Protein AF-A0A947KTK7-F1 (afdb_monomer)

pLDDT: mean 80.74, std 23.58, range [23.0, 98.94]

Foldseek 3Di:
DDDDDDDDDDDDDDDDDDDDDDDDDDPPPDDPPPPPPPDDLVVVLPDPVLLVLLVVFFDPFDSVQLSVQLVVVVPDPPLQLQLQLQQQVLLDDDFDDPVNLVVLLPADADPQPPPFPPPQPPKPDDDPDDPDPPDDDDDDDDDDDDDDDDDDDDPPPPPPPPDPDAWDFPPRLLVVSLCSSFQRFFQWKKKFKDFLLHTDTIGTHHALAHVVRPDHGDDQFAWAWAFQLLLVLLLLLLLLLCVVVVHDQQQQLVVQAQPPQAAAPPSRRAGNLCLQQQFRQQDDRRDLQQVVLSVSRNNYGDPDTGPHHRRHLSSQSVSLSSLCRSVSRGPSHSDSPDPSSSSSSSLSSSLRSLVSSSVPQQQVLLVHPPWFLADDSRHGWWAASNGDDTHGPGRPSSSNRRTRTIGGFSSSVSSVSSLQPVCRRHRNVSSVVCVVSNRSFSDWDQASNGIKTKHKRKRWPDNDPDPGITMWIKMWIQGPSRMIMIMIGRYQGHRVSPSSVSSSVVSRRVRTDGDDD

Structure (mmCIF, N/CA/C/O backbone):
data_AF-A0A947KTK7-F1
#
_entry.id   AF-A0A947KTK7-F1
#
loop_
_atom_site.group_PDB
_atom_site.id
_atom_site.type_symbol
_atom_site.label_atom_id
_atom_site.label_alt_id
_atom_site.label_comp_id
_atom_site.label_asym_id
_atom_site.label_entity_id
_atom_site.label_seq_id
_atom_site.pdbx_PDB_ins_code
_atom_site.Cartn_x
_atom_site.Cartn_y
_atom_site.Cartn_z
_atom_site.occupancy
_atom_site.B_iso_or_equiv
_atom_site.auth_seq_id
_atom_site.auth_comp_id
_atom_site.auth_asym_id
_atom_site.auth_atom_id
_atom_site.pdbx_PDB_model_num
ATOM 1 N N . MET A 1 1 ? 7.216 78.553 -0.465 1.00 32.03 1 MET A N 1
ATOM 2 C CA . MET A 1 1 ? 6.205 78.990 -1.451 1.00 32.03 1 MET A CA 1
ATOM 3 C C . MET A 1 1 ? 6.454 78.265 -2.770 1.00 32.03 1 MET A C 1
ATOM 5 O O . MET A 1 1 ? 7.560 78.347 -3.270 1.00 32.03 1 MET A O 1
ATOM 9 N N . ILE A 1 2 ? 5.436 77.544 -3.257 1.00 31.78 2 ILE A N 1
ATOM 10 C CA . ILE A 1 2 ? 5.029 77.364 -4.670 1.00 31.78 2 ILE A CA 1
ATOM 11 C C . ILE A 1 2 ? 6.062 76.830 -5.705 1.00 31.78 2 ILE A C 1
ATOM 13 O O . ILE A 1 2 ? 6.858 77.576 -6.248 1.00 31.78 2 ILE A O 1
ATOM 17 N N . SER A 1 3 ? 5.910 75.536 -6.035 1.00 28.91 3 SER A N 1
ATOM 18 C CA . SER A 1 3 ? 5.580 74.941 -7.360 1.00 28.91 3 SER A CA 1
ATOM 19 C C . SER A 1 3 ? 6.433 75.154 -8.644 1.00 28.91 3 SER A C 1
ATOM 21 O O . SER A 1 3 ? 6.516 76.257 -9.164 1.00 28.91 3 SER A O 1
ATOM 23 N N . ARG A 1 4 ? 6.772 73.994 -9.258 1.00 34.91 4 ARG A N 1
ATOM 24 C CA . ARG A 1 4 ? 6.566 73.550 -10.674 1.00 34.91 4 ARG A CA 1
ATOM 25 C C . ARG A 1 4 ? 7.598 73.797 -11.820 1.00 34.91 4 ARG A C 1
ATOM 27 O O . ARG A 1 4 ? 7.942 74.918 -12.157 1.00 34.91 4 ARG A O 1
ATOM 34 N N . THR A 1 5 ? 7.835 72.674 -12.539 1.00 33.31 5 THR A N 1
ATOM 35 C CA . THR A 1 5 ? 8.018 72.416 -14.008 1.00 33.31 5 THR A CA 1
ATOM 36 C C . THR A 1 5 ? 9.385 72.465 -14.741 1.00 33.31 5 THR A C 1
ATOM 38 O O . THR A 1 5 ? 9.908 73.526 -15.034 1.00 33.31 5 THR A O 1
ATOM 41 N N . ALA A 1 6 ? 9.838 71.257 -15.139 1.00 31.25 6 ALA A N 1
ATOM 42 C CA . ALA A 1 6 ? 10.075 70.697 -16.498 1.00 31.25 6 ALA A CA 1
ATOM 43 C C . ALA A 1 6 ? 11.177 71.180 -17.496 1.00 31.25 6 ALA A C 1
ATOM 45 O O . ALA A 1 6 ? 11.118 72.279 -18.023 1.00 31.25 6 ALA A O 1
ATOM 46 N N . LEU A 1 7 ? 12.006 70.179 -17.881 1.00 28.92 7 LEU A N 1
ATOM 47 C CA . LEU A 1 7 ? 12.499 69.727 -19.215 1.00 28.92 7 LEU A CA 1
ATOM 48 C C . LEU A 1 7 ? 13.443 70.579 -20.106 1.00 28.92 7 LEU A C 1
ATOM 50 O O . LEU A 1 7 ? 13.059 71.632 -20.596 1.00 28.92 7 LEU A O 1
ATOM 54 N N . GLY A 1 8 ? 14.570 69.955 -20.518 1.00 23.62 8 GLY A N 1
ATOM 55 C CA . GLY A 1 8 ? 15.094 70.031 -21.901 1.00 23.62 8 GLY A CA 1
ATOM 56 C C . GLY A 1 8 ? 16.626 70.043 -22.130 1.00 23.62 8 GLY A C 1
ATOM 57 O O . GLY A 1 8 ? 17.253 71.066 -21.902 1.00 23.62 8 GLY A O 1
ATOM 58 N N . GLY A 1 9 ? 17.176 68.966 -22.731 1.00 23.00 9 GLY A N 1
ATOM 59 C CA . GLY A 1 9 ? 18.099 69.041 -23.897 1.00 23.00 9 GLY A CA 1
ATOM 60 C C . GLY A 1 9 ? 19.632 68.855 -23.748 1.00 23.00 9 GLY A C 1
ATOM 61 O O . GLY A 1 9 ? 20.261 69.578 -22.988 1.00 23.00 9 GLY A O 1
ATOM 62 N N . CYS A 1 10 ? 20.202 67.924 -24.554 1.00 24.64 10 CYS A N 1
ATOM 63 C CA . CYS A 1 10 ? 21.505 67.912 -25.302 1.00 24.64 10 CYS A CA 1
ATOM 64 C C . CYS A 1 10 ? 22.038 66.456 -25.444 1.00 24.64 10 CYS A C 1
ATOM 66 O O . CYS A 1 10 ? 22.305 65.828 -24.428 1.00 24.64 10 CYS A O 1
ATOM 68 N N . VAL A 1 11 ? 22.005 65.744 -26.590 1.00 27.22 11 VAL A N 1
ATOM 69 C CA . VAL A 1 11 ? 22.663 65.857 -27.929 1.00 27.22 11 VAL A CA 1
ATOM 70 C C . VAL A 1 11 ? 24.162 65.490 -27.922 1.00 27.22 11 VAL A C 1
ATOM 72 O O . VAL A 1 11 ? 24.941 66.226 -27.334 1.00 27.22 11 VAL A O 1
ATOM 75 N N . LEU A 1 12 ? 24.567 64.419 -28.638 1.00 27.27 12 LEU A N 1
ATOM 76 C CA . LEU A 1 12 ? 25.528 64.491 -29.766 1.00 27.27 12 LEU A CA 1
ATOM 77 C C . LEU A 1 12 ? 25.689 63.157 -30.536 1.00 27.27 12 LEU A C 1
ATOM 79 O O . LEU A 1 12 ? 25.837 62.087 -29.951 1.00 27.27 12 LEU A O 1
ATOM 83 N N . SER A 1 13 ? 25.694 63.277 -31.866 1.00 25.83 13 SER A N 1
ATOM 84 C CA . SER A 1 13 ? 25.920 62.249 -32.892 1.00 25.83 13 SER A CA 1
ATOM 85 C C . SER A 1 13 ? 27.399 62.132 -33.288 1.00 25.83 13 SER A C 1
ATOM 87 O O . SER A 1 13 ? 28.124 63.120 -33.199 1.00 25.83 13 SER A O 1
ATOM 89 N N . ALA A 1 14 ? 27.802 60.996 -33.875 1.00 26.45 14 ALA A N 1
ATOM 90 C CA . ALA A 1 14 ? 28.902 60.938 -34.850 1.00 26.45 14 ALA A CA 1
ATOM 91 C C . ALA A 1 14 ? 28.795 59.706 -35.779 1.00 26.45 14 ALA A C 1
ATOM 93 O O . ALA A 1 14 ? 28.583 58.584 -35.325 1.00 26.45 14 ALA A O 1
ATOM 94 N N . VAL A 1 15 ? 28.978 59.944 -37.080 1.00 24.78 15 VAL A N 1
ATOM 95 C CA . VAL A 1 15 ? 29.219 58.986 -38.182 1.00 24.78 15 VAL A CA 1
ATOM 96 C C . VAL A 1 15 ? 30.440 59.570 -38.929 1.00 24.78 15 VAL A C 1
ATOM 98 O O . VAL A 1 15 ? 30.514 60.792 -39.034 1.00 24.78 15 VAL A O 1
ATOM 101 N N . ILE A 1 16 ? 31.467 58.812 -39.350 1.00 26.61 16 ILE A N 1
ATOM 102 C CA . ILE A 1 16 ? 31.698 58.360 -40.747 1.00 26.61 16 ILE A CA 1
ATOM 103 C C . ILE A 1 16 ? 33.089 57.671 -40.869 1.00 26.61 16 ILE A C 1
ATOM 105 O O . ILE A 1 16 ? 34.073 58.245 -40.420 1.00 26.61 16 ILE A O 1
ATOM 109 N N . MET A 1 17 ? 33.096 56.489 -41.531 1.00 23.91 17 MET A N 1
ATOM 110 C CA . MET A 1 17 ? 34.080 55.815 -42.442 1.00 23.91 17 MET A CA 1
ATOM 111 C C . MET A 1 17 ? 35.579 55.664 -42.073 1.00 23.91 17 MET A C 1
ATOM 113 O O . MET A 1 17 ? 36.140 56.511 -41.405 1.00 23.91 17 MET A O 1
ATOM 117 N N . THR A 1 18 ? 36.403 54.714 -42.550 1.00 29.61 18 THR A N 1
ATOM 118 C CA . THR A 1 18 ? 36.392 53.380 -43.218 1.00 29.61 18 THR A CA 1
ATOM 119 C C . THR A 1 18 ? 37.873 52.958 -43.293 1.00 29.61 18 THR A C 1
ATOM 121 O O . THR A 1 18 ? 38.711 53.814 -43.564 1.00 29.61 18 THR A O 1
ATOM 124 N N . SER A 1 19 ? 38.218 51.672 -43.164 1.00 25.52 19 SER A N 1
ATOM 125 C CA . SER A 1 19 ? 39.240 51.006 -44.008 1.00 25.52 19 SER A CA 1
ATOM 126 C C . SER A 1 19 ? 39.359 49.516 -43.671 1.00 25.52 19 SER A C 1
ATOM 128 O O . SER A 1 19 ? 39.163 49.078 -42.542 1.00 25.52 19 SER A O 1
ATOM 130 N N . SER A 1 20 ? 39.610 48.738 -44.717 1.00 30.23 20 SER A N 1
ATOM 131 C CA . SER A 1 20 ? 39.498 47.287 -44.824 1.00 30.23 20 SER A CA 1
ATOM 132 C C . SER A 1 20 ? 40.865 46.619 -44.944 1.00 30.23 20 SER A C 1
ATOM 134 O O . SER A 1 20 ? 41.613 46.996 -45.839 1.00 30.23 20 SER A O 1
ATOM 136 N N . VAL A 1 21 ? 41.132 45.563 -44.166 1.00 28.55 21 VAL A N 1
ATOM 137 C CA . VAL A 1 21 ? 42.030 44.451 -44.540 1.00 28.55 21 VAL A CA 1
ATOM 138 C C . VAL A 1 21 ? 41.499 43.179 -43.871 1.00 28.55 21 VAL A C 1
ATOM 140 O O . VAL A 1 21 ? 41.287 43.152 -42.661 1.00 28.55 21 VAL A O 1
ATOM 143 N N . GLY A 1 22 ? 41.208 42.152 -44.670 1.00 26.94 22 GLY A N 1
ATOM 144 C CA . GLY A 1 22 ? 40.696 40.867 -44.198 1.00 26.94 22 GLY A CA 1
ATOM 145 C C . GLY A 1 22 ? 41.796 39.898 -43.767 1.00 26.94 22 GLY A C 1
ATOM 146 O O . GLY A 1 22 ? 42.935 40.032 -44.197 1.00 26.94 22 GLY A O 1
ATOM 147 N N . LEU A 1 23 ? 41.409 38.897 -42.968 1.00 25.88 23 LEU A N 1
ATOM 148 C CA . LEU A 1 23 ? 41.922 37.521 -43.003 1.00 25.88 23 LEU A CA 1
ATOM 149 C C . LEU A 1 23 ? 41.012 36.609 -42.150 1.00 25.88 23 LEU A C 1
ATOM 151 O O . LEU A 1 23 ? 40.914 36.745 -40.937 1.00 25.88 23 LEU A O 1
ATOM 155 N N . ALA A 1 24 ? 40.300 35.741 -42.874 1.00 29.58 24 ALA A N 1
ATOM 156 C CA . ALA A 1 24 ? 39.659 34.467 -42.533 1.00 29.58 24 ALA A CA 1
ATOM 157 C C . ALA A 1 24 ? 39.310 34.126 -41.064 1.00 29.58 24 ALA A C 1
ATOM 159 O O . ALA A 1 24 ? 40.176 33.785 -40.263 1.00 29.58 24 ALA A O 1
ATOM 160 N N . SER A 1 25 ? 38.007 33.977 -40.787 1.00 30.25 25 SER A N 1
ATOM 161 C CA . SER A 1 25 ? 37.506 33.031 -39.783 1.00 30.25 25 SER A CA 1
ATOM 162 C C . SER A 1 25 ? 36.565 32.022 -40.449 1.00 30.25 25 SER A C 1
ATOM 164 O O . SER A 1 25 ? 35.661 32.367 -41.211 1.00 30.25 25 SER A O 1
ATOM 166 N N . ALA A 1 26 ? 36.842 30.741 -40.218 1.00 30.61 26 ALA A N 1
ATOM 167 C CA . ALA A 1 26 ? 36.097 29.625 -40.770 1.00 30.61 26 ALA A CA 1
ATOM 168 C C . ALA A 1 26 ? 34.660 29.612 -40.222 1.00 30.61 26 ALA A C 1
ATOM 170 O O . ALA A 1 26 ? 34.430 29.371 -39.039 1.00 30.61 26 ALA A O 1
ATOM 171 N N . GLN A 1 27 ? 33.679 29.830 -41.099 1.00 29.30 27 GLN A N 1
ATOM 172 C CA . GLN A 1 27 ? 32.284 29.497 -40.827 1.00 29.30 27 GLN A CA 1
ATOM 173 C C . GLN A 1 27 ? 32.127 27.972 -40.821 1.00 29.30 27 GLN A C 1
ATOM 175 O O . GLN A 1 27 ? 31.918 27.346 -41.861 1.00 29.30 27 GLN A O 1
ATOM 180 N N . GLN A 1 28 ? 32.166 27.361 -39.638 1.00 31.92 28 GLN A N 1
ATOM 181 C CA . GLN A 1 28 ? 31.481 26.090 -39.429 1.00 31.92 28 GLN A CA 1
ATOM 182 C C . GLN A 1 28 ? 29.975 26.368 -39.496 1.00 31.92 28 GLN A C 1
ATOM 184 O O . GLN A 1 28 ? 29.363 26.852 -38.545 1.00 31.92 28 GLN A O 1
ATOM 189 N N . ARG A 1 29 ? 29.374 26.093 -40.660 1.00 29.28 29 ARG A N 1
ATOM 190 C CA . ARG A 1 29 ? 27.921 25.958 -40.798 1.00 29.28 29 ARG A CA 1
ATOM 191 C C . ARG A 1 29 ? 27.458 24.883 -39.816 1.00 29.28 29 ARG A C 1
ATOM 193 O O . ARG A 1 29 ? 27.687 23.699 -40.049 1.00 29.28 29 ARG A O 1
ATOM 200 N N . ALA A 1 30 ? 26.786 25.292 -38.746 1.00 31.86 30 ALA A N 1
ATOM 201 C CA . ALA A 1 30 ? 25.930 24.394 -37.993 1.00 31.86 30 ALA A CA 1
ATOM 202 C C . ALA A 1 30 ? 24.868 23.857 -38.963 1.00 31.86 30 ALA A C 1
ATOM 204 O O . ALA A 1 30 ? 24.050 24.616 -39.488 1.00 31.86 30 ALA A O 1
ATOM 205 N N . GLN A 1 31 ? 24.926 22.559 -39.262 1.00 29.61 31 GLN A N 1
ATOM 206 C CA . GLN A 1 31 ? 23.820 21.883 -39.925 1.00 29.61 31 GLN A CA 1
ATOM 207 C C . GLN A 1 31 ? 22.591 21.994 -39.011 1.00 29.61 31 GLN A C 1
ATOM 209 O O . GLN A 1 31 ? 22.723 21.765 -37.805 1.00 29.61 31 GLN A O 1
ATOM 214 N N . PRO A 1 32 ? 21.404 22.346 -39.532 1.00 29.84 32 PRO A N 1
ATOM 215 C CA . PRO A 1 32 ? 20.197 22.258 -38.734 1.00 29.84 32 PRO A CA 1
ATOM 216 C C . PRO A 1 32 ? 20.013 20.792 -38.348 1.00 29.84 32 PRO A C 1
ATOM 218 O O . PRO A 1 32 ? 20.004 19.917 -39.214 1.00 29.84 32 PRO A O 1
ATOM 221 N N . ALA A 1 33 ? 19.896 20.528 -37.046 1.00 32.25 33 ALA A N 1
ATOM 222 C CA . ALA A 1 33 ? 19.466 19.235 -36.552 1.00 32.25 33 ALA A CA 1
ATOM 223 C C . ALA A 1 33 ? 18.137 18.909 -37.237 1.00 32.25 33 ALA A C 1
ATOM 225 O O . ALA A 1 33 ? 17.112 19.532 -36.957 1.00 32.25 33 ALA A O 1
ATOM 226 N N . THR A 1 34 ? 18.167 17.971 -38.178 1.00 30.20 34 THR A N 1
ATOM 227 C CA . THR A 1 34 ? 16.976 17.336 -38.725 1.00 30.20 34 THR A CA 1
ATOM 228 C C . THR A 1 34 ? 16.175 16.815 -37.541 1.00 30.20 34 THR A C 1
ATOM 230 O O . THR A 1 34 ? 16.535 15.803 -36.940 1.00 30.20 34 THR A O 1
ATOM 233 N N . GLN A 1 35 ? 15.098 17.517 -37.182 1.00 34.47 35 GLN A N 1
ATOM 234 C CA . GLN A 1 35 ? 13.994 16.906 -36.461 1.00 34.47 35 GLN A CA 1
ATOM 235 C C . GLN A 1 35 ? 13.500 15.773 -37.355 1.00 34.47 35 GLN A C 1
ATOM 237 O O . GLN A 1 35 ? 12.736 15.984 -38.296 1.00 34.47 35 GLN A O 1
ATOM 242 N N . ILE A 1 36 ? 13.989 14.564 -37.093 1.00 34.41 36 ILE A N 1
ATOM 243 C CA . ILE A 1 36 ? 13.349 13.351 -37.568 1.00 34.41 36 ILE A CA 1
ATOM 244 C C . ILE A 1 36 ? 11.954 13.406 -36.952 1.00 34.41 36 ILE A C 1
ATOM 246 O O . ILE A 1 36 ? 11.805 13.264 -35.740 1.00 34.41 36 ILE A O 1
ATOM 250 N N . SER A 1 37 ? 10.950 13.700 -37.778 1.00 37.44 37 SER A N 1
ATOM 251 C CA . SER A 1 37 ? 9.541 13.509 -37.450 1.00 37.44 37 SER A CA 1
ATOM 252 C C . SER A 1 37 ? 9.401 12.089 -36.911 1.00 37.44 37 SER A C 1
ATOM 254 O O . SER A 1 37 ? 9.413 11.130 -37.686 1.00 37.44 37 SER A O 1
ATOM 256 N N . SER A 1 38 ? 9.328 11.929 -35.589 1.00 47.81 38 SER A N 1
ATOM 257 C CA . SER A 1 38 ? 9.073 10.628 -34.996 1.00 47.81 38 SER A CA 1
ATOM 258 C C . SER A 1 38 ? 7.691 10.206 -35.477 1.00 47.81 38 SER A C 1
ATOM 260 O O . SER A 1 38 ? 6.684 10.846 -35.174 1.00 47.81 38 SER A O 1
ATOM 262 N N . ALA A 1 39 ? 7.642 9.157 -36.300 1.00 54.69 39 ALA A N 1
ATOM 263 C CA . ALA A 1 39 ? 6.384 8.543 -36.693 1.00 54.69 39 ALA A CA 1
ATOM 264 C C . ALA A 1 39 ? 5.532 8.321 -35.435 1.00 54.69 39 ALA A C 1
ATOM 266 O O . ALA A 1 39 ? 6.082 7.953 -34.392 1.00 54.69 39 ALA A O 1
ATOM 267 N N . ASN A 1 40 ? 4.221 8.561 -35.528 1.00 65.06 40 ASN A N 1
ATOM 268 C CA . ASN A 1 40 ? 3.275 8.386 -34.425 1.00 65.06 40 ASN A CA 1
ATOM 269 C C . ASN A 1 40 ? 3.600 7.084 -33.653 1.00 65.06 40 ASN A C 1
ATOM 271 O O . ASN A 1 40 ? 3.685 6.038 -34.301 1.00 65.06 40 ASN A O 1
ATOM 275 N N . PRO A 1 41 ? 3.789 7.104 -32.317 1.00 66.88 41 PRO A N 1
ATOM 276 C CA . PRO A 1 41 ? 4.119 5.912 -31.530 1.00 66.88 41 PRO A CA 1
ATOM 277 C C . PRO A 1 41 ? 3.213 4.708 -31.822 1.00 66.88 41 PRO A C 1
ATOM 279 O O . PRO A 1 41 ? 3.681 3.577 -31.828 1.00 66.88 41 PRO A O 1
ATOM 282 N N . GLN A 1 42 ? 1.946 4.953 -32.166 1.00 68.44 42 GLN A N 1
ATOM 283 C CA . GLN A 1 42 ? 0.983 3.925 -32.578 1.00 68.44 42 GLN A CA 1
ATOM 284 C C . GLN A 1 42 ? 1.351 3.229 -33.898 1.00 68.44 42 GLN A C 1
ATOM 286 O O . GLN A 1 42 ? 1.093 2.044 -34.073 1.00 68.44 42 GLN A O 1
ATOM 291 N N . ILE A 1 43 ? 1.962 3.951 -34.839 1.00 68.25 43 ILE A N 1
ATOM 292 C CA . ILE A 1 43 ? 2.48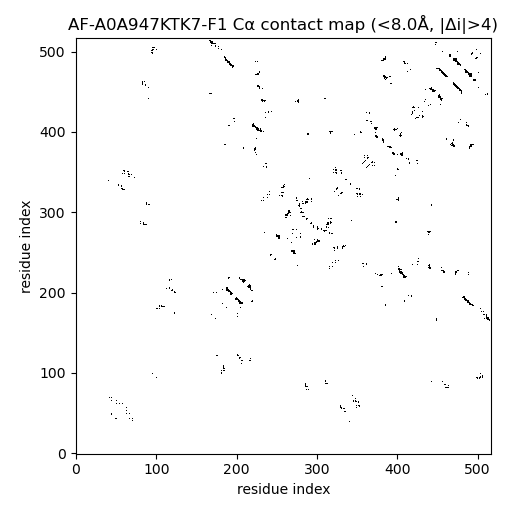7 3.379 -36.086 1.00 68.25 43 ILE A CA 1
ATOM 293 C C . ILE A 1 43 ? 3.736 2.549 -35.778 1.00 68.25 43 ILE A C 1
ATOM 295 O O . ILE A 1 43 ? 3.876 1.452 -36.306 1.00 68.25 43 ILE A O 1
ATOM 299 N N . GLN A 1 44 ? 4.602 3.028 -34.878 1.00 73.88 44 GLN A N 1
ATOM 300 C CA . GLN A 1 44 ? 5.804 2.293 -34.467 1.00 73.88 44 GLN A CA 1
ATOM 301 C C . GLN A 1 44 ? 5.463 0.981 -33.747 1.00 73.88 44 GLN A C 1
ATOM 303 O O . GLN A 1 44 ? 6.118 -0.025 -33.979 1.00 73.88 44 GLN A O 1
ATOM 308 N N . MET A 1 45 ? 4.411 0.952 -32.923 1.00 77.69 45 MET A N 1
ATOM 309 C CA . MET A 1 45 ? 3.965 -0.268 -32.228 1.00 77.69 45 MET A CA 1
ATOM 310 C C . MET A 1 45 ? 3.510 -1.386 -33.180 1.00 77.69 45 MET A C 1
ATOM 312 O O . MET A 1 45 ? 3.547 -2.555 -32.804 1.00 77.69 45 MET A O 1
ATOM 316 N N . ARG A 1 46 ? 3.126 -1.052 -34.419 1.00 78.06 46 ARG A N 1
ATOM 317 C CA . ARG A 1 46 ? 2.735 -2.030 -35.448 1.00 78.06 46 ARG A CA 1
ATOM 318 C C . ARG A 1 46 ? 3.924 -2.644 -36.189 1.00 78.06 46 ARG A C 1
ATOM 320 O O . ARG A 1 46 ? 3.721 -3.564 -36.977 1.00 78.06 46 ARG A O 1
ATOM 327 N N . ASP A 1 47 ? 5.140 -2.152 -35.960 1.00 83.50 47 ASP A N 1
ATOM 328 C CA . ASP A 1 47 ? 6.353 -2.711 -36.550 1.00 83.50 47 ASP A CA 1
ATOM 329 C C . ASP A 1 47 ? 6.668 -4.093 -35.929 1.00 83.50 47 ASP A C 1
ATOM 331 O O . ASP A 1 47 ? 6.873 -4.195 -34.712 1.00 83.50 47 ASP A O 1
ATOM 335 N N . PRO A 1 48 ? 6.764 -5.175 -36.728 1.00 85.19 48 PRO A N 1
ATOM 336 C CA . PRO A 1 48 ? 7.134 -6.504 -36.234 1.00 85.19 48 PRO A CA 1
ATOM 337 C C . PRO A 1 48 ? 8.470 -6.550 -35.470 1.00 85.19 48 PRO A C 1
ATOM 339 O O . PRO A 1 48 ? 8.656 -7.395 -34.584 1.00 85.19 48 PRO A O 1
ATOM 342 N N . GLN A 1 49 ? 9.405 -5.641 -35.769 1.00 86.94 49 GLN A N 1
ATOM 343 C CA . GLN A 1 49 ? 10.679 -5.548 -35.057 1.00 86.94 49 GLN A CA 1
ATOM 344 C C . GLN A 1 49 ? 10.497 -5.103 -33.604 1.00 86.94 49 GLN A C 1
ATOM 346 O O . GLN A 1 49 ? 11.228 -5.577 -32.734 1.00 86.94 49 GLN A O 1
ATOM 351 N N . VAL A 1 50 ? 9.508 -4.253 -33.311 1.00 89.19 50 VAL A N 1
ATOM 352 C CA . VAL A 1 50 ? 9.193 -3.813 -31.942 1.00 89.19 50 VAL A CA 1
ATOM 353 C C . VAL A 1 50 ? 8.745 -5.002 -31.101 1.00 89.19 50 VAL A C 1
ATOM 355 O O . VAL A 1 50 ? 9.296 -5.231 -30.025 1.00 89.19 50 VAL A O 1
ATOM 358 N N . ARG A 1 51 ? 7.830 -5.8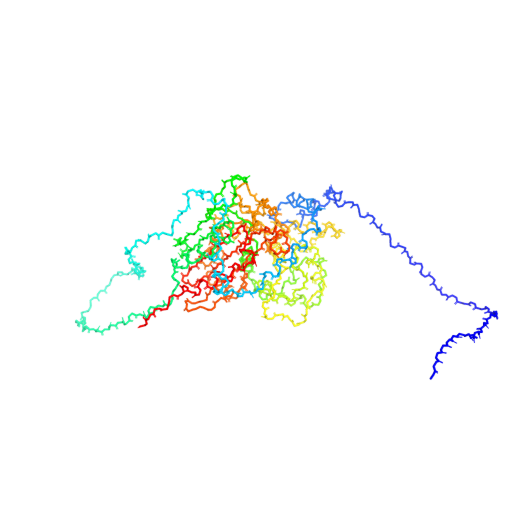29 -31.623 1.00 91.25 51 ARG A N 1
ATOM 359 C CA . ARG A 1 51 ? 7.383 -7.050 -30.934 1.00 91.25 51 ARG A CA 1
ATOM 360 C C . ARG A 1 51 ? 8.537 -8.025 -30.700 1.00 91.25 51 ARG A C 1
ATOM 362 O O . ARG A 1 51 ? 8.646 -8.586 -29.615 1.00 91.25 51 ARG A O 1
ATOM 369 N N . THR A 1 52 ? 9.415 -8.190 -31.688 1.00 92.38 52 THR A N 1
ATOM 370 C CA . THR A 1 52 ? 10.584 -9.080 -31.590 1.00 92.38 52 THR A CA 1
ATOM 371 C C . THR A 1 52 ? 11.568 -8.608 -30.515 1.00 92.38 52 THR A C 1
ATOM 373 O O . THR A 1 52 ? 11.976 -9.403 -29.670 1.00 92.38 52 THR A O 1
ATOM 376 N N . ARG A 1 53 ? 11.901 -7.308 -30.489 1.00 92.69 53 ARG A N 1
ATOM 377 C CA . ARG A 1 53 ? 12.771 -6.713 -29.457 1.00 92.69 53 ARG A CA 1
ATOM 378 C C . ARG A 1 53 ? 12.159 -6.806 -28.066 1.00 92.69 53 ARG A C 1
ATOM 380 O O . ARG A 1 53 ? 12.873 -7.070 -27.103 1.00 92.69 53 ARG A O 1
ATOM 387 N N . LEU A 1 54 ? 10.851 -6.593 -27.948 1.00 93.62 54 LEU A N 1
ATOM 388 C CA . LEU A 1 54 ? 10.158 -6.742 -26.676 1.00 93.62 54 LEU A CA 1
ATOM 389 C C . LEU A 1 54 ? 10.228 -8.201 -26.205 1.00 93.62 54 LEU A C 1
ATOM 391 O O . LEU A 1 54 ? 10.678 -8.465 -25.096 1.00 93.62 54 LEU A O 1
ATOM 395 N N . ALA A 1 55 ? 9.889 -9.158 -27.072 1.00 94.75 55 ALA A N 1
ATOM 396 C CA . ALA A 1 55 ? 9.928 -10.585 -26.757 1.00 94.75 55 ALA A CA 1
ATOM 397 C C . ALA A 1 55 ? 11.312 -11.067 -26.295 1.00 94.75 55 ALA A C 1
ATOM 399 O O . ALA A 1 55 ? 11.394 -11.845 -25.351 1.00 94.75 55 ALA A O 1
ATOM 400 N N . SER A 1 56 ? 12.402 -10.572 -26.891 1.00 96.31 56 SER A N 1
ATOM 401 C CA . SER A 1 56 ? 13.763 -10.942 -26.475 1.00 96.31 56 SER A CA 1
ATOM 402 C C . SER A 1 56 ? 14.188 -10.363 -25.119 1.00 96.31 56 SER A C 1
ATOM 404 O O . SER A 1 56 ? 15.228 -10.750 -24.590 1.00 96.31 56 SER A O 1
ATOM 406 N N . ASN A 1 57 ? 13.435 -9.404 -24.574 1.00 97.31 57 ASN A N 1
ATOM 407 C CA . ASN A 1 57 ? 13.750 -8.719 -23.320 1.00 97.31 57 ASN A CA 1
ATOM 408 C C . ASN A 1 57 ? 12.770 -9.029 -22.183 1.00 97.31 57 ASN A C 1
ATOM 410 O O . ASN A 1 57 ? 13.012 -8.586 -21.058 1.00 97.31 57 ASN A O 1
ATOM 414 N N . LEU A 1 58 ? 11.694 -9.771 -22.457 1.00 97.81 58 LEU A N 1
ATOM 415 C CA . LEU A 1 58 ? 10.696 -10.154 -21.465 1.00 97.81 58 LEU A CA 1
ATOM 416 C C . LEU A 1 58 ? 10.800 -11.636 -21.099 1.00 97.81 58 LEU A C 1
ATOM 418 O O . LEU A 1 58 ? 11.066 -12.489 -21.940 1.00 97.81 58 LEU A O 1
ATOM 422 N N . SER A 1 59 ? 10.522 -11.943 -19.836 1.00 97.50 59 SER A N 1
ATOM 423 C CA . SER A 1 59 ? 10.390 -13.306 -19.324 1.00 97.50 59 SER A CA 1
ATOM 424 C C . SER A 1 59 ? 9.229 -13.382 -18.338 1.00 97.50 59 SER A C 1
ATOM 426 O O . SER A 1 59 ? 8.999 -12.451 -17.573 1.00 97.50 59 SER A O 1
ATOM 428 N N . GLY A 1 60 ? 8.461 -14.473 -18.360 1.00 94.75 60 GLY A N 1
ATOM 429 C CA . GLY A 1 60 ? 7.376 -14.716 -17.398 1.00 94.75 60 GLY A CA 1
ATOM 430 C C . GLY A 1 60 ? 6.121 -13.838 -17.539 1.00 94.75 60 GLY A C 1
ATOM 431 O O . GLY A 1 60 ? 5.157 -14.076 -16.816 1.00 94.75 60 GLY A O 1
ATOM 432 N N . ILE A 1 61 ? 6.098 -12.878 -18.473 1.00 96.50 61 ILE A N 1
ATOM 433 C CA . ILE A 1 61 ? 4.939 -12.031 -18.802 1.00 96.50 61 ILE A CA 1
ATOM 434 C C . ILE A 1 61 ? 4.647 -12.013 -20.307 1.00 96.50 61 ILE A C 1
ATOM 436 O O . ILE A 1 61 ? 5.538 -12.184 -21.136 1.00 96.50 61 ILE A O 1
ATOM 440 N N . SER A 1 62 ? 3.378 -11.797 -20.662 1.00 95.62 62 SER A N 1
ATOM 441 C CA . SER A 1 62 ? 2.908 -11.842 -22.051 1.00 95.62 62 SER A CA 1
ATOM 442 C C . SER A 1 62 ? 3.285 -10.586 -22.836 1.00 95.62 62 SER A C 1
ATOM 444 O O . SER A 1 62 ? 2.818 -9.493 -22.515 1.00 95.62 62 SER A O 1
ATOM 446 N N . VAL A 1 63 ? 4.015 -10.762 -23.940 1.00 94.56 63 VAL A N 1
ATOM 447 C CA . VAL A 1 63 ? 4.342 -9.693 -24.904 1.00 94.56 63 VAL A CA 1
ATOM 448 C C . VAL A 1 63 ? 3.076 -8.991 -25.399 1.00 94.56 63 VAL A C 1
ATOM 450 O O . VAL A 1 63 ? 3.012 -7.766 -25.390 1.00 94.56 63 VAL A O 1
ATOM 453 N N . ASP A 1 64 ? 2.038 -9.753 -25.750 1.00 92.44 64 ASP A N 1
ATOM 454 C CA . ASP A 1 64 ? 0.799 -9.182 -26.295 1.00 92.44 64 ASP A CA 1
ATOM 455 C C . ASP A 1 64 ? 0.041 -8.328 -25.264 1.00 92.44 64 ASP A C 1
ATOM 457 O O . ASP A 1 64 ? -0.502 -7.278 -25.605 1.00 92.44 64 ASP A O 1
ATOM 461 N N . ALA A 1 65 ? 0.072 -8.712 -23.983 1.00 90.88 65 ALA A N 1
ATOM 462 C CA . ALA A 1 65 ? -0.523 -7.922 -22.909 1.00 90.88 65 ALA A CA 1
ATOM 463 C C . ALA A 1 65 ? 0.247 -6.613 -22.686 1.00 90.88 65 ALA A C 1
ATOM 465 O O . ALA A 1 65 ? -0.365 -5.566 -22.488 1.00 90.88 65 ALA A O 1
ATOM 466 N N . VAL A 1 66 ? 1.583 -6.655 -22.761 1.00 93.88 66 VAL A N 1
ATOM 467 C CA . VAL A 1 66 ? 2.427 -5.458 -22.647 1.00 93.88 66 VAL A CA 1
ATOM 468 C C . VAL A 1 66 ? 2.174 -4.495 -23.807 1.00 93.88 66 VAL A C 1
ATOM 470 O O . VAL A 1 66 ? 1.986 -3.304 -23.566 1.00 93.88 66 VAL A O 1
ATOM 473 N N . MET A 1 67 ? 2.094 -4.996 -25.042 1.00 90.19 67 MET A N 1
ATOM 474 C CA . MET A 1 67 ? 1.767 -4.171 -26.212 1.00 90.19 67 MET A CA 1
ATOM 475 C C . MET A 1 67 ? 0.392 -3.504 -26.059 1.00 90.19 67 MET A C 1
ATOM 477 O O . MET A 1 67 ? 0.285 -2.288 -26.209 1.00 90.19 67 MET A O 1
ATOM 481 N N . ALA A 1 68 ? -0.635 -4.262 -25.658 1.00 88.00 68 ALA A N 1
ATOM 482 C CA . ALA A 1 68 ? -1.981 -3.726 -25.443 1.00 88.00 68 ALA A CA 1
ATOM 483 C C . ALA A 1 68 ? -2.024 -2.646 -24.341 1.00 88.00 68 ALA A C 1
ATOM 485 O O . ALA A 1 68 ? -2.687 -1.616 -24.491 1.00 88.00 68 ALA A O 1
ATOM 486 N N . MET A 1 69 ? -1.289 -2.843 -23.239 1.00 87.94 69 MET A N 1
ATOM 487 C CA . MET A 1 69 ? -1.167 -1.840 -22.174 1.00 87.94 69 MET A CA 1
ATOM 488 C C . MET A 1 69 ? -0.462 -0.565 -22.659 1.00 87.94 69 MET A C 1
ATOM 490 O O . MET A 1 69 ? -0.904 0.541 -22.333 1.00 87.94 69 MET A O 1
ATOM 494 N N . ALA A 1 70 ? 0.611 -0.702 -23.445 1.00 86.25 70 ALA A N 1
ATOM 495 C CA . ALA A 1 70 ? 1.363 0.431 -23.983 1.00 86.25 70 ALA A CA 1
ATOM 496 C C . ALA A 1 70 ? 0.525 1.267 -24.967 1.00 86.25 70 ALA A C 1
ATOM 498 O O . ALA A 1 70 ? 0.582 2.498 -24.936 1.00 86.25 70 ALA A O 1
ATOM 499 N N . GLU A 1 71 ? -0.303 0.623 -25.794 1.00 80.62 71 GLU A N 1
ATOM 500 C CA . GLU A 1 71 ? -1.220 1.310 -26.709 1.00 80.62 71 GLU A CA 1
ATOM 501 C C . GLU A 1 71 ? -2.252 2.165 -25.951 1.00 80.62 71 GLU A C 1
ATOM 503 O O . GLU A 1 71 ? -2.496 3.324 -26.319 1.00 80.62 71 GLU A O 1
ATOM 508 N N . GLY A 1 72 ? -2.810 1.631 -24.857 1.00 69.50 72 GLY A N 1
ATOM 509 C CA . GLY A 1 72 ? -3.822 2.295 -24.029 1.00 69.50 72 GLY A CA 1
ATOM 510 C C . GLY A 1 72 ? -3.315 3.502 -23.226 1.00 69.50 72 GLY A C 1
ATOM 511 O O . GLY A 1 72 ? -4.061 4.463 -23.032 1.00 69.50 72 GLY A O 1
ATOM 512 N N . ALA A 1 73 ? -2.043 3.499 -22.809 1.00 62.19 73 ALA A N 1
ATOM 513 C CA . ALA A 1 73 ? -1.443 4.546 -21.970 1.00 62.19 73 ALA A CA 1
ATOM 514 C C . ALA A 1 73 ? -1.234 5.899 -22.686 1.00 62.19 73 ALA A C 1
ATOM 516 O O . ALA A 1 73 ? -1.099 6.937 -22.042 1.00 62.19 73 ALA A O 1
ATOM 517 N N . SER A 1 74 ? -1.271 5.933 -24.022 1.00 49.28 74 SER A N 1
ATOM 518 C CA . SER A 1 74 ? -1.081 7.160 -24.818 1.00 49.28 74 SER A CA 1
ATOM 519 C C . SER A 1 74 ? -2.213 8.205 -24.697 1.00 49.28 74 SER A C 1
ATOM 521 O O . SER A 1 74 ? -2.152 9.248 -25.346 1.00 49.28 74 SER A O 1
ATOM 523 N N . ARG A 1 75 ? -3.243 7.958 -23.869 1.00 43.44 75 ARG A N 1
ATOM 524 C CA . ARG A 1 75 ? -4.489 8.750 -23.816 1.00 43.44 75 ARG A CA 1
ATOM 525 C C . ARG A 1 75 ? -4.761 9.517 -22.504 1.00 43.44 75 ARG A C 1
ATOM 527 O O . ARG A 1 75 ? -5.770 10.215 -22.461 1.00 43.44 75 ARG A O 1
ATOM 534 N N . SER A 1 76 ? -3.927 9.441 -21.453 1.00 45.34 76 SER A N 1
ATOM 535 C CA . SER A 1 76 ? -4.337 9.881 -20.090 1.00 45.34 76 SER A CA 1
ATOM 536 C C . SER A 1 76 ? -3.423 10.865 -19.317 1.00 45.34 76 SER A C 1
ATOM 538 O O . SER A 1 76 ? -3.774 11.287 -18.215 1.00 45.34 76 SER A O 1
ATOM 540 N N . GLY A 1 77 ? -2.299 11.321 -19.881 1.00 42.72 77 GLY A N 1
ATOM 541 C CA . GLY A 1 77 ? -1.161 11.834 -19.090 1.00 42.72 77 GLY A CA 1
ATOM 542 C C . GLY A 1 77 ? -1.259 13.176 -18.328 1.00 42.72 77 GLY A C 1
ATOM 543 O O . GLY A 1 77 ? -0.398 13.430 -17.488 1.00 42.72 77 GLY A O 1
ATOM 544 N N . SER A 1 78 ? -2.239 14.064 -18.553 1.00 44.06 78 SER A N 1
ATOM 545 C CA . SER A 1 78 ? -2.254 15.390 -17.883 1.00 44.06 78 SER A CA 1
ATOM 546 C C . SER A 1 78 ? -3.012 15.426 -16.546 1.00 44.06 78 SER A C 1
ATOM 548 O O . SER A 1 78 ? -2.605 16.138 -15.628 1.00 44.06 78 SER A O 1
ATOM 550 N N . ASN A 1 79 ? -4.066 14.621 -16.383 1.00 52.53 79 ASN A N 1
ATOM 551 C CA . ASN A 1 79 ? -4.888 14.599 -15.161 1.00 52.53 79 ASN A CA 1
ATOM 552 C C . ASN A 1 79 ? -4.282 13.752 -14.023 1.00 52.53 79 ASN A C 1
ATOM 554 O O . ASN A 1 79 ? -4.698 13.862 -12.869 1.00 52.53 79 ASN A O 1
ATOM 558 N N . GLU A 1 80 ? -3.294 12.911 -14.327 1.00 57.66 80 GLU A N 1
ATOM 559 C CA . GLU A 1 80 ? -2.679 11.956 -13.394 1.00 57.66 80 GLU A CA 1
ATOM 560 C C . GLU A 1 80 ? -1.733 12.636 -12.391 1.00 57.66 80 GLU A C 1
ATOM 562 O O . GLU A 1 80 ? -1.811 12.378 -11.185 1.00 57.66 80 GLU A O 1
ATOM 567 N N . ARG A 1 81 ? -0.913 13.587 -12.864 1.00 52.69 81 ARG A N 1
ATOM 568 C CA . ARG A 1 81 ? 0.086 14.307 -12.053 1.00 52.69 81 ARG A CA 1
ATOM 569 C C . ARG A 1 81 ? -0.542 15.214 -10.989 1.00 52.69 81 ARG A C 1
ATOM 571 O O . ARG A 1 81 ? -0.057 15.267 -9.861 1.00 52.69 81 ARG A O 1
ATOM 578 N N . ALA A 1 82 ? -1.650 15.888 -11.311 1.00 50.50 82 ALA A N 1
ATOM 579 C CA . ALA A 1 82 ? -2.380 16.725 -10.351 1.00 50.50 82 ALA A CA 1
ATOM 580 C C . ALA A 1 82 ? -2.963 15.896 -9.188 1.00 50.50 82 ALA A C 1
ATOM 582 O O . ALA A 1 82 ? -2.938 16.323 -8.035 1.00 50.50 82 ALA A O 1
ATOM 583 N N . ARG A 1 83 ? -3.414 14.665 -9.470 1.00 57.03 83 ARG A N 1
ATOM 584 C CA . ARG A 1 83 ? -3.921 13.722 -8.456 1.00 57.03 83 ARG A CA 1
ATOM 585 C C . ARG A 1 83 ? -2.798 13.094 -7.610 1.00 57.03 83 ARG A C 1
ATOM 587 O O . ARG A 1 83 ? -3.042 12.590 -6.515 1.00 57.03 83 ARG A O 1
ATOM 594 N N . GLU A 1 84 ? -1.558 13.098 -8.100 1.00 59.69 84 GLU A N 1
ATOM 595 C CA . GLU A 1 84 ? -0.365 12.551 -7.429 1.00 59.69 84 GLU A CA 1
ATOM 596 C C . GLU A 1 84 ? 0.220 13.443 -6.346 1.00 59.69 84 GLU A C 1
ATOM 598 O O . GLU A 1 84 ? 0.380 12.973 -5.215 1.00 59.69 84 GLU A O 1
ATOM 603 N N . VAL A 1 85 ? 0.409 14.727 -6.649 1.00 54.47 85 VAL A N 1
ATOM 604 C CA . VAL A 1 85 ? 0.815 15.753 -5.671 1.00 54.47 85 VAL A CA 1
ATOM 605 C C . VAL A 1 85 ? -0.108 15.751 -4.454 1.00 54.47 85 VAL A C 1
ATOM 607 O O . VAL A 1 85 ? 0.329 15.922 -3.316 1.00 54.47 85 VAL A O 1
ATOM 610 N N . GLN A 1 86 ? -1.394 15.490 -4.681 1.00 56.97 86 GLN A N 1
ATOM 611 C CA . GLN A 1 86 ? -2.407 15.485 -3.637 1.00 56.97 86 GLN A CA 1
ATOM 612 C C . GLN A 1 86 ? -2.258 14.317 -2.653 1.00 56.97 86 GLN A C 1
ATOM 614 O O . GLN A 1 86 ? -2.376 14.503 -1.445 1.00 56.97 86 GLN A O 1
ATOM 619 N N . SER A 1 87 ? -1.962 13.115 -3.154 1.00 55.47 87 SER A N 1
ATOM 620 C CA . SER A 1 87 ? -1.768 11.922 -2.320 1.00 55.47 87 SER A CA 1
ATOM 621 C C . SER A 1 87 ? -0.556 12.037 -1.388 1.00 55.47 87 SER A C 1
ATOM 623 O O . SER A 1 87 ? -0.519 11.332 -0.382 1.00 55.47 87 SER A O 1
ATOM 625 N N . GLN A 1 88 ? 0.426 12.889 -1.702 1.00 57.97 88 GLN A N 1
ATOM 626 C CA . GLN A 1 88 ? 1.584 13.114 -0.833 1.00 57.97 88 GLN A CA 1
ATOM 627 C C . GLN A 1 88 ? 1.259 13.919 0.424 1.00 57.97 88 GLN A C 1
ATOM 629 O O . GLN A 1 88 ? 1.780 13.605 1.490 1.00 57.97 88 GLN A O 1
ATOM 634 N N . ARG A 1 89 ? 0.393 14.937 0.323 1.00 54.69 89 ARG A N 1
ATOM 635 C CA . ARG A 1 89 ? 0.066 15.829 1.452 1.00 54.69 89 ARG A CA 1
ATOM 636 C C . ARG A 1 89 ? -0.636 15.097 2.603 1.00 54.69 89 ARG A C 1
ATOM 638 O O . ARG A 1 89 ? -0.461 15.471 3.756 1.00 54.69 89 ARG A O 1
ATOM 645 N N . ASP A 1 90 ? -1.363 14.023 2.293 1.00 52.91 90 ASP A N 1
ATOM 646 C CA . ASP A 1 90 ? -2.049 13.151 3.261 1.00 52.91 90 ASP A CA 1
ATOM 647 C C . ASP A 1 90 ? -1.114 12.119 3.932 1.00 52.91 90 ASP A C 1
ATOM 649 O O . ASP A 1 90 ? -1.532 11.388 4.831 1.00 52.91 90 ASP A O 1
ATOM 653 N N . GLY A 1 91 ? 0.141 12.016 3.483 1.00 53.09 91 GLY A N 1
ATOM 654 C CA . GLY A 1 91 ? 1.160 11.160 4.094 1.00 53.09 91 GLY A CA 1
ATOM 655 C C . GLY A 1 91 ? 1.761 11.731 5.380 1.00 53.09 91 GLY A C 1
ATOM 656 O O . GLY A 1 91 ? 2.594 11.078 6.002 1.00 53.09 91 GLY A O 1
ATOM 657 N N . VAL A 1 92 ? 1.372 12.951 5.764 1.00 57.50 92 VAL A N 1
ATOM 658 C CA . VAL A 1 92 ? 1.888 13.646 6.946 1.00 57.50 92 VAL A CA 1
ATOM 659 C C . VAL A 1 92 ? 1.022 13.321 8.163 1.00 57.50 92 VAL A C 1
ATOM 661 O O . VAL A 1 92 ? -0.206 13.385 8.117 1.00 57.50 92 VAL A O 1
ATOM 664 N N . ASP A 1 93 ? 1.679 12.973 9.266 1.00 63.16 93 ASP A N 1
ATOM 665 C CA . ASP A 1 93 ? 1.052 12.659 10.545 1.00 63.16 93 ASP A CA 1
ATOM 666 C C . ASP A 1 93 ? 0.241 13.861 11.083 1.00 63.16 93 ASP A C 1
ATOM 668 O O . ASP A 1 93 ? 0.811 14.900 11.417 1.00 63.16 93 ASP A O 1
ATOM 672 N N . ARG A 1 94 ? -1.095 13.735 11.170 1.00 76.00 94 ARG A N 1
ATOM 673 C CA . ARG A 1 94 ? -1.981 14.723 11.817 1.00 76.00 94 ARG A CA 1
ATOM 674 C C . ARG A 1 94 ? -2.724 14.113 13.007 1.00 76.00 94 ARG A C 1
ATOM 676 O O . ARG A 1 94 ? -3.615 13.277 12.834 1.00 76.00 94 ARG A O 1
ATOM 683 N N . ALA A 1 95 ? -2.405 14.557 14.217 1.00 83.25 95 ALA A N 1
ATOM 684 C CA . ALA A 1 95 ? -3.185 14.213 15.404 1.00 83.25 95 ALA A CA 1
ATOM 685 C C . ALA A 1 95 ? -4.623 14.762 15.302 1.00 83.25 95 ALA A C 1
ATOM 687 O O . ALA A 1 95 ? -4.851 15.815 14.705 1.00 83.25 95 ALA A O 1
ATOM 688 N N . VAL A 1 96 ? -5.586 14.041 15.881 1.00 90.19 96 VAL A N 1
ATOM 689 C CA . VAL A 1 96 ? -6.990 14.465 15.998 1.00 90.19 96 VAL A CA 1
ATOM 690 C C . VAL A 1 96 ? -7.366 14.431 17.473 1.00 90.19 96 VAL A C 1
ATOM 692 O O . VAL A 1 96 ? -7.126 13.440 18.155 1.00 90.19 96 VAL A O 1
ATOM 695 N N . SER A 1 97 ? -7.941 15.521 17.964 1.00 92.25 97 SER A N 1
ATOM 696 C CA . SER A 1 97 ? -8.311 15.693 19.368 1.00 92.25 97 SER A CA 1
ATOM 697 C C . SER A 1 97 ? -9.659 15.049 19.716 1.00 92.25 97 SER A C 1
ATOM 699 O O . SER A 1 97 ? -10.547 14.896 18.873 1.00 92.25 97 SER A O 1
ATOM 701 N N . ARG A 1 98 ? -9.876 14.766 21.010 1.00 94.25 98 ARG A N 1
ATOM 702 C CA . ARG A 1 98 ? -11.190 14.343 21.534 1.00 94.25 98 ARG A CA 1
ATOM 703 C C . ARG A 1 98 ? -12.301 15.363 21.246 1.00 94.25 98 ARG A C 1
ATOM 705 O O . ARG A 1 98 ? -13.446 14.974 21.044 1.00 94.25 98 ARG A O 1
ATOM 712 N N . ALA A 1 99 ? -11.977 16.657 21.188 1.00 93.88 99 ALA A N 1
ATOM 713 C CA . ALA A 1 99 ? -12.937 17.712 20.855 1.00 93.88 99 ALA A CA 1
ATOM 714 C C . ALA A 1 99 ? -13.377 17.657 19.379 1.00 93.88 99 ALA A C 1
ATOM 716 O O . ALA A 1 99 ? -14.569 17.782 19.080 1.00 93.88 99 ALA A O 1
ATOM 717 N N . GLU A 1 100 ? -12.440 17.405 18.457 1.00 93.19 100 GLU A N 1
ATOM 718 C CA . GLU A 1 100 ? -12.760 17.162 17.044 1.00 93.19 100 GLU A CA 1
ATOM 719 C C . GLU A 1 100 ? -13.657 15.924 16.895 1.00 93.19 100 GLU A C 1
ATOM 721 O O . GLU A 1 100 ? -14.671 15.984 16.201 1.00 93.19 100 GLU A O 1
ATOM 726 N N . ILE A 1 101 ? -13.357 14.831 17.606 1.00 94.75 101 ILE A N 1
ATOM 727 C CA . ILE A 1 101 ? -14.197 13.618 17.611 1.00 94.75 101 ILE A CA 1
ATOM 728 C C . ILE A 1 101 ? -15.584 13.907 18.199 1.00 94.75 101 ILE A C 1
ATOM 730 O O . ILE A 1 101 ? -16.595 13.524 17.612 1.00 94.75 101 ILE A O 1
ATOM 734 N N . GLY A 1 102 ? -15.657 14.650 19.305 1.00 94.38 102 GLY A N 1
ATOM 735 C CA . GLY A 1 102 ? -16.919 15.078 19.907 1.00 94.38 102 GLY A CA 1
ATOM 736 C C . GLY A 1 102 ? -17.789 15.902 18.953 1.00 94.38 102 GLY A C 1
ATOM 737 O O . GLY A 1 102 ? -19.013 15.785 18.984 1.00 94.38 102 GLY A O 1
ATOM 738 N N . THR A 1 103 ? -17.175 16.678 18.055 1.00 94.25 103 THR A N 1
ATOM 739 C CA . THR A 1 103 ? -17.891 17.411 16.998 1.00 94.25 103 THR A CA 1
ATOM 740 C C . THR A 1 103 ? -18.500 16.459 15.968 1.00 94.25 103 THR A C 1
ATOM 742 O O . THR A 1 103 ? -19.642 16.657 15.560 1.00 94.25 103 THR A O 1
ATOM 745 N N . LEU A 1 104 ? -17.786 15.392 15.588 1.00 92.69 104 LEU A N 1
ATOM 746 C CA . LEU A 1 104 ? -18.297 14.369 14.667 1.00 92.69 104 LEU A CA 1
ATOM 747 C C . LEU A 1 104 ? -19.482 13.596 15.260 1.00 92.69 104 LEU A C 1
ATOM 749 O O . LEU A 1 104 ? -20.471 13.373 14.564 1.00 92.69 104 LEU A O 1
ATOM 753 N N . ILE A 1 105 ? -19.407 13.235 16.545 1.00 93.56 105 ILE A N 1
ATOM 754 C CA . ILE A 1 105 ? -20.470 12.503 17.259 1.00 93.56 105 ILE A CA 1
ATOM 755 C C . ILE A 1 105 ? -21.775 13.313 17.305 1.00 93.56 105 ILE A C 1
ATOM 757 O O . ILE A 1 105 ? -22.862 12.746 17.220 1.00 93.56 105 ILE A O 1
ATOM 761 N N . ARG A 1 106 ? -21.674 14.643 17.419 1.00 94.12 106 ARG A N 1
ATOM 762 C CA . ARG A 1 106 ? -22.824 15.561 17.481 1.00 94.12 106 ARG A CA 1
ATOM 763 C C . ARG A 1 106 ? -23.438 15.876 16.116 1.00 94.12 106 ARG A C 1
ATOM 765 O O . ARG A 1 106 ? -24.447 16.578 16.071 1.00 94.12 106 ARG A O 1
ATOM 772 N N . LEU A 1 107 ? -22.858 15.393 15.012 1.00 89.44 107 LEU A N 1
ATOM 773 C CA . LEU A 1 107 ? -23.455 15.587 13.692 1.00 89.44 107 LEU A CA 1
ATOM 774 C C . LEU A 1 107 ? -24.834 14.908 13.634 1.00 89.44 107 LEU A C 1
ATOM 776 O O . LEU A 1 107 ? -24.978 13.775 14.113 1.00 89.44 107 LEU A O 1
ATOM 780 N N . PRO A 1 108 ? -25.841 15.568 13.034 1.00 86.38 108 PRO A N 1
ATOM 781 C CA . PRO A 1 108 ? -27.168 14.989 12.894 1.00 86.38 108 PRO A CA 1
ATOM 782 C C . PRO A 1 108 ? -27.116 13.705 12.061 1.00 86.38 108 PRO A C 1
ATOM 784 O O . PRO A 1 108 ? -26.236 13.527 11.211 1.00 86.38 108 PRO A O 1
ATOM 787 N N . ALA A 1 109 ? -28.083 12.815 12.287 1.00 80.44 109 ALA A N 1
ATOM 788 C CA . ALA A 1 109 ? -28.274 11.657 11.423 1.00 80.44 109 ALA A CA 1
ATOM 789 C C . ALA A 1 109 ? -28.478 12.121 9.971 1.00 80.44 109 ALA A C 1
ATOM 791 O O . ALA A 1 109 ? -29.147 13.123 9.705 1.00 80.44 109 ALA A O 1
ATOM 792 N N . ARG A 1 110 ? -27.875 11.408 9.020 1.00 70.25 110 ARG A N 1
ATOM 793 C CA . ARG A 1 110 ? -27.937 11.776 7.601 1.00 70.25 110 ARG A CA 1
ATOM 794 C C . ARG A 1 110 ? -29.306 11.439 7.014 1.00 70.25 110 ARG A C 1
ATOM 796 O O . ARG A 1 110 ? -29.787 10.322 7.171 1.00 70.25 110 ARG A O 1
ATOM 803 N N . ALA A 1 111 ? -29.901 12.377 6.276 1.00 56.12 111 ALA A N 1
ATOM 804 C CA . ALA A 1 111 ? -31.089 12.106 5.468 1.00 56.12 111 ALA A CA 1
ATOM 805 C C . ALA A 1 111 ? -30.776 11.019 4.419 1.00 56.12 111 ALA A C 1
ATOM 807 O O . ALA A 1 111 ? -29.727 11.065 3.775 1.00 56.12 111 ALA A O 1
ATOM 808 N N . GLY A 1 112 ? -31.661 10.030 4.261 1.00 53.19 112 GLY A N 1
ATOM 809 C CA . GLY A 1 112 ? -31.433 8.899 3.355 1.00 53.19 112 GLY A CA 1
ATOM 810 C C . GLY A 1 112 ? -30.636 7.734 3.957 1.00 53.19 112 GLY A C 1
ATOM 811 O O . GLY A 1 112 ? -30.235 6.836 3.217 1.00 53.19 112 GLY A O 1
ATOM 812 N N . THR A 1 113 ? -30.459 7.668 5.285 1.00 52.09 113 THR A N 1
ATOM 813 C CA . THR A 1 113 ? -30.259 6.382 5.989 1.00 52.09 113 THR A CA 1
ATOM 814 C C . THR A 1 113 ? -31.564 5.575 5.973 1.00 52.09 113 THR A C 1
ATOM 816 O O . THR A 1 113 ? -32.078 5.159 7.009 1.00 52.09 113 THR A O 1
ATOM 819 N N . GLU A 1 114 ? -32.161 5.419 4.793 1.00 43.22 114 GLU A N 1
ATOM 820 C CA . GLU A 1 114 ? -33.242 4.476 4.556 1.00 43.22 114 GLU A CA 1
ATOM 821 C C . GLU A 1 114 ? -32.630 3.100 4.758 1.00 43.22 114 GLU A C 1
ATOM 823 O O . GLU A 1 114 ? -31.757 2.709 3.984 1.00 43.22 114 GLU A O 1
ATOM 828 N N . SER A 1 115 ? -33.000 2.451 5.867 1.00 46.69 115 SER A N 1
ATOM 829 C CA . SER A 1 115 ? -32.720 1.049 6.188 1.00 46.69 115 SER A CA 1
ATOM 830 C C . SER A 1 115 ? -31.418 0.536 5.567 1.00 46.69 115 SER A C 1
ATOM 832 O O . SER A 1 115 ? -31.435 -0.007 4.457 1.00 46.69 115 SER A O 1
ATOM 834 N N . ALA A 1 116 ? -30.286 0.704 6.269 1.00 49.59 116 ALA A N 1
ATOM 835 C CA . ALA A 1 116 ? -29.066 -0.019 5.913 1.00 49.59 116 ALA A CA 1
ATOM 836 C C . ALA A 1 116 ? -29.464 -1.471 5.575 1.00 49.59 116 ALA A C 1
ATOM 838 O O . ALA A 1 116 ? -30.247 -2.057 6.333 1.00 49.59 116 ALA A O 1
ATOM 839 N N . PRO A 1 117 ? -29.030 -2.026 4.428 1.00 50.03 117 PRO A N 1
ATOM 840 C CA . PRO A 1 117 ? -29.475 -3.351 4.000 1.00 50.03 117 PRO A CA 1
ATOM 841 C C . PRO A 1 117 ? -29.193 -4.304 5.156 1.00 50.03 117 PRO A C 1
ATOM 843 O O . PRO A 1 117 ? -28.076 -4.236 5.654 1.00 50.03 117 PRO A O 1
ATOM 846 N N . GLY A 1 118 ? -30.205 -5.069 5.597 1.00 42.38 118 GLY A N 1
ATOM 847 C CA . GLY A 1 118 ? -30.429 -5.691 6.925 1.00 42.38 118 GLY A CA 1
ATOM 848 C C . GLY A 1 118 ? -29.303 -6.462 7.643 1.00 42.38 118 GLY A C 1
ATOM 849 O O . GLY A 1 118 ? -29.568 -7.454 8.308 1.00 42.38 118 GLY A O 1
ATOM 850 N N . ASN A 1 119 ? -28.073 -5.974 7.573 1.00 44.31 119 ASN A N 1
ATOM 851 C CA . ASN A 1 119 ? -26.820 -6.504 8.085 1.00 44.31 119 ASN A CA 1
ATOM 852 C C . ASN A 1 119 ? -26.129 -5.443 8.958 1.00 44.31 119 ASN A C 1
ATOM 854 O O . ASN A 1 119 ? -24.902 -5.351 8.991 1.00 44.31 119 ASN A O 1
ATOM 858 N N . ILE A 1 120 ? -26.906 -4.642 9.697 1.00 44.16 120 ILE A N 1
ATOM 859 C CA . ILE A 1 120 ? -26.380 -4.079 10.941 1.00 44.16 120 ILE A CA 1
ATOM 860 C C . ILE A 1 120 ? -26.221 -5.289 11.858 1.00 44.16 120 ILE A C 1
ATOM 862 O O . ILE A 1 120 ? -27.158 -5.675 12.550 1.00 44.16 120 ILE A O 1
ATOM 866 N N . LEU A 1 121 ? -25.060 -5.943 11.818 1.00 40.50 121 LEU A N 1
ATOM 867 C CA . LEU A 1 121 ? -24.667 -6.747 12.960 1.00 40.50 121 LEU A CA 1
ATOM 868 C C . LEU A 1 121 ? -24.453 -5.727 14.083 1.00 40.50 121 LEU A C 1
ATOM 870 O O . LEU A 1 121 ? -23.539 -4.905 13.960 1.00 40.50 121 LEU A O 1
ATOM 874 N N . PRO A 1 122 ? -25.288 -5.704 15.142 1.00 39.06 122 PRO A N 1
ATOM 875 C CA . PRO A 1 122 ? -24.861 -5.038 16.359 1.00 39.06 122 PRO A CA 1
ATOM 876 C C . PRO A 1 122 ? -23.495 -5.619 16.756 1.00 39.06 122 PRO A C 1
ATOM 878 O O . PRO A 1 122 ? -23.198 -6.768 16.391 1.00 39.06 122 PRO A O 1
ATOM 881 N N . PRO A 1 123 ? -22.659 -4.865 17.490 1.00 40.53 123 PRO A N 1
ATOM 882 C CA . PRO A 1 123 ? -21.461 -5.442 18.086 1.00 40.53 123 PRO A CA 1
ATOM 883 C C . PRO A 1 123 ? -21.841 -6.777 18.745 1.00 40.53 123 PRO A C 1
ATOM 885 O O . PRO A 1 123 ? -22.891 -6.841 19.399 1.00 40.53 123 PRO A O 1
ATOM 888 N N . PRO A 1 124 ? -21.095 -7.872 18.495 1.00 35.66 124 PRO A N 1
ATOM 889 C CA . PRO A 1 124 ? -21.471 -9.182 19.003 1.00 35.66 124 PRO A CA 1
ATOM 890 C C . PRO A 1 124 ? -21.696 -9.085 20.512 1.00 35.66 124 PRO A C 1
ATOM 892 O O . PRO A 1 124 ? -20.781 -8.757 21.265 1.00 35.66 124 PRO A O 1
ATOM 895 N N . ARG A 1 125 ? -22.933 -9.346 20.960 1.00 37.25 125 ARG A N 1
ATOM 896 C CA . ARG A 1 125 ? -23.222 -9.454 22.390 1.00 37.25 125 ARG A CA 1
ATOM 897 C C . ARG A 1 125 ? -22.404 -10.617 22.944 1.00 37.25 125 ARG A C 1
ATOM 899 O O . ARG A 1 125 ? -22.451 -11.730 22.421 1.00 37.25 125 ARG A O 1
ATOM 906 N N . VAL A 1 126 ? -21.653 -10.313 23.993 1.00 39.09 126 VAL A N 1
ATOM 907 C CA . VAL A 1 126 ? -20.804 -11.215 24.770 1.00 39.09 126 VAL A CA 1
ATOM 908 C C . VAL A 1 126 ? -21.548 -12.520 25.089 1.00 39.09 126 VAL A C 1
ATOM 910 O O . VAL A 1 126 ? -22.662 -12.488 25.610 1.00 39.09 126 VAL A O 1
ATOM 913 N N . ARG A 1 127 ? -20.915 -13.675 24.840 1.00 28.08 127 ARG A N 1
ATOM 914 C CA . ARG A 1 127 ? -21.052 -14.791 25.784 1.00 28.08 127 ARG A CA 1
ATOM 915 C C . ARG A 1 127 ? -19.985 -14.563 26.851 1.00 28.08 127 ARG A C 1
ATOM 917 O O . ARG A 1 127 ? -18.805 -14.627 26.498 1.00 28.08 127 ARG A O 1
ATOM 924 N N . PRO A 1 128 ? -20.351 -14.267 28.106 1.00 38.09 128 PRO A N 1
ATOM 925 C CA . PRO A 1 128 ? -19.410 -14.416 29.196 1.00 38.09 128 PRO A CA 1
ATOM 926 C C . PRO A 1 128 ? -19.110 -15.915 29.267 1.00 38.09 128 PRO A C 1
ATOM 928 O O . PRO A 1 128 ? -19.979 -16.738 28.980 1.00 38.09 128 PRO A O 1
ATOM 931 N N . ASP A 1 129 ? -17.879 -16.259 29.605 1.00 37.53 129 ASP A N 1
ATOM 932 C CA . ASP A 1 129 ? -17.480 -17.621 29.958 1.00 37.53 129 ASP A CA 1
ATOM 933 C C . ASP A 1 129 ? -17.268 -18.589 28.782 1.00 37.53 129 ASP A C 1
ATOM 935 O O . ASP A 1 129 ? -18.025 -19.520 28.506 1.00 37.53 129 ASP A O 1
ATOM 939 N N . ARG A 1 130 ? -16.081 -18.485 28.182 1.00 33.06 130 ARG A N 1
ATOM 940 C CA . ARG A 1 130 ? -15.231 -19.676 28.105 1.00 33.06 130 ARG A CA 1
ATOM 941 C C . ARG A 1 130 ? -13.785 -19.244 28.265 1.00 33.06 130 ARG A C 1
ATOM 943 O O . ARG A 1 130 ? -13.223 -18.602 27.381 1.00 33.06 130 ARG A O 1
ATOM 950 N N . ALA A 1 131 ? -13.222 -19.570 29.424 1.00 31.64 131 ALA A N 1
ATOM 951 C CA . ALA A 1 131 ? -11.795 -19.495 29.674 1.00 31.64 131 ALA A CA 1
ATOM 952 C C . ALA A 1 131 ? -11.037 -20.020 28.448 1.00 31.64 131 ALA A C 1
ATOM 954 O O . ALA A 1 131 ? -11.324 -21.110 27.947 1.00 31.64 131 ALA A O 1
ATOM 955 N N . VAL A 1 132 ? -10.097 -19.218 27.959 1.00 33.59 132 VAL A N 1
ATOM 956 C CA . VAL A 1 132 ? -9.081 -19.669 27.014 1.00 33.59 132 VAL A CA 1
ATOM 957 C C . VAL A 1 132 ? -8.352 -20.828 27.701 1.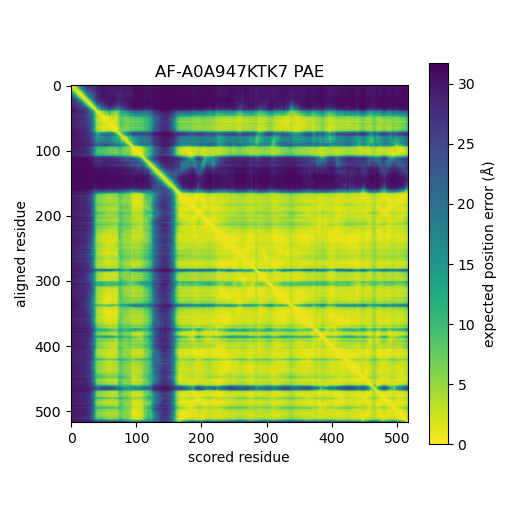00 33.59 132 VAL A C 1
ATOM 959 O O . VAL A 1 132 ? -7.762 -20.599 28.759 1.00 33.59 132 VAL A O 1
ATOM 962 N N . PRO A 1 133 ? -8.410 -22.070 27.189 1.00 33.06 133 PRO A N 1
ATOM 963 C CA . PRO A 1 133 ? -7.586 -23.123 27.754 1.00 33.06 133 PRO A CA 1
ATOM 964 C C . PRO A 1 133 ? -6.115 -22.750 27.513 1.00 33.06 133 PRO A C 1
ATOM 966 O O . PRO A 1 133 ? -5.788 -22.262 26.424 1.00 33.06 133 PRO A O 1
ATOM 969 N N . PRO A 1 134 ? -5.223 -22.928 28.503 1.00 33.28 134 PRO A N 1
ATOM 970 C CA . PRO A 1 134 ? -3.805 -22.681 28.296 1.00 33.28 134 PRO A CA 1
ATOM 971 C C . PRO A 1 134 ? -3.283 -23.581 27.170 1.00 33.28 134 PRO A C 1
ATOM 973 O O . PRO A 1 134 ? -3.773 -24.695 26.965 1.00 33.28 134 PRO A O 1
ATOM 976 N N . ALA A 1 135 ? -2.310 -23.059 26.421 1.00 32.72 135 ALA A N 1
ATOM 977 C CA . ALA A 1 135 ? -1.661 -23.748 25.312 1.00 32.72 135 ALA A CA 1
ATOM 978 C C . ALA A 1 135 ? -1.217 -25.170 25.716 1.00 32.72 135 ALA A C 1
ATOM 980 O O . ALA A 1 135 ? -0.773 -25.363 26.852 1.00 32.72 135 ALA A O 1
ATOM 981 N N . PRO A 1 136 ? -1.317 -26.168 24.818 1.00 31.20 136 PRO A N 1
ATOM 982 C CA . PRO A 1 136 ? -0.857 -27.511 25.127 1.00 31.20 136 PRO A CA 1
ATOM 983 C C . PRO A 1 136 ? 0.657 -27.476 25.357 1.00 31.20 136 PRO A C 1
ATOM 985 O O . PRO A 1 136 ? 1.420 -27.087 24.477 1.00 31.20 136 PRO A O 1
ATOM 988 N N . SER A 1 137 ? 1.083 -27.861 26.558 1.00 36.03 137 SER A N 1
ATOM 989 C CA . SER A 1 137 ? 2.486 -28.119 26.861 1.00 36.03 137 SER A CA 1
ATOM 990 C C . SER A 1 137 ? 2.958 -29.323 26.049 1.00 36.03 137 SER A C 1
ATOM 992 O O . SER A 1 137 ? 2.348 -30.394 26.140 1.00 36.03 137 SER A O 1
ATOM 994 N N . ASP A 1 138 ? 4.048 -29.156 25.304 1.00 35.56 138 ASP A N 1
ATOM 995 C CA . ASP A 1 138 ? 4.747 -30.226 24.598 1.00 35.56 138 ASP A CA 1
ATOM 996 C C . ASP A 1 138 ? 5.035 -31.406 25.539 1.00 35.56 138 ASP A C 1
ATOM 998 O O . ASP A 1 138 ? 5.850 -31.316 26.460 1.00 35.56 138 ASP A O 1
ATOM 1002 N N . ARG A 1 139 ? 4.368 -32.541 25.309 1.00 30.48 139 ARG A N 1
ATOM 1003 C CA . ARG A 1 139 ? 4.765 -33.829 25.886 1.00 30.48 139 ARG A CA 1
ATOM 1004 C C . ARG A 1 139 ? 5.535 -34.615 24.838 1.00 30.48 139 ARG A C 1
ATOM 1006 O O . ARG A 1 139 ? 4.951 -35.228 23.948 1.00 30.48 139 ARG A O 1
ATOM 1013 N N . ALA A 1 140 ? 6.854 -34.608 24.991 1.00 31.25 140 ALA A N 1
ATOM 1014 C CA . ALA A 1 140 ? 7.738 -35.579 24.372 1.00 31.25 140 ALA A CA 1
ATOM 1015 C C . ALA A 1 140 ? 7.380 -36.997 24.855 1.00 31.25 140 ALA A C 1
ATOM 1017 O O . ALA A 1 140 ? 7.208 -37.243 26.050 1.00 31.25 140 ALA A O 1
ATOM 1018 N N . ILE A 1 141 ? 7.267 -37.923 23.906 1.00 31.25 141 ILE A N 1
ATOM 1019 C CA . ILE A 1 141 ? 7.127 -39.359 24.145 1.00 31.25 141 ILE A CA 1
ATOM 1020 C C . ILE A 1 141 ? 8.530 -39.933 24.350 1.00 31.25 141 ILE A C 1
ATOM 1022 O O 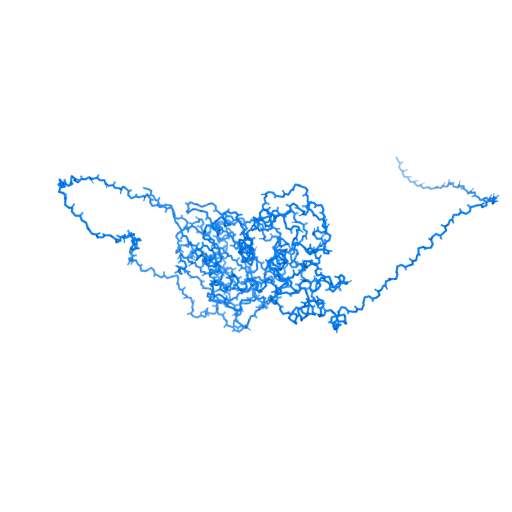. ILE A 1 141 ? 9.310 -39.962 23.402 1.00 31.25 141 ILE A O 1
ATOM 1026 N N . GLN A 1 142 ? 8.829 -40.443 25.545 1.00 30.44 142 GLN A N 1
ATOM 1027 C CA . GLN A 1 142 ? 9.827 -41.499 25.745 1.00 30.44 142 GLN A CA 1
ATOM 1028 C C . GLN A 1 142 ? 9.337 -42.475 26.825 1.00 30.44 142 GLN A C 1
ATOM 1030 O O . GLN A 1 142 ? 8.830 -42.068 27.869 1.00 30.44 142 GLN A O 1
ATOM 1035 N N . ALA A 1 143 ? 9.477 -43.767 26.535 1.00 29.72 143 ALA A N 1
ATOM 1036 C CA . ALA A 1 143 ? 9.249 -44.903 27.430 1.00 29.72 143 ALA A CA 1
ATOM 1037 C C . ALA A 1 143 ? 10.609 -45.609 27.696 1.00 29.72 143 ALA A C 1
ATOM 1039 O O . ALA A 1 143 ? 11.608 -45.213 27.098 1.00 29.72 143 ALA A O 1
ATOM 1040 N N . PRO A 1 144 ? 10.691 -46.644 28.551 1.00 44.34 144 PRO A N 1
ATOM 1041 C CA . PRO A 1 144 ? 10.939 -46.513 29.991 1.00 44.34 144 PRO A CA 1
ATOM 1042 C C . PRO A 1 144 ? 12.209 -47.271 30.440 1.00 44.34 144 PRO A C 1
ATOM 1044 O O . PRO A 1 144 ? 12.568 -48.246 29.800 1.00 44.34 144 PRO A O 1
ATOM 1047 N N . GLU A 1 145 ? 12.819 -46.932 31.588 1.00 28.98 145 GLU A N 1
ATOM 1048 C CA . GLU A 1 145 ? 13.412 -47.948 32.488 1.00 28.98 145 GLU A CA 1
ATOM 1049 C C . GLU A 1 145 ? 13.799 -47.427 33.899 1.00 28.98 145 GLU A C 1
ATOM 1051 O O . GLU A 1 145 ? 14.425 -46.385 34.055 1.00 28.98 145 GLU A O 1
ATOM 1056 N N . ARG A 1 146 ? 13.423 -48.248 34.899 1.00 32.00 146 ARG A N 1
ATOM 1057 C CA . ARG A 1 146 ? 14.029 -48.562 36.221 1.00 32.00 146 ARG A CA 1
ATOM 1058 C C . ARG A 1 146 ? 14.226 -47.494 37.325 1.00 32.00 146 ARG A C 1
ATOM 1060 O O . ARG A 1 146 ? 15.253 -46.846 37.451 1.00 32.00 146 ARG A O 1
ATOM 1067 N N . THR A 1 147 ? 13.247 -47.497 38.240 1.00 40.53 147 THR A N 1
ATOM 1068 C CA . THR A 1 147 ? 13.338 -47.696 39.713 1.00 40.53 147 THR A CA 1
ATOM 1069 C C . THR A 1 147 ? 14.544 -47.180 40.521 1.00 40.53 147 THR A C 1
ATOM 1071 O O . THR A 1 147 ? 15.555 -47.871 40.620 1.00 40.53 147 THR A O 1
ATOM 1074 N N . VAL A 1 148 ? 14.306 -46.113 41.299 1.00 36.22 148 VAL A N 1
ATOM 1075 C CA . VAL A 1 148 ? 14.715 -45.903 42.713 1.00 36.22 148 VAL A CA 1
ATOM 1076 C C . VAL A 1 148 ? 13.626 -45.016 43.353 1.00 36.22 148 VAL A C 1
ATOM 1078 O O . VAL A 1 148 ? 13.200 -44.081 42.677 1.00 36.22 148 VAL A O 1
ATOM 1081 N N . PRO A 1 149 ? 13.127 -45.245 44.587 1.00 42.12 149 PRO A N 1
ATOM 1082 C CA . PRO A 1 149 ? 12.137 -44.356 45.193 1.00 42.12 149 PRO A CA 1
ATOM 1083 C C . PRO A 1 149 ? 12.825 -43.234 45.991 1.00 42.12 149 PRO A C 1
ATOM 1085 O O . PRO A 1 149 ? 13.480 -43.536 46.991 1.00 42.12 149 PRO A O 1
ATOM 1088 N N . PRO A 1 150 ? 12.659 -41.939 45.657 1.00 38.75 150 PRO A N 1
ATOM 1089 C CA . PRO A 1 150 ? 12.986 -40.879 46.587 1.00 38.75 150 PRO A CA 1
ATOM 1090 C C . PRO A 1 150 ? 11.705 -40.330 47.220 1.00 38.75 150 PRO A C 1
ATOM 1092 O O . PRO A 1 150 ? 10.784 -39.888 46.542 1.00 38.75 150 PRO A O 1
ATOM 1095 N N . ARG A 1 151 ? 11.691 -40.418 48.551 1.00 40.44 151 ARG A N 1
ATOM 1096 C CA . ARG A 1 151 ? 11.113 -39.496 49.540 1.00 40.44 151 ARG A CA 1
ATOM 1097 C C . ARG A 1 151 ? 9.976 -38.582 49.053 1.00 40.44 151 ARG A C 1
ATOM 1099 O O . ARG A 1 151 ? 10.179 -37.729 48.196 1.00 40.44 151 ARG A O 1
ATOM 1106 N N . ALA A 1 152 ? 8.820 -38.706 49.711 1.00 40.25 152 ALA A N 1
ATOM 1107 C CA . ALA A 1 152 ? 7.663 -37.830 49.535 1.00 40.25 152 ALA A CA 1
ATOM 1108 C C . ALA A 1 152 ? 8.081 -36.350 49.395 1.00 40.25 152 ALA A C 1
ATOM 1110 O O . ALA A 1 152 ? 8.830 -35.860 50.249 1.00 40.25 152 ALA A O 1
ATOM 1111 N N . PRO A 1 153 ? 7.628 -35.638 48.347 1.00 36.75 153 PRO A N 1
ATOM 1112 C CA . PRO A 1 153 ? 7.921 -34.226 48.210 1.00 36.75 153 PRO A CA 1
ATOM 1113 C C . PRO A 1 153 ? 7.218 -33.469 49.336 1.00 36.75 153 PRO A C 1
ATOM 1115 O O . PRO A 1 153 ? 5.998 -33.523 49.491 1.00 36.75 153 PRO A O 1
ATOM 1118 N N . THR A 1 154 ? 8.010 -32.752 50.128 1.00 43.66 154 THR A N 1
ATOM 1119 C CA . THR A 1 154 ? 7.537 -31.642 50.952 1.00 43.66 154 THR A CA 1
ATOM 1120 C C . THR A 1 154 ? 6.700 -30.718 50.059 1.00 43.66 154 THR A C 1
ATOM 1122 O O . THR A 1 154 ? 7.148 -30.428 48.945 1.00 43.66 154 THR A O 1
ATOM 1125 N N . PRO A 1 155 ? 5.523 -30.225 50.486 1.00 37.81 155 PRO A N 1
ATOM 1126 C CA . PRO A 1 155 ? 4.798 -29.226 49.717 1.00 37.81 155 PRO A CA 1
ATOM 1127 C C . PRO A 1 155 ? 5.665 -27.966 49.650 1.00 37.81 155 PRO A C 1
ATOM 1129 O O . PRO A 1 155 ? 5.735 -27.191 50.602 1.00 37.81 155 PRO A O 1
ATOM 1132 N N . SER A 1 156 ? 6.373 -27.758 48.540 1.00 42.50 156 SER A N 1
ATOM 1133 C CA . SER A 1 156 ? 6.928 -26.451 48.232 1.00 42.50 156 SER A CA 1
ATOM 1134 C C . SER A 1 156 ? 5.735 -25.565 47.902 1.00 42.50 156 SER A C 1
ATOM 1136 O O . SER A 1 156 ? 5.218 -25.598 46.784 1.00 42.50 156 SER A O 1
ATOM 1138 N N . GLY A 1 157 ? 5.268 -24.816 48.900 1.00 42.53 157 GLY A N 1
ATOM 1139 C CA . GLY A 1 157 ? 4.361 -23.687 48.739 1.00 42.53 157 GLY A CA 1
ATOM 1140 C C . GLY A 1 157 ? 5.035 -22.589 47.922 1.00 42.53 157 GLY A C 1
ATOM 1141 O O . GLY A 1 157 ? 5.390 -21.542 48.442 1.00 42.53 157 GLY A O 1
ATOM 1142 N N . GLY A 1 158 ? 5.263 -22.858 46.641 1.00 39.25 158 GLY A N 1
ATOM 1143 C CA . GLY A 1 158 ? 5.587 -21.865 45.640 1.00 39.25 158 GLY A CA 1
ATOM 1144 C C . GLY A 1 158 ? 4.280 -21.404 45.029 1.00 39.25 158 GLY A C 1
ATOM 1145 O O . GLY A 1 158 ? 3.871 -21.902 43.983 1.00 39.25 158 GLY A O 1
ATOM 1146 N N . THR A 1 159 ? 3.602 -20.462 45.678 1.00 43.06 159 THR A N 1
ATOM 1147 C CA . THR A 1 159 ? 2.662 -19.593 44.973 1.00 43.06 159 THR A CA 1
ATOM 1148 C C . THR A 1 159 ? 3.481 -18.821 43.944 1.00 43.06 159 THR A C 1
ATOM 1150 O O . THR A 1 159 ? 4.058 -17.781 44.258 1.00 43.06 159 THR A O 1
ATOM 1153 N N . SER A 1 160 ? 3.602 -19.351 42.724 1.00 47.72 160 SER A N 1
ATOM 1154 C CA . SER A 1 160 ? 3.992 -18.534 41.581 1.00 47.72 160 SER A CA 1
ATOM 1155 C C . SER A 1 160 ? 2.905 -17.473 41.463 1.00 47.72 160 SER A C 1
ATOM 1157 O O . SER A 1 160 ? 1.791 -17.762 41.031 1.00 47.72 160 SER A O 1
ATOM 1159 N N . LEU A 1 161 ? 3.195 -16.278 41.983 1.00 56.72 161 LEU A N 1
ATOM 1160 C CA . LEU A 1 161 ? 2.360 -15.103 41.789 1.00 56.72 161 LEU A CA 1
ATOM 1161 C C . LEU A 1 161 ? 2.147 -14.987 40.281 1.00 56.72 161 LEU A C 1
ATOM 1163 O O . LEU A 1 161 ? 3.120 -14.879 39.530 1.00 56.72 161 LEU A O 1
ATOM 1167 N N . ALA A 1 162 ? 0.894 -15.111 39.841 1.00 63.50 162 ALA A N 1
ATOM 1168 C CA . ALA A 1 162 ? 0.547 -14.942 38.441 1.00 63.50 162 ALA A CA 1
ATOM 1169 C C . ALA A 1 162 ? 1.129 -13.607 37.962 1.00 63.50 162 ALA A C 1
ATOM 1171 O O . ALA A 1 162 ? 1.053 -12.608 38.682 1.00 63.50 162 ALA A O 1
ATOM 1172 N N . ALA A 1 163 ? 1.748 -13.602 36.778 1.00 64.62 163 ALA A N 1
ATOM 1173 C CA . ALA A 1 163 ? 2.282 -12.372 36.209 1.00 64.62 163 ALA A CA 1
ATOM 1174 C C . ALA A 1 163 ? 1.177 -11.301 36.205 1.00 64.62 163 ALA A C 1
ATOM 1176 O O . ALA A 1 163 ? 0.034 -11.629 35.864 1.00 64.62 163 ALA A O 1
ATOM 1177 N N . PRO A 1 164 ? 1.489 -10.050 36.590 1.00 68.31 164 PRO A N 1
ATOM 1178 C CA . PRO A 1 164 ? 0.480 -9.009 36.665 1.00 68.31 164 PRO A CA 1
ATOM 1179 C C . PRO A 1 164 ? -0.211 -8.857 35.303 1.00 68.31 164 PRO A C 1
ATOM 1181 O O . PRO A 1 164 ? 0.454 -8.967 34.259 1.00 68.31 164 PRO A O 1
ATOM 1184 N N . PRO A 1 165 ? -1.537 -8.639 35.292 1.00 78.75 165 PRO A N 1
ATOM 1185 C CA . PRO A 1 165 ? -2.292 -8.502 34.059 1.00 78.75 165 PRO A CA 1
ATOM 1186 C C . PRO A 1 165 ? -1.728 -7.344 33.225 1.00 78.75 165 PRO A C 1
ATOM 1188 O O . PRO A 1 165 ? -1.536 -6.232 33.711 1.00 78.75 165 PRO A O 1
ATOM 1191 N N . GLN A 1 166 ? -1.411 -7.630 31.963 1.00 87.12 166 GLN A N 1
ATOM 1192 C CA . GLN A 1 166 ? -0.778 -6.671 31.058 1.00 87.12 166 GLN A CA 1
ATOM 1193 C C . GLN A 1 166 ? -1.822 -5.728 30.442 1.00 87.12 166 GLN A C 1
ATOM 1195 O O . GLN A 1 166 ? -2.959 -6.160 30.228 1.00 87.12 166 GLN A O 1
ATOM 1200 N N . PRO A 1 167 ? -1.462 -4.474 30.104 1.00 93.75 167 PRO A N 1
ATOM 1201 C CA . PRO A 1 167 ? -2.353 -3.587 29.368 1.00 93.75 167 PRO A CA 1
ATOM 1202 C C . PRO A 1 167 ? -2.836 -4.203 28.050 1.00 93.75 167 PRO A C 1
ATOM 1204 O O . PRO A 1 167 ? -2.072 -4.863 27.342 1.00 93.75 167 PRO A O 1
ATOM 1207 N N . TYR A 1 168 ? -4.100 -3.971 27.702 1.00 94.25 168 TYR A N 1
ATOM 1208 C CA . TYR A 1 168 ? -4.727 -4.537 26.506 1.00 94.25 168 TYR A CA 1
ATOM 1209 C C . TYR A 1 168 ? -5.763 -3.582 25.901 1.00 94.25 168 TYR A C 1
ATOM 1211 O O . TYR A 1 168 ? -6.227 -2.656 26.557 1.00 94.25 168 TYR A O 1
ATOM 1219 N N . LEU A 1 169 ? -6.126 -3.801 24.635 1.00 96.62 169 LEU A N 1
ATOM 1220 C CA . LEU A 1 169 ? -7.212 -3.068 23.980 1.00 96.62 169 LEU A CA 1
ATOM 1221 C C . LEU A 1 169 ? -8.571 -3.646 24.393 1.00 96.62 169 LEU A C 1
ATOM 1223 O O . LEU A 1 169 ? -8.818 -4.831 24.143 1.00 96.62 169 LEU A O 1
ATOM 1227 N N . ASP A 1 170 ? -9.467 -2.814 24.926 1.00 96.94 170 ASP A N 1
ATOM 1228 C CA . ASP A 1 170 ? -10.894 -3.134 24.960 1.00 96.94 170 ASP A CA 1
ATOM 1229 C C . ASP A 1 170 ? -11.453 -3.073 23.533 1.00 96.94 170 ASP A C 1
ATOM 1231 O O . ASP A 1 170 ? -11.740 -2.012 22.979 1.00 96.94 170 ASP A O 1
ATOM 1235 N N . VAL A 1 171 ? -11.567 -4.247 22.914 1.00 96.19 171 VAL A N 1
ATOM 1236 C CA . VAL A 1 171 ? -12.023 -4.392 21.527 1.00 96.19 171 VAL A CA 1
ATOM 1237 C C . VAL A 1 171 ? -13.472 -3.930 21.358 1.00 96.19 171 VAL A C 1
ATOM 1239 O O . VAL A 1 171 ? -13.808 -3.367 20.314 1.00 96.19 171 VAL A O 1
ATOM 1242 N N . ASN A 1 172 ? -14.325 -4.158 22.361 1.00 94.38 172 ASN A N 1
ATOM 1243 C CA . ASN A 1 172 ? -15.737 -3.801 22.273 1.00 94.38 172 ASN A CA 1
ATOM 1244 C C . ASN A 1 172 ? -15.916 -2.293 22.428 1.00 94.38 172 ASN A C 1
ATOM 1246 O O . ASN A 1 172 ? -16.523 -1.686 21.545 1.00 94.38 172 ASN A O 1
ATOM 1250 N N . GLY A 1 173 ? -15.324 -1.699 23.471 1.00 96.81 173 GLY A N 1
ATOM 1251 C CA . GLY A 1 173 ? -15.330 -0.249 23.679 1.00 96.81 173 GLY A CA 1
ATOM 1252 C C . GLY A 1 173 ? -14.762 0.501 22.473 1.00 96.81 173 GLY A C 1
ATOM 1253 O O . GLY A 1 173 ? -15.416 1.388 21.923 1.00 96.81 173 GLY A O 1
ATOM 1254 N N . PHE A 1 174 ? -13.619 0.044 21.944 1.00 98.19 174 PHE A N 1
ATOM 1255 C CA . PHE A 1 174 ? -13.019 0.611 20.734 1.00 98.19 174 PHE A CA 1
ATOM 1256 C C . PHE A 1 174 ? -13.986 0.607 19.546 1.00 98.19 174 PHE A C 1
ATOM 1258 O O . PHE A 1 174 ? -14.100 1.593 18.814 1.00 98.19 174 PHE A O 1
ATOM 1265 N N . GLY A 1 175 ? -14.669 -0.516 19.322 1.00 96.25 175 GLY A N 1
ATOM 1266 C CA . GLY A 1 175 ? -15.603 -0.654 18.216 1.00 96.25 175 GLY A CA 1
ATOM 1267 C C . GLY A 1 175 ? -16.850 0.219 18.363 1.00 96.25 175 GLY A C 1
ATOM 1268 O O . GLY A 1 175 ? -17.288 0.824 17.381 1.00 96.25 175 GLY A O 1
ATOM 1269 N N . GLU A 1 176 ? -17.391 0.333 19.576 1.00 96.00 176 GLU A N 1
ATOM 1270 C CA . GLU A 1 176 ? -18.528 1.204 19.885 1.00 96.00 176 GLU A CA 1
ATOM 1271 C C . GLU A 1 176 ? -18.173 2.683 19.694 1.00 96.00 176 GLU A C 1
ATOM 1273 O O . GLU A 1 176 ? -18.893 3.406 18.997 1.00 96.00 176 GLU A O 1
ATOM 1278 N N . ASP A 1 177 ? -17.028 3.122 20.215 1.00 97.69 177 ASP A N 1
ATOM 1279 C CA . ASP A 1 177 ? -16.543 4.496 20.072 1.00 97.69 177 ASP A CA 1
ATOM 1280 C C . ASP A 1 177 ? -16.235 4.854 18.618 1.00 97.69 177 ASP A C 1
ATOM 1282 O O . ASP A 1 177 ? -16.616 5.928 18.136 1.00 97.69 177 ASP A O 1
ATOM 1286 N N . LEU A 1 178 ? -15.607 3.939 17.873 1.00 98.06 178 LEU A N 1
ATOM 1287 C CA . LEU A 1 178 ? -15.351 4.133 16.449 1.00 98.06 178 LEU A CA 1
ATOM 1288 C C . LEU A 1 178 ? -16.661 4.246 15.666 1.00 98.06 178 LEU A C 1
ATOM 1290 O O . LEU A 1 178 ? -16.803 5.125 14.811 1.00 98.06 178 LEU A O 1
ATOM 1294 N N . HIS A 1 179 ? -17.637 3.390 15.972 1.00 96.25 179 HIS A N 1
ATOM 1295 C CA . HIS A 1 179 ? -18.952 3.467 15.354 1.00 96.25 179 HIS A CA 1
ATOM 1296 C C . HIS A 1 179 ? -19.637 4.805 15.660 1.00 96.25 179 HIS A C 1
ATOM 1298 O O . HIS A 1 179 ? -20.130 5.456 14.735 1.00 96.25 179 HIS A O 1
ATOM 1304 N N . ASN A 1 180 ? -19.613 5.247 16.922 1.00 94.69 180 ASN A N 1
ATOM 1305 C CA . ASN A 1 180 ? -20.150 6.535 17.365 1.00 94.69 180 ASN A CA 1
ATOM 1306 C C . ASN A 1 180 ? -19.524 7.715 16.607 1.00 94.69 180 ASN A C 1
ATOM 1308 O O . ASN A 1 180 ? -20.249 8.603 16.155 1.00 94.69 180 ASN A O 1
ATOM 1312 N N . ALA A 1 181 ? -18.202 7.709 16.424 1.00 96.25 181 ALA A N 1
ATOM 1313 C CA . ALA A 1 181 ? -17.483 8.768 15.723 1.00 96.25 181 ALA A CA 1
ATOM 1314 C C . ALA A 1 181 ? -17.781 8.810 14.212 1.00 96.25 181 ALA A C 1
ATOM 1316 O O . ALA A 1 181 ? -17.810 9.891 13.614 1.00 96.25 181 ALA A O 1
ATOM 1317 N N . LEU A 1 182 ? -17.998 7.650 13.578 1.00 95.75 182 LEU A N 1
ATOM 1318 C CA . LEU A 1 182 ? -18.110 7.545 12.120 1.00 95.75 182 LEU A CA 1
ATOM 1319 C C . LEU A 1 182 ? -19.546 7.565 11.584 1.00 95.75 182 LEU A C 1
ATOM 1321 O O . LEU A 1 182 ? -19.779 8.122 10.515 1.00 95.75 182 LEU A O 1
ATOM 1325 N N . ARG A 1 183 ? -20.529 6.979 12.281 1.00 92.31 183 ARG A N 1
ATOM 1326 C CA . ARG A 1 183 ? -21.846 6.652 11.688 1.00 92.31 183 ARG A CA 1
ATOM 1327 C C . ARG A 1 183 ? -22.583 7.817 11.007 1.00 92.31 183 ARG A C 1
ATOM 1329 O O . ARG A 1 183 ? -23.249 7.599 9.997 1.00 92.31 183 ARG A O 1
ATOM 1336 N N . ASN A 1 184 ? -22.433 9.038 11.522 1.00 90.88 184 ASN A N 1
ATOM 1337 C CA . ASN A 1 184 ? -23.071 10.250 10.987 1.00 90.88 184 ASN A CA 1
ATOM 1338 C C . ASN A 1 184 ? -22.101 11.111 10.160 1.00 90.88 184 ASN A C 1
ATOM 1340 O O . ASN A 1 184 ? -22.513 12.049 9.472 1.00 90.88 184 ASN A O 1
ATOM 1344 N N . SER A 1 185 ? -20.808 10.796 10.211 1.00 92.75 185 SER A N 1
ATOM 1345 C CA . SER A 1 185 ? -19.732 11.580 9.614 1.00 92.75 185 SER A CA 1
ATOM 1346 C C . SER A 1 185 ? -19.162 10.955 8.341 1.00 92.75 185 SER A C 1
ATOM 1348 O O . SER A 1 185 ? -18.267 11.541 7.747 1.00 92.75 185 SER A O 1
ATOM 1350 N N . VAL A 1 186 ? -19.673 9.816 7.867 1.00 93.62 186 VAL A N 1
ATOM 1351 C CA . VAL A 1 186 ? -19.250 9.203 6.595 1.00 93.62 186 VAL A CA 1
ATOM 1352 C C . VAL A 1 186 ? -20.437 8.648 5.807 1.00 93.62 186 VAL A C 1
ATOM 1354 O O . VAL A 1 186 ? -21.546 8.526 6.325 1.00 93.62 186 VAL A O 1
ATOM 1357 N N . GLN A 1 187 ? -20.212 8.303 4.538 1.00 92.56 187 GLN A N 1
ATOM 1358 C CA . GLN A 1 187 ? -21.228 7.686 3.676 1.00 92.56 187 GLN A CA 1
ATOM 1359 C C . GLN A 1 187 ? -21.395 6.187 3.928 1.00 92.56 187 GLN A C 1
ATOM 1361 O O . GLN A 1 187 ? -22.505 5.673 3.823 1.00 92.56 187 GLN A O 1
ATOM 1366 N N . GLY A 1 188 ? -20.328 5.501 4.319 1.00 94.69 188 GLY A N 1
ATOM 1367 C CA . GLY A 1 188 ? -20.355 4.101 4.707 1.00 94.69 188 GLY A CA 1
ATOM 1368 C C . GLY A 1 188 ? -18.952 3.592 5.002 1.00 94.69 188 GLY A C 1
ATOM 1369 O O . GLY A 1 188 ? -17.958 4.206 4.603 1.00 94.69 188 GLY A O 1
ATOM 1370 N N . TYR A 1 189 ? -18.875 2.482 5.725 1.00 97.38 189 TYR A N 1
ATOM 1371 C CA . TYR A 1 189 ? -17.604 1.833 6.009 1.00 97.38 189 TYR A CA 1
ATOM 1372 C C . TYR A 1 189 ? -17.759 0.349 6.336 1.00 97.38 189 TYR A C 1
ATOM 1374 O O . TYR A 1 189 ? -18.831 -0.129 6.713 1.00 97.38 189 TYR A O 1
ATOM 1382 N N . THR A 1 190 ? -16.642 -0.365 6.242 1.00 98.12 190 THR A N 1
ATOM 1383 C CA . THR A 1 190 ? -16.466 -1.704 6.809 1.00 98.12 190 THR A CA 1
ATOM 1384 C C . THR A 1 190 ? -15.139 -1.755 7.556 1.00 98.12 190 THR A C 1
ATOM 1386 O O . THR A 1 190 ? -14.139 -1.203 7.096 1.00 98.12 190 THR A O 1
ATOM 1389 N N . MET A 1 191 ? -15.128 -2.389 8.723 1.00 98.31 191 MET A N 1
ATOM 1390 C CA . MET A 1 191 ? -13.939 -2.625 9.532 1.00 98.31 191 MET A CA 1
ATOM 1391 C C . MET A 1 191 ? -13.937 -4.065 10.009 1.00 98.31 191 MET A C 1
ATOM 1393 O O . MET A 1 191 ? -14.974 -4.604 10.401 1.00 98.31 191 MET A O 1
ATOM 1397 N N . ARG A 1 192 ? -12.758 -4.676 10.024 1.00 98.31 192 ARG A N 1
ATOM 1398 C CA . ARG A 1 192 ? -12.558 -5.982 10.635 1.00 98.31 192 ARG A CA 1
ATOM 1399 C C . ARG A 1 192 ? -11.288 -5.997 11.459 1.00 98.31 192 ARG A C 1
ATOM 1401 O O . ARG A 1 192 ? -10.266 -5.460 11.036 1.00 98.31 192 ARG A O 1
ATOM 1408 N N . MET A 1 193 ? -11.375 -6.643 12.617 1.00 98.31 193 MET A N 1
ATOM 1409 C CA . MET A 1 193 ? -10.248 -6.907 13.498 1.00 98.31 193 MET A CA 1
ATOM 1410 C C . MET A 1 193 ? -10.073 -8.413 13.668 1.00 98.31 193 MET A C 1
ATOM 1412 O O . MET A 1 193 ? -11.050 -9.146 13.865 1.00 98.31 193 MET A O 1
ATOM 1416 N N . ARG A 1 194 ? -8.823 -8.867 13.601 1.00 97.56 194 ARG A N 1
ATOM 1417 C CA . ARG A 1 194 ? -8.432 -10.264 13.788 1.00 97.56 194 ARG A CA 1
ATOM 1418 C C . ARG A 1 194 ? -7.397 -10.403 14.895 1.00 97.56 194 ARG A C 1
ATOM 1420 O O . ARG A 1 194 ? -6.671 -9.457 15.185 1.00 97.56 194 ARG A O 1
ATOM 1427 N N . ARG A 1 195 ? -7.337 -11.591 15.498 1.00 95.31 195 ARG A N 1
ATOM 1428 C CA . ARG A 1 195 ? -6.263 -12.048 16.386 1.00 95.31 195 ARG A CA 1
ATOM 1429 C C . ARG A 1 195 ? -5.884 -13.469 15.995 1.00 95.31 195 ARG A C 1
ATOM 1431 O O . ARG A 1 195 ? -6.760 -14.327 15.935 1.00 95.31 195 ARG A O 1
ATOM 1438 N N . ASN A 1 196 ? -4.601 -13.728 15.742 1.00 91.75 196 ASN A N 1
ATOM 1439 C CA . ASN A 1 196 ? -4.119 -15.040 15.281 1.00 91.75 196 ASN A CA 1
ATOM 1440 C C . ASN A 1 196 ? -4.892 -15.552 14.043 1.00 91.75 196 ASN A C 1
ATOM 1442 O O . ASN A 1 196 ? -5.295 -16.713 13.981 1.00 91.75 196 ASN A O 1
ATOM 1446 N N . GLY A 1 197 ? -5.187 -14.660 13.096 1.00 90.00 197 GLY A N 1
ATOM 1447 C CA . GLY A 1 197 ? -5.959 -14.965 11.887 1.00 90.00 197 GLY A CA 1
ATOM 1448 C C . GLY A 1 197 ? -7.467 -15.145 12.100 1.00 90.00 197 GLY A C 1
ATOM 1449 O O . GLY A 1 197 ? -8.201 -15.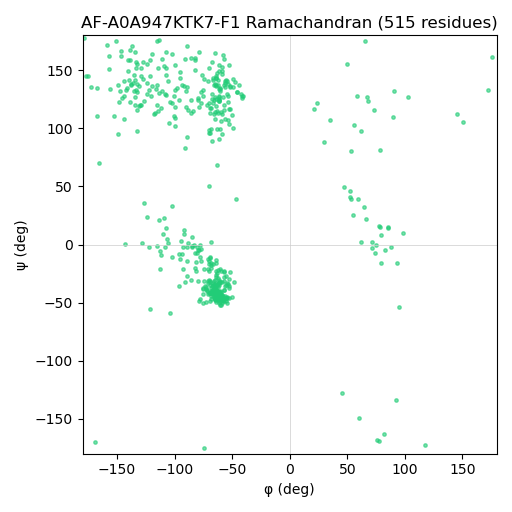230 11.121 1.00 90.00 197 GLY A O 1
ATOM 1450 N N . GLN A 1 198 ? -7.956 -15.160 13.343 1.00 93.06 198 GLN A N 1
ATOM 1451 C CA . GLN A 1 198 ? -9.377 -15.325 13.659 1.00 93.06 198 GLN A CA 1
ATOM 1452 C C . GLN A 1 198 ? -10.073 -13.975 13.805 1.00 93.06 198 GLN A C 1
ATOM 1454 O O . GLN A 1 198 ? -9.542 -13.069 14.444 1.00 93.06 198 GLN A O 1
ATOM 1459 N N . ASN A 1 199 ? -11.279 -13.845 13.252 1.00 95.38 199 ASN A N 1
ATOM 1460 C CA . ASN A 1 199 ? -12.103 -12.644 13.401 1.00 95.38 199 ASN A CA 1
ATOM 1461 C C . ASN A 1 199 ? -12.526 -12.469 14.863 1.00 95.38 199 ASN A C 1
ATOM 1463 O O . ASN A 1 199 ? -13.161 -13.355 15.429 1.00 95.38 199 ASN A O 1
ATOM 1467 N N . ILE A 1 200 ? -12.216 -11.312 15.449 1.00 96.25 200 ILE A N 1
ATOM 1468 C CA . ILE A 1 200 ? -12.625 -10.970 16.821 1.00 96.25 200 ILE A CA 1
ATOM 1469 C C . ILE A 1 200 ? -13.633 -9.822 16.866 1.00 96.25 200 ILE A C 1
ATOM 1471 O O . ILE A 1 200 ? -14.352 -9.684 17.849 1.00 96.25 200 ILE A O 1
ATOM 1475 N N . TYR A 1 201 ? -13.704 -9.004 15.809 1.00 96.56 201 TYR A N 1
ATOM 1476 C CA . TYR A 1 201 ? -14.663 -7.907 15.722 1.00 96.56 201 TYR A CA 1
ATOM 1477 C C . TYR A 1 201 ? -14.930 -7.502 14.271 1.00 96.56 201 TYR A C 1
ATOM 1479 O O . TYR A 1 201 ? -14.081 -7.663 13.389 1.00 96.56 201 TYR A O 1
ATOM 1487 N N . THR A 1 202 ? -16.126 -6.993 13.988 1.00 96.12 202 THR A N 1
ATOM 1488 C CA . THR A 1 202 ? -16.509 -6.491 12.662 1.00 96.12 202 THR A CA 1
ATOM 1489 C C . THR A 1 202 ? -17.488 -5.335 12.824 1.00 96.12 202 THR A C 1
ATOM 1491 O O . THR A 1 202 ? -18.476 -5.476 13.535 1.00 96.12 202 THR A O 1
ATOM 1494 N N . LEU A 1 203 ? -17.242 -4.229 12.121 1.00 94.06 203 LEU A N 1
ATOM 1495 C CA . LEU A 1 203 ? -18.219 -3.159 11.933 1.00 94.06 203 LEU A CA 1
ATOM 1496 C C . LEU A 1 203 ? -18.577 -3.056 10.460 1.00 94.06 203 LEU A C 1
ATOM 1498 O O . LEU A 1 203 ? -17.705 -3.079 9.596 1.00 94.06 203 LEU A O 1
ATOM 1502 N N . GLN A 1 204 ? -19.861 -2.895 10.184 1.00 93.75 204 GLN A N 1
ATOM 1503 C CA . GLN A 1 204 ? -20.384 -2.612 8.856 1.00 93.75 204 GLN A CA 1
ATOM 1504 C C . GLN A 1 204 ? -21.416 -1.510 9.008 1.00 93.75 204 GLN A C 1
ATOM 1506 O O . GLN A 1 204 ? -22.273 -1.572 9.890 1.00 93.75 204 GLN A O 1
ATOM 1511 N N . TRP A 1 205 ? -21.325 -0.488 8.169 1.00 93.44 205 TRP A N 1
ATOM 1512 C CA . TRP A 1 205 ? -22.256 0.620 8.235 1.00 93.44 205 TRP A CA 1
ATOM 1513 C C . TRP A 1 205 ? -22.583 1.162 6.853 1.00 93.44 205 TRP A C 1
ATOM 1515 O O . TRP A 1 205 ? -21.697 1.558 6.091 1.00 93.44 205 TRP A O 1
ATOM 1525 N N . ASN A 1 206 ? -23.887 1.254 6.593 1.00 91.88 206 ASN A N 1
ATOM 1526 C CA . ASN A 1 206 ? -24.477 1.928 5.443 1.00 91.88 206 AS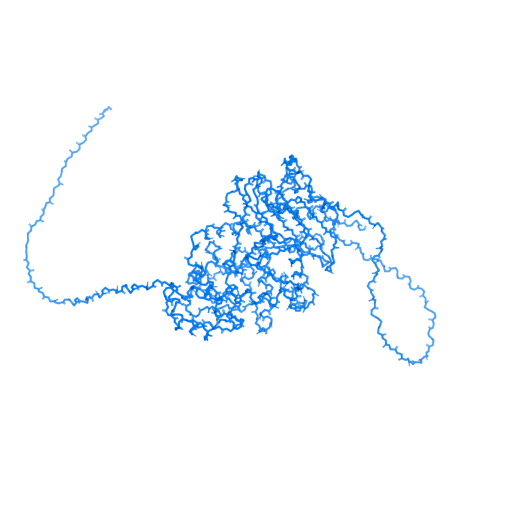N A CA 1
ATOM 1527 C C . ASN A 1 206 ? -24.035 1.340 4.079 1.00 91.88 206 ASN A C 1
ATOM 1529 O O . ASN A 1 206 ? -23.815 0.132 3.941 1.00 91.88 206 ASN A O 1
ATOM 1533 N N . TRP A 1 207 ? -23.968 2.173 3.040 1.00 91.62 207 TRP A N 1
ATOM 1534 C CA . TRP A 1 207 ? -23.871 1.733 1.649 1.00 91.62 207 TRP A CA 1
ATOM 1535 C C . TRP A 1 207 ? -22.441 1.801 1.089 1.00 91.62 207 TRP A C 1
ATOM 1537 O O . TRP A 1 207 ? -21.810 2.859 1.068 1.00 91.62 207 TRP A O 1
ATOM 1547 N N . ALA A 1 208 ? -21.969 0.687 0.524 1.00 94.94 208 ALA A N 1
ATOM 1548 C CA . ALA A 1 208 ? -20.822 0.666 -0.389 1.00 94.94 208 ALA A CA 1
ATOM 1549 C C . ALA A 1 208 ? -21.204 1.229 -1.769 1.00 94.94 208 ALA A C 1
ATOM 1551 O O . ALA A 1 208 ? -20.390 1.848 -2.454 1.00 94.94 208 ALA A O 1
ATOM 1552 N N . ARG A 1 209 ? -22.468 1.024 -2.160 1.00 93.44 209 ARG A N 1
ATOM 1553 C CA . ARG A 1 209 ? -23.151 1.664 -3.288 1.00 93.44 209 ARG A CA 1
ATOM 1554 C C . ARG A 1 209 ? -24.562 2.019 -2.853 1.00 93.44 209 ARG A C 1
ATOM 1556 O O . ARG A 1 209 ? -25.301 1.134 -2.424 1.00 93.44 209 ARG A O 1
ATOM 1563 N N . ARG A 1 210 ? -24.942 3.289 -2.942 1.00 90.56 210 ARG A N 1
ATOM 1564 C CA . ARG A 1 210 ? -26.283 3.741 -2.534 1.00 90.56 210 ARG A CA 1
ATOM 1565 C C . ARG A 1 210 ? -27.378 3.134 -3.426 1.00 90.56 210 ARG A C 1
ATOM 1567 O O . ARG A 1 210 ? -27.059 2.648 -4.513 1.00 90.56 210 ARG A O 1
ATOM 1574 N N . PRO A 1 211 ? -28.661 3.188 -3.019 1.00 89.44 211 PRO A N 1
ATOM 1575 C CA . PRO A 1 211 ? -29.770 2.645 -3.809 1.00 89.44 211 PRO A CA 1
ATOM 1576 C C . PRO A 1 211 ? -29.783 3.113 -5.273 1.00 89.44 211 PRO A C 1
ATOM 1578 O O . PRO A 1 211 ? -29.848 2.280 -6.173 1.00 89.44 211 PRO A O 1
ATOM 1581 N N . ALA A 1 212 ? -29.574 4.412 -5.517 1.00 90.56 212 ALA A N 1
ATOM 1582 C CA . ALA A 1 212 ? -29.498 4.989 -6.866 1.00 90.56 212 ALA A CA 1
ATOM 1583 C C . ALA A 1 212 ? -28.312 4.478 -7.718 1.00 90.56 212 ALA A C 1
ATOM 1585 O O . ALA A 1 212 ? -28.314 4.635 -8.933 1.00 90.56 212 ALA A O 1
ATOM 1586 N N . ASP A 1 213 ? -27.313 3.848 -7.093 1.00 91.38 213 ASP A N 1
ATOM 1587 C CA . ASP A 1 213 ? -26.073 3.372 -7.716 1.00 91.38 213 ASP A CA 1
ATOM 1588 C C . ASP A 1 213 ? -25.978 1.823 -7.717 1.00 91.38 213 ASP A C 1
ATOM 1590 O O . ASP A 1 213 ? -24.890 1.234 -7.801 1.00 91.38 213 ASP A O 1
ATOM 1594 N N . GLY A 1 214 ? -27.123 1.140 -7.586 1.00 90.06 214 GLY A N 1
ATOM 1595 C CA . GLY A 1 214 ? -27.235 -0.324 -7.618 1.00 90.06 214 GLY A CA 1
ATOM 1596 C C . GLY A 1 214 ? -27.308 -1.017 -6.251 1.00 90.06 214 GLY A C 1
ATOM 1597 O O . GLY A 1 214 ? -27.195 -2.241 -6.203 1.00 90.06 214 GLY A O 1
ATOM 1598 N N . GLY A 1 215 ? -27.477 -0.264 -5.156 1.00 90.25 215 GLY A N 1
ATOM 1599 C CA . GLY A 1 215 ? -27.900 -0.773 -3.842 1.00 90.25 215 GLY A CA 1
ATOM 1600 C C . GLY A 1 215 ? -27.068 -1.937 -3.297 1.00 90.25 215 GLY A C 1
ATOM 1601 O O . GLY A 1 215 ? -27.464 -3.104 -3.372 1.00 90.25 215 GLY A O 1
ATOM 1602 N N . ARG A 1 216 ? -25.903 -1.632 -2.719 1.00 91.62 216 ARG A N 1
ATOM 1603 C CA . ARG A 1 216 ? -25.018 -2.613 -2.073 1.00 91.62 216 ARG A CA 1
ATOM 1604 C C . ARG A 1 216 ? -24.530 -2.098 -0.726 1.00 91.62 216 ARG A C 1
ATOM 1606 O O . ARG A 1 216 ? -23.867 -1.063 -0.657 1.00 91.62 216 ARG A O 1
ATOM 1613 N N . GLY A 1 217 ? -24.838 -2.835 0.335 1.00 92.12 217 GLY A N 1
ATOM 1614 C CA . GLY A 1 217 ? -24.289 -2.577 1.662 1.00 92.12 217 GLY A CA 1
ATOM 1615 C C . GLY A 1 217 ? -22.794 -2.851 1.721 1.00 92.12 217 GLY A C 1
ATOM 1616 O O . GLY A 1 217 ? -22.258 -3.624 0.920 1.00 92.12 217 GLY A O 1
ATOM 1617 N N . TRP A 1 218 ? -22.132 -2.222 2.682 1.00 94.75 218 TRP A N 1
ATOM 1618 C CA . TRP A 1 218 ? -20.794 -2.638 3.071 1.00 94.75 218 TRP A CA 1
ATOM 1619 C C . TRP A 1 218 ? -20.817 -4.034 3.691 1.00 94.75 218 TRP A C 1
ATOM 1621 O O . TRP A 1 218 ? -21.681 -4.349 4.500 1.00 94.75 218 TRP A O 1
ATOM 1631 N N . ASN A 1 219 ? -19.845 -4.853 3.307 1.00 94.12 219 ASN A N 1
ATOM 1632 C CA . ASN A 1 219 ? -19.540 -6.144 3.904 1.00 94.12 219 ASN A CA 1
ATOM 1633 C C . ASN A 1 219 ? -18.013 -6.381 3.839 1.00 94.12 219 ASN A C 1
ATOM 1635 O O . ASN A 1 219 ? -17.301 -5.623 3.172 1.00 94.12 219 ASN A O 1
ATOM 1639 N N . PRO A 1 220 ? -17.471 -7.370 4.567 1.00 95.50 220 PRO A N 1
ATOM 1640 C CA . PRO A 1 220 ? -16.023 -7.541 4.716 1.00 95.50 220 PRO A CA 1
ATOM 1641 C C . PRO A 1 220 ? -15.285 -8.026 3.461 1.00 95.50 220 PRO A C 1
ATOM 1643 O O . PRO A 1 220 ? -14.090 -7.770 3.344 1.00 95.50 220 PRO A O 1
ATOM 1646 N N . ASP A 1 221 ? -15.999 -8.649 2.519 1.00 95.19 221 ASP A N 1
ATOM 1647 C CA . ASP A 1 221 ? -15.486 -9.092 1.213 1.00 95.19 221 ASP A CA 1
ATOM 1648 C C . ASP A 1 221 ? -15.618 -8.013 0.114 1.00 95.19 221 ASP A C 1
ATOM 1650 O O . ASP A 1 221 ? -15.162 -8.193 -1.020 1.00 95.19 221 ASP A O 1
ATOM 1654 N N . ARG A 1 222 ? -16.204 -6.848 0.436 1.00 95.62 222 ARG A N 1
ATOM 1655 C CA . ARG A 1 222 ? -16.345 -5.736 -0.509 1.00 95.62 222 ARG A CA 1
ATOM 1656 C C . ARG A 1 222 ? -14.992 -5.121 -0.822 1.00 95.62 222 ARG A C 1
ATOM 1658 O O . ARG A 1 222 ? -14.377 -4.499 0.043 1.00 95.62 222 ARG A O 1
ATOM 1665 N N . ARG A 1 223 ? -14.578 -5.181 -2.084 1.00 97.25 223 ARG A N 1
ATOM 1666 C CA . ARG A 1 223 ? -13.394 -4.451 -2.544 1.00 97.25 223 ARG A CA 1
ATOM 1667 C C . ARG A 1 223 ? -13.666 -2.958 -2.720 1.00 97.25 223 ARG A C 1
ATOM 1669 O O . ARG A 1 223 ? -14.738 -2.556 -3.175 1.00 97.25 223 ARG A O 1
ATOM 1676 N N . MET A 1 224 ? -12.645 -2.161 -2.437 1.00 97.25 224 MET A N 1
ATOM 1677 C CA . MET A 1 224 ? -12.503 -0.745 -2.790 1.00 97.25 224 MET A CA 1
ATOM 1678 C C . MET A 1 224 ? -11.042 -0.518 -3.184 1.00 97.25 224 MET A C 1
ATOM 1680 O O . MET A 1 224 ? -10.186 -1.315 -2.795 1.00 97.25 224 MET A O 1
ATOM 1684 N N . ASN A 1 225 ? -10.722 0.536 -3.934 1.00 95.56 225 ASN A N 1
ATOM 1685 C CA . ASN A 1 225 ? -9.318 0.910 -4.082 1.00 95.56 225 ASN A CA 1
ATOM 1686 C C . ASN A 1 225 ? -8.752 1.274 -2.700 1.00 95.56 225 ASN A C 1
ATOM 1688 O O . ASN A 1 225 ? -9.275 2.136 -1.994 1.00 95.56 225 ASN A O 1
ATOM 1692 N N . ILE A 1 226 ? -7.672 0.594 -2.315 1.00 97.25 226 ILE A N 1
ATOM 1693 C CA . ILE A 1 226 ? -7.043 0.733 -0.994 1.00 97.25 226 ILE A CA 1
ATOM 1694 C C . ILE A 1 226 ? -5.941 1.794 -0.982 1.00 97.25 226 ILE A C 1
ATOM 1696 O O . ILE A 1 226 ? -5.131 1.862 -0.055 1.00 97.25 226 ILE A O 1
ATOM 1700 N N . ALA A 1 227 ? -5.865 2.605 -2.041 1.00 94.00 227 ALA A N 1
ATOM 1701 C CA . ALA A 1 227 ? -4.950 3.727 -2.159 1.00 94.00 227 ALA A CA 1
ATOM 1702 C C . ALA A 1 227 ? -3.526 3.340 -1.704 1.00 94.00 227 ALA A C 1
ATOM 1704 O O . ALA A 1 227 ? -2.978 2.323 -2.137 1.00 94.00 227 ALA A O 1
ATOM 1705 N N . SER A 1 228 ? -2.928 4.119 -0.801 1.00 95.44 228 SER A N 1
ATOM 1706 C CA . SER A 1 228 ? -1.567 3.891 -0.313 1.00 95.44 228 SER A CA 1
ATOM 1707 C C . SER A 1 228 ? -1.377 2.660 0.572 1.00 95.44 228 SER A C 1
ATOM 1709 O O . SER A 1 228 ? -0.223 2.276 0.743 1.00 95.44 228 SER A O 1
ATOM 1711 N N . VAL A 1 229 ? -2.421 1.974 1.061 1.00 98.31 229 VAL A N 1
ATOM 1712 C CA . VAL A 1 229 ? -2.232 0.653 1.707 1.00 98.31 229 VAL A CA 1
ATOM 1713 C C . VAL A 1 229 ? -1.623 -0.351 0.718 1.00 98.31 229 VAL A C 1
ATOM 1715 O O . VAL A 1 229 ? -0.900 -1.253 1.129 1.00 98.31 229 VAL A O 1
ATOM 1718 N N . SER A 1 230 ? -1.749 -0.111 -0.593 1.00 98.50 230 SER A N 1
ATOM 1719 C CA . SER A 1 230 ? -1.008 -0.845 -1.631 1.00 98.50 230 SER A CA 1
ATOM 1720 C C . SER A 1 230 ? 0.512 -0.859 -1.411 1.00 98.50 230 SER A C 1
ATOM 1722 O O . SER A 1 230 ? 1.167 -1.821 -1.789 1.00 98.50 230 SER A O 1
ATOM 1724 N N . LYS A 1 231 ? 1.095 0.170 -0.781 1.00 98.50 231 LYS A N 1
ATOM 1725 C CA . LYS A 1 231 ? 2.540 0.224 -0.494 1.00 98.50 231 LYS A CA 1
ATOM 1726 C C . LYS A 1 231 ? 2.979 -0.847 0.503 1.00 98.50 231 LYS A C 1
ATOM 1728 O O . LYS A 1 231 ? 4.096 -1.336 0.392 1.00 98.50 231 LYS A O 1
ATOM 1733 N N . PHE A 1 232 ? 2.109 -1.243 1.435 1.00 98.75 232 PHE A N 1
ATOM 1734 C CA . PHE A 1 232 ? 2.388 -2.382 2.309 1.00 98.75 232 PHE A CA 1
ATOM 1735 C C . PHE A 1 232 ? 2.532 -3.665 1.479 1.00 98.75 232 PHE A C 1
ATOM 1737 O O . PHE A 1 232 ? 3.524 -4.371 1.622 1.00 98.75 232 PHE A O 1
ATOM 1744 N N . VAL A 1 233 ? 1.614 -3.906 0.534 1.00 98.88 233 VAL A N 1
ATOM 1745 C CA . VAL A 1 233 ? 1.685 -5.044 -0.404 1.00 98.88 233 VAL A CA 1
ATOM 1746 C C . VAL A 1 233 ? 2.987 -5.013 -1.215 1.00 98.88 233 VAL A C 1
ATOM 1748 O O . VAL A 1 233 ? 3.667 -6.029 -1.332 1.00 98.88 233 VAL A O 1
ATOM 1751 N N . THR A 1 234 ? 3.377 -3.844 -1.727 1.00 98.88 234 THR A N 1
ATOM 1752 C CA . THR A 1 234 ? 4.638 -3.668 -2.466 1.00 98.88 234 THR A CA 1
ATOM 1753 C C . THR A 1 234 ? 5.867 -3.937 -1.604 1.00 98.88 234 THR A C 1
ATOM 1755 O O . THR A 1 234 ? 6.786 -4.608 -2.063 1.00 98.88 234 THR A O 1
ATOM 1758 N N . ALA A 1 235 ? 5.891 -3.454 -0.358 1.00 98.88 235 ALA A N 1
ATOM 1759 C CA . ALA A 1 235 ? 6.993 -3.721 0.563 1.00 98.88 235 ALA A CA 1
ATOM 1760 C C . ALA A 1 235 ? 7.096 -5.217 0.885 1.00 98.88 235 ALA A C 1
ATOM 1762 O O . ALA A 1 235 ? 8.195 -5.762 0.871 1.00 98.88 235 ALA A O 1
ATOM 1763 N N . VAL A 1 236 ? 5.966 -5.901 1.100 1.00 98.88 236 VAL A N 1
ATOM 1764 C CA . VAL A 1 236 ? 5.931 -7.362 1.282 1.00 98.88 236 VAL A CA 1
ATOM 1765 C C . VAL A 1 236 ? 6.525 -8.078 0.063 1.00 98.88 236 VAL A C 1
ATOM 1767 O O . VAL A 1 236 ? 7.391 -8.935 0.227 1.00 98.88 236 VAL A O 1
ATOM 1770 N N . ALA A 1 237 ? 6.126 -7.686 -1.152 1.00 98.94 237 ALA A N 1
ATOM 1771 C CA . ALA A 1 237 ? 6.665 -8.249 -2.390 1.00 98.94 237 ALA A CA 1
ATOM 1772 C C . ALA A 1 237 ? 8.176 -8.008 -2.545 1.00 98.94 237 ALA A C 1
ATOM 1774 O O . ALA A 1 237 ? 8.908 -8.912 -2.938 1.00 98.94 237 ALA A O 1
ATOM 1775 N N . MET A 1 238 ? 8.652 -6.804 -2.222 1.00 98.94 238 MET A N 1
ATOM 1776 C CA . MET A 1 238 ? 10.074 -6.470 -2.292 1.00 98.94 238 MET A CA 1
ATOM 1777 C C . MET A 1 238 ? 10.889 -7.254 -1.257 1.00 98.94 238 MET A C 1
ATOM 1779 O O . MET A 1 238 ? 11.948 -7.773 -1.590 1.00 98.94 238 MET A O 1
ATOM 1783 N N . VAL A 1 239 ? 10.395 -7.391 -0.023 1.00 98.88 239 VAL A N 1
ATOM 1784 C CA . VAL A 1 239 ? 11.058 -8.188 1.022 1.00 98.88 239 VAL A CA 1
ATOM 1785 C C . VAL A 1 239 ? 11.164 -9.654 0.608 1.00 98.88 239 VAL A C 1
ATOM 1787 O O . VAL A 1 239 ? 12.246 -10.220 0.728 1.00 98.88 239 VAL A O 1
ATOM 1790 N N . ASP A 1 240 ? 10.086 -10.247 0.089 1.00 98.88 240 ASP A N 1
ATOM 1791 C CA . ASP A 1 240 ? 10.100 -11.612 -0.455 1.00 98.88 240 ASP A CA 1
ATOM 1792 C C . ASP A 1 240 ? 11.120 -11.758 -1.596 1.00 98.88 240 ASP A C 1
ATOM 1794 O O . ASP A 1 240 ? 11.958 -12.659 -1.567 1.00 98.88 240 ASP A O 1
ATOM 1798 N N . LEU A 1 241 ? 11.123 -10.832 -2.560 1.00 98.88 241 LEU A N 1
ATOM 1799 C CA . LEU A 1 241 ? 12.056 -10.881 -3.686 1.00 98.88 241 LEU A CA 1
ATOM 1800 C C . LEU A 1 241 ? 13.518 -10.771 -3.241 1.00 98.88 241 LEU A C 1
ATOM 1802 O O . LEU A 1 241 ? 14.366 -11.526 -3.717 1.00 98.88 241 LEU A O 1
ATOM 1806 N N . LEU A 1 242 ? 13.823 -9.845 -2.331 1.00 98.88 242 LEU A N 1
ATOM 1807 C CA . LEU A 1 242 ? 15.173 -9.659 -1.800 1.00 98.88 242 LEU A CA 1
ATOM 1808 C C . LEU A 1 242 ? 15.642 -10.888 -1.015 1.00 98.88 242 LEU A C 1
ATOM 1810 O O . LEU A 1 242 ? 16.782 -11.314 -1.193 1.00 98.88 242 LEU A O 1
ATOM 1814 N N . ASP A 1 243 ? 14.766 -11.492 -0.206 1.00 98.38 243 ASP A N 1
ATOM 1815 C CA . ASP A 1 243 ? 15.074 -12.698 0.571 1.00 98.38 243 ASP A CA 1
ATOM 1816 C C . ASP A 1 243 ? 15.386 -13.885 -0.356 1.00 98.38 243 ASP A C 1
ATOM 1818 O O . ASP A 1 243 ? 16.441 -14.506 -0.233 1.00 98.38 243 ASP A O 1
ATOM 1822 N N . ARG A 1 244 ? 14.556 -14.121 -1.385 1.00 98.25 244 ARG A N 1
ATOM 1823 C CA . ARG A 1 244 ? 14.784 -15.173 -2.400 1.00 98.25 244 ARG A CA 1
ATOM 1824 C C . ARG A 1 244 ? 16.055 -14.977 -3.218 1.00 98.25 244 ARG A C 1
ATOM 1826 O O . ARG A 1 244 ? 16.617 -15.942 -3.733 1.00 98.25 244 ARG A O 1
ATOM 1833 N N . ARG A 1 245 ? 16.485 -13.728 -3.394 1.00 98.31 245 ARG A N 1
ATOM 1834 C CA . ARG A 1 245 ? 17.711 -13.370 -4.119 1.00 98.31 245 ARG A CA 1
ATOM 1835 C C . ARG A 1 245 ? 18.931 -13.253 -3.209 1.00 98.31 245 ARG A C 1
ATOM 1837 O O . ARG A 1 245 ? 20.018 -13.008 -3.725 1.00 98.31 245 ARG A O 1
ATOM 1844 N N . ASN A 1 246 ? 18.766 -13.436 -1.897 1.00 98.19 246 ASN A N 1
ATOM 1845 C CA . ASN A 1 246 ? 19.803 -13.230 -0.891 1.00 98.19 246 ASN A CA 1
ATOM 1846 C C . ASN A 1 246 ? 20.468 -11.839 -0.996 1.00 98.19 246 ASN A C 1
ATOM 1848 O O . ASN A 1 246 ? 21.692 -11.710 -0.981 1.00 98.19 246 ASN A O 1
ATOM 1852 N N . ILE A 1 247 ? 19.654 -10.790 -1.147 1.00 98.56 247 ILE A N 1
ATOM 1853 C CA . ILE A 1 247 ? 20.108 -9.396 -1.239 1.00 98.56 247 ILE A CA 1
ATOM 1854 C C . ILE A 1 247 ? 19.735 -8.659 0.046 1.00 98.56 247 ILE A C 1
ATOM 1856 O O . ILE A 1 247 ? 18.581 -8.667 0.474 1.00 98.56 247 ILE A O 1
ATOM 1860 N N . ASP A 1 248 ? 20.706 -7.968 0.645 1.00 98.44 248 ASP A N 1
ATOM 1861 C CA . ASP A 1 248 ? 20.448 -7.088 1.785 1.00 98.44 248 ASP A CA 1
ATOM 1862 C C . ASP A 1 248 ? 19.606 -5.878 1.327 1.00 98.44 248 ASP A C 1
ATOM 1864 O O . ASP A 1 248 ? 19.999 -5.211 0.362 1.00 98.44 248 ASP A O 1
ATOM 1868 N N . PRO A 1 249 ? 18.491 -5.530 2.004 1.00 98.56 249 PRO A N 1
ATOM 1869 C CA . PRO A 1 249 ? 17.741 -4.299 1.741 1.00 98.56 249 PRO A CA 1
ATOM 1870 C C . PRO A 1 249 ? 18.584 -3.013 1.742 1.00 98.56 249 PRO A C 1
ATOM 1872 O O . PRO A 1 249 ? 18.208 -2.032 1.104 1.00 98.56 249 PRO A O 1
ATOM 1875 N N . LYS A 1 250 ? 19.741 -2.997 2.409 1.00 98.19 250 LYS A N 1
ATOM 1876 C CA . LYS A 1 250 ? 20.695 -1.876 2.389 1.00 98.19 250 LYS A CA 1
ATOM 1877 C C . LYS A 1 250 ? 21.552 -1.812 1.123 1.00 98.19 250 LYS A C 1
ATOM 1879 O O . LYS A 1 250 ? 22.369 -0.907 0.986 1.00 98.19 250 LYS A O 1
ATOM 1884 N N . THR A 1 251 ? 21.376 -2.737 0.186 1.00 98.62 251 THR A N 1
ATOM 1885 C CA . THR A 1 251 ? 22.069 -2.699 -1.103 1.00 98.62 251 THR A CA 1
ATOM 1886 C C . THR A 1 251 ? 21.523 -1.563 -1.970 1.00 98.62 251 THR A C 1
ATOM 1888 O O . THR A 1 251 ? 20.316 -1.314 -2.004 1.00 98.62 251 THR A O 1
ATOM 1891 N N . SER A 1 252 ? 22.420 -0.882 -2.687 1.00 98.44 252 SER A N 1
ATOM 1892 C CA . SER A 1 252 ? 22.083 0.195 -3.626 1.00 98.44 252 SER A CA 1
ATOM 1893 C C . SER A 1 252 ? 21.199 -0.288 -4.773 1.00 98.44 252 SER A C 1
ATOM 1895 O O . SER A 1 252 ? 21.544 -1.260 -5.438 1.00 98.44 252 SER A O 1
ATOM 1897 N N . ILE A 1 253 ? 20.129 0.441 -5.099 1.00 98.38 253 ILE A N 1
ATOM 1898 C CA . ILE A 1 253 ? 19.208 0.088 -6.197 1.00 98.38 253 ILE A CA 1
ATOM 1899 C C . ILE A 1 253 ? 19.829 0.240 -7.597 1.00 98.38 253 ILE A C 1
ATOM 1901 O O . ILE A 1 253 ? 19.243 -0.172 -8.598 1.00 98.38 253 ILE A O 1
ATOM 1905 N N . ALA A 1 254 ? 21.002 0.866 -7.689 1.00 97.44 254 ALA A N 1
ATOM 1906 C CA . ALA A 1 254 ? 21.520 1.455 -8.915 1.00 97.44 254 ALA A CA 1
ATOM 1907 C C . ALA A 1 254 ? 21.741 0.461 -10.066 1.00 97.44 254 ALA A C 1
ATOM 1909 O O . ALA A 1 254 ? 21.566 0.829 -11.226 1.00 97.44 254 ALA A O 1
ATOM 1910 N N . GLN A 1 255 ? 22.104 -0.788 -9.764 1.00 96.38 255 GLN A N 1
ATOM 1911 C CA . GLN A 1 255 ? 22.349 -1.822 -10.779 1.00 96.38 255 GLN A CA 1
ATOM 1912 C C . GLN A 1 255 ? 21.068 -2.439 -11.367 1.00 96.38 255 GLN A C 1
ATOM 1914 O O . GLN A 1 255 ? 21.136 -3.166 -12.359 1.00 96.38 255 GLN A O 1
ATOM 1919 N N . TRP A 1 256 ? 19.912 -2.149 -10.767 1.00 98.19 256 TRP A N 1
ATOM 1920 C CA . TRP A 1 256 ? 18.607 -2.668 -11.183 1.00 98.19 256 TRP A CA 1
ATOM 1921 C C . TRP A 1 256 ? 17.717 -1.609 -11.836 1.00 98.19 256 TRP A C 1
ATOM 1923 O O . TRP A 1 256 ? 16.620 -1.928 -12.292 1.00 98.19 256 TRP A O 1
ATOM 1933 N N . LEU A 1 257 ? 18.174 -0.360 -11.922 1.00 98.19 257 LEU A N 1
ATOM 1934 C CA . LEU A 1 257 ? 17.497 0.662 -12.717 1.00 98.19 257 LEU A CA 1
ATOM 1935 C C . LEU A 1 257 ? 17.646 0.359 -14.222 1.00 98.19 257 LEU A C 1
ATOM 1937 O O . LEU A 1 257 ? 18.643 -0.256 -14.619 1.00 98.19 257 LEU A O 1
ATOM 1941 N N . PRO A 1 258 ? 16.691 0.787 -15.073 1.00 97.19 258 PRO A N 1
ATOM 1942 C CA . PRO A 1 258 ? 16.823 0.647 -16.519 1.00 97.19 258 PRO A CA 1
ATOM 1943 C C . PRO A 1 258 ? 18.131 1.276 -17.005 1.00 97.19 258 PRO A C 1
ATOM 1945 O O . PRO A 1 258 ? 18.438 2.419 -16.671 1.00 97.19 258 PRO A O 1
ATOM 1948 N N . ALA A 1 259 ? 18.912 0.542 -17.797 1.00 95.81 259 ALA A N 1
ATOM 1949 C CA . ALA A 1 259 ? 20.276 0.943 -18.147 1.00 95.81 259 ALA A CA 1
ATOM 1950 C C . ALA A 1 259 ? 20.334 2.246 -18.962 1.00 95.81 259 ALA A C 1
ATOM 1952 O O . ALA A 1 259 ? 21.319 2.975 -18.891 1.00 95.81 259 ALA A O 1
ATOM 1953 N N . TYR A 1 260 ? 19.265 2.553 -19.701 1.00 93.81 260 TYR A N 1
ATOM 1954 C CA . TYR A 1 260 ? 19.143 3.780 -20.488 1.00 93.81 260 TYR A CA 1
ATOM 1955 C C . TYR A 1 260 ? 18.768 5.020 -19.651 1.00 93.81 260 TYR A C 1
ATOM 1957 O O . TYR A 1 260 ? 18.692 6.124 -20.189 1.00 93.81 260 TYR A O 1
ATOM 1965 N N . TRP A 1 261 ? 18.493 4.872 -18.349 1.00 95.44 261 TRP A N 1
ATOM 1966 C CA . TRP A 1 261 ? 18.228 6.007 -17.469 1.00 95.44 261 TRP A CA 1
ATOM 1967 C C . TRP A 1 261 ? 19.533 6.679 -17.036 1.00 95.44 261 TRP A C 1
ATOM 1969 O O . TRP A 1 261 ? 20.403 6.057 -16.422 1.00 95.44 261 TRP A O 1
ATOM 1979 N N . SER A 1 262 ? 19.631 7.989 -17.265 1.00 95.31 262 SER A N 1
ATOM 1980 C CA . SER A 1 262 ? 20.651 8.817 -16.619 1.00 95.31 262 SER A CA 1
ATOM 1981 C C . SER A 1 262 ? 20.457 8.802 -15.104 1.00 95.31 262 SER A C 1
ATOM 1983 O O . SER A 1 262 ? 19.329 8.855 -14.613 1.00 95.31 262 SER A O 1
ATOM 1985 N N . ARG A 1 263 ? 21.562 8.766 -14.357 1.00 96.69 263 ARG A N 1
ATOM 1986 C CA . ARG A 1 263 ? 21.567 8.813 -12.891 1.00 96.69 263 ARG A CA 1
ATOM 1987 C C . ARG A 1 263 ? 22.255 10.092 -12.443 1.00 96.69 263 ARG A C 1
ATOM 1989 O O . ARG A 1 263 ? 23.422 10.300 -12.769 1.00 96.69 263 ARG A O 1
ATOM 1996 N N . GLY A 1 264 ? 21.524 10.929 -11.719 1.00 96.31 264 GLY A N 1
ATOM 1997 C CA . GLY A 1 264 ? 22.058 12.149 -11.132 1.00 96.31 264 GLY A CA 1
ATOM 1998 C C . GLY A 1 264 ? 22.941 11.878 -9.916 1.00 96.31 264 GLY A C 1
ATOM 1999 O O . GLY A 1 264 ? 23.206 10.732 -9.537 1.00 96.31 264 GLY A O 1
ATOM 2000 N N . ALA A 1 265 ? 23.377 12.961 -9.274 1.00 96.81 265 ALA A N 1
ATOM 2001 C CA . ALA A 1 265 ? 24.199 12.890 -8.073 1.00 96.81 265 ALA A CA 1
ATOM 2002 C C . ALA A 1 265 ? 23.534 12.031 -6.981 1.00 96.81 265 ALA A C 1
ATOM 2004 O O . ALA A 1 265 ? 22.322 12.085 -6.772 1.00 96.81 265 ALA A O 1
ATOM 2005 N N . ASN A 1 266 ? 24.345 11.239 -6.275 1.00 96.81 266 ASN A N 1
ATOM 2006 C CA . ASN A 1 266 ? 23.962 10.452 -5.095 1.00 96.81 266 ASN A CA 1
ATOM 2007 C C . ASN A 1 266 ? 22.880 9.371 -5.291 1.00 96.81 266 ASN A C 1
ATOM 2009 O O . ASN A 1 266 ? 22.577 8.661 -4.337 1.00 96.81 266 ASN A O 1
ATOM 2013 N N . VAL A 1 267 ? 22.357 9.144 -6.503 1.00 97.00 267 VAL A N 1
ATOM 2014 C CA . VAL A 1 267 ? 21.416 8.033 -6.779 1.00 97.00 267 VAL A CA 1
ATOM 2015 C C . VAL A 1 267 ? 22.011 6.681 -6.399 1.00 97.00 267 VAL A C 1
ATOM 2017 O O . VAL A 1 267 ? 21.308 5.807 -5.900 1.00 97.00 267 VAL A O 1
ATOM 2020 N N . ASN A 1 268 ? 23.322 6.516 -6.591 1.00 96.50 268 ASN A N 1
ATOM 2021 C CA . ASN A 1 268 ? 24.027 5.285 -6.239 1.00 96.50 268 ASN A CA 1
ATOM 2022 C C . ASN A 1 268 ? 24.026 4.993 -4.728 1.00 96.50 268 ASN A C 1
ATOM 2024 O O . ASN A 1 268 ? 24.326 3.866 -4.348 1.00 96.50 268 ASN A O 1
ATOM 2028 N N . ASN A 1 269 ? 23.650 5.958 -3.887 1.00 97.31 269 ASN A N 1
ATOM 2029 C CA . ASN A 1 269 ? 23.548 5.787 -2.439 1.00 97.31 269 ASN A CA 1
ATOM 2030 C C . ASN A 1 269 ? 22.128 5.400 -1.986 1.00 97.31 269 ASN A C 1
ATOM 2032 O O . ASN A 1 269 ? 21.939 5.068 -0.819 1.00 97.31 269 ASN A O 1
ATOM 2036 N N . ILE A 1 270 ? 21.131 5.427 -2.881 1.00 97.94 270 ILE A N 1
ATOM 2037 C CA . ILE A 1 270 ? 19.753 5.036 -2.562 1.00 97.94 270 ILE A CA 1
ATOM 2038 C C . ILE A 1 270 ? 19.664 3.509 -2.477 1.00 97.94 270 ILE A C 1
ATOM 2040 O O . ILE A 1 270 ? 20.034 2.804 -3.417 1.00 97.94 270 ILE A O 1
ATOM 2044 N N . THR A 1 271 ? 19.127 2.996 -1.373 1.00 98.56 271 THR A N 1
ATOM 2045 C CA . THR A 1 271 ? 18.973 1.555 -1.111 1.00 98.56 271 THR A CA 1
ATOM 2046 C C . THR A 1 271 ? 17.515 1.104 -1.207 1.00 98.56 271 THR A C 1
ATOM 2048 O O . THR A 1 271 ? 16.600 1.932 -1.195 1.00 98.56 271 THR A O 1
ATOM 2051 N N . PHE A 1 272 ? 17.264 -0.209 -1.284 1.00 98.75 272 PHE A N 1
ATOM 2052 C CA . PHE A 1 272 ? 15.889 -0.732 -1.238 1.00 98.75 272 PHE A CA 1
ATOM 2053 C C . PHE A 1 272 ? 15.180 -0.377 0.075 1.00 98.75 272 PHE A C 1
ATOM 2055 O O . PHE A 1 272 ? 14.005 -0.012 0.061 1.00 98.75 272 PHE A O 1
ATOM 2062 N N . GLU A 1 273 ? 15.899 -0.449 1.198 1.00 98.50 273 GLU A N 1
ATOM 2063 C CA . GLU A 1 273 ? 15.425 -0.053 2.526 1.00 98.50 273 GLU A CA 1
ATOM 2064 C C . GLU A 1 273 ? 14.917 1.389 2.500 1.00 98.50 273 GLU A C 1
ATOM 2066 O O . GLU A 1 273 ? 13.767 1.624 2.858 1.00 98.50 273 GLU A O 1
ATOM 2071 N N . MET A 1 274 ? 15.709 2.323 1.964 1.00 98.06 274 MET A N 1
ATOM 2072 C CA . MET A 1 274 ? 15.330 3.737 1.880 1.00 98.06 274 MET A CA 1
ATOM 2073 C C . MET A 1 274 ? 14.065 3.979 1.048 1.00 98.06 274 MET A C 1
ATOM 2075 O O . MET A 1 274 ? 13.297 4.898 1.342 1.00 98.06 274 MET A O 1
ATOM 2079 N N . LEU A 1 275 ? 13.821 3.170 0.011 1.00 98.00 275 LEU A N 1
ATOM 2080 C CA . LEU A 1 275 ? 12.562 3.238 -0.731 1.00 98.00 275 LEU A CA 1
ATOM 2081 C C . LEU A 1 275 ? 11.384 2.750 0.128 1.00 98.00 275 LEU A C 1
ATOM 2083 O O . LEU A 1 275 ? 10.338 3.397 0.158 1.00 98.00 275 LEU A O 1
ATOM 2087 N N . MET A 1 276 ? 11.545 1.636 0.846 1.00 98.25 276 MET A N 1
ATOM 2088 C CA . MET A 1 276 ? 10.489 1.056 1.687 1.00 98.25 276 MET A CA 1
ATOM 2089 C C . MET A 1 276 ? 10.173 1.885 2.942 1.00 98.25 276 MET A C 1
ATOM 2091 O O . MET A 1 276 ? 9.068 1.758 3.470 1.00 98.25 276 MET A O 1
ATOM 2095 N N . THR A 1 277 ? 11.102 2.727 3.405 1.00 96.88 277 THR A N 1
ATOM 2096 C CA . THR A 1 277 ? 10.972 3.574 4.609 1.00 96.88 277 THR A CA 1
ATOM 2097 C C . THR A 1 277 ? 10.758 5.055 4.311 1.00 96.88 277 THR A C 1
ATOM 2099 O O . THR A 1 277 ? 10.732 5.870 5.233 1.00 96.88 277 THR A O 1
ATOM 2102 N N . HIS A 1 278 ? 10.611 5.428 3.038 1.00 95.19 278 HIS A N 1
ATOM 2103 C CA . HIS A 1 278 ? 10.470 6.822 2.627 1.00 95.19 278 HIS A CA 1
ATOM 2104 C C . HIS A 1 278 ? 11.652 7.732 3.028 1.00 95.19 278 HIS A C 1
ATOM 2106 O O . HIS A 1 278 ? 11.458 8.886 3.394 1.00 95.19 278 HIS A O 1
ATOM 2112 N N . SER A 1 279 ? 12.887 7.238 2.936 1.00 95.06 279 SER A N 1
ATOM 2113 C CA . SER A 1 279 ? 14.098 7.972 3.339 1.00 95.06 279 SER A CA 1
ATOM 2114 C C . SER A 1 279 ? 15.145 8.091 2.217 1.00 95.06 279 SER A C 1
ATOM 2116 O O . SER A 1 279 ? 16.334 8.252 2.465 1.00 95.06 279 SER A O 1
ATOM 2118 N N . SER A 1 280 ? 14.715 7.994 0.955 1.00 95.19 280 SER A N 1
ATOM 2119 C CA . SER A 1 280 ? 15.586 8.016 -0.235 1.00 95.19 280 SER A CA 1
ATOM 2120 C C . SER A 1 280 ? 16.101 9.400 -0.638 1.00 95.19 280 SER A C 1
ATOM 2122 O O . SER A 1 280 ? 16.970 9.495 -1.499 1.00 95.19 280 SER A O 1
ATOM 2124 N N . GLY A 1 281 ? 15.525 10.474 -0.091 1.00 92.75 281 GLY A N 1
ATOM 2125 C CA . GLY A 1 281 ? 15.814 11.849 -0.514 1.00 92.75 281 GLY A CA 1
ATOM 2126 C C . GLY A 1 281 ? 15.187 12.254 -1.851 1.00 92.75 281 GLY A C 1
ATOM 2127 O O . GLY A 1 281 ? 15.343 13.402 -2.261 1.00 92.75 281 GLY A O 1
ATOM 2128 N N . LEU A 1 282 ? 14.458 11.355 -2.523 1.00 90.81 282 LEU A N 1
ATOM 2129 C CA . LEU A 1 282 ? 13.657 11.711 -3.691 1.00 90.81 282 LEU A CA 1
ATOM 2130 C C . LEU A 1 282 ? 12.558 12.687 -3.262 1.00 90.81 282 LEU A C 1
ATOM 2132 O O . LEU A 1 282 ? 11.797 12.408 -2.340 1.00 90.81 282 LEU A O 1
ATOM 2136 N N . ASN A 1 283 ? 12.494 13.840 -3.924 1.00 78.56 283 ASN A N 1
ATOM 2137 C CA . ASN A 1 283 ? 11.523 14.880 -3.609 1.00 78.56 283 ASN A CA 1
ATOM 2138 C C . ASN A 1 283 ? 11.176 15.652 -4.880 1.00 78.56 283 ASN A C 1
ATOM 2140 O O . ASN A 1 283 ? 11.920 16.545 -5.284 1.00 78.56 283 ASN A O 1
ATOM 2144 N N . ASN A 1 284 ? 10.088 15.268 -5.554 1.00 61.88 284 ASN A N 1
ATOM 2145 C CA . ASN A 1 284 ? 9.575 16.039 -6.688 1.00 61.88 284 ASN A CA 1
ATOM 2146 C C . ASN A 1 284 ? 8.145 15.624 -7.074 1.00 61.88 284 ASN A C 1
ATOM 2148 O O . ASN A 1 284 ? 7.934 15.079 -8.157 1.00 61.88 284 ASN A O 1
ATOM 2152 N N . SER A 1 285 ? 7.151 15.936 -6.232 1.00 63.12 285 SER A N 1
ATOM 2153 C CA . SER A 1 285 ? 5.707 15.953 -6.562 1.00 63.12 285 SER A CA 1
ATOM 2154 C C . SER A 1 285 ? 4.880 14.664 -6.408 1.00 63.12 285 SER A C 1
ATOM 2156 O O . SER A 1 285 ? 3.672 14.720 -6.625 1.00 63.12 285 SER A O 1
ATOM 2158 N N . GLY A 1 286 ? 5.438 13.513 -6.014 1.00 67.50 286 GLY A N 1
ATOM 2159 C CA . GLY A 1 286 ? 4.592 12.347 -5.687 1.00 67.50 286 GLY A CA 1
ATOM 2160 C C . GLY A 1 286 ? 4.189 11.485 -6.844 1.00 67.50 286 GLY A C 1
ATOM 2161 O O . GLY A 1 286 ? 3.236 10.708 -6.714 1.00 67.50 286 GLY A O 1
ATOM 2162 N N . SER A 1 287 ? 4.876 11.666 -7.964 1.00 81.69 287 SER A N 1
ATOM 2163 C CA . SER A 1 287 ? 4.469 11.094 -9.221 1.00 81.69 287 SER A CA 1
ATOM 2164 C C . SER A 1 287 ? 5.037 9.697 -9.450 1.00 81.69 287 SER A C 1
ATOM 2166 O O . SER A 1 287 ? 6.215 9.434 -9.238 1.00 81.69 287 SER A O 1
ATOM 2168 N N . THR A 1 288 ? 4.188 8.794 -9.925 1.00 85.69 288 THR A N 1
ATOM 2169 C CA . THR A 1 288 ? 4.525 7.427 -10.335 1.00 85.69 288 THR A CA 1
ATOM 2170 C C . THR A 1 288 ? 4.430 7.228 -11.842 1.00 85.69 288 THR A C 1
ATOM 2172 O O . THR A 1 288 ? 4.594 6.111 -12.341 1.00 85.69 288 THR A O 1
ATOM 2175 N N . ALA A 1 289 ? 4.245 8.325 -12.581 1.00 86.25 289 ALA A N 1
ATOM 2176 C CA . ALA A 1 289 ? 4.412 8.340 -14.020 1.00 86.25 289 ALA A CA 1
ATOM 2177 C C . ALA A 1 289 ? 5.864 7.987 -14.362 1.00 86.25 289 ALA A C 1
ATOM 2179 O O . ALA A 1 289 ? 6.812 8.599 -13.860 1.00 86.25 289 ALA A O 1
ATOM 2180 N N . PHE A 1 290 ? 6.040 7.006 -15.243 1.00 88.81 290 PHE A N 1
ATOM 2181 C CA . PHE A 1 290 ? 7.347 6.439 -15.562 1.00 88.81 290 PHE A CA 1
ATOM 2182 C C . PHE A 1 290 ? 8.371 7.502 -16.000 1.00 88.81 290 PHE A C 1
ATOM 2184 O O . PHE A 1 290 ? 9.486 7.551 -15.478 1.00 88.81 290 PHE A O 1
ATOM 2191 N N . ALA A 1 291 ? 7.968 8.417 -16.889 1.00 87.56 291 ALA A N 1
ATOM 2192 C CA . ALA A 1 291 ? 8.823 9.506 -17.358 1.00 87.56 291 ALA A CA 1
ATOM 2193 C C . ALA A 1 291 ? 9.248 10.462 -16.227 1.00 87.56 291 ALA A C 1
ATOM 2195 O O . ALA A 1 291 ? 10.389 10.930 -16.211 1.00 87.56 291 ALA A O 1
ATOM 2196 N N . THR A 1 292 ? 8.364 10.726 -15.259 1.00 87.00 292 THR A N 1
ATOM 2197 C CA . THR A 1 292 ? 8.682 11.560 -14.093 1.00 87.00 292 THR A CA 1
ATOM 2198 C C . THR A 1 292 ? 9.639 10.847 -13.151 1.00 87.00 292 THR A C 1
ATOM 2200 O O . THR A 1 292 ? 10.619 11.453 -12.726 1.00 87.00 292 THR A O 1
ATOM 2203 N N . MET A 1 293 ? 9.438 9.553 -12.893 1.00 91.56 293 MET A N 1
ATOM 2204 C CA . MET A 1 293 ? 10.383 8.763 -12.099 1.00 91.56 293 MET A CA 1
ATOM 2205 C C . MET A 1 293 ? 11.775 8.733 -12.742 1.00 91.56 293 MET A C 1
ATOM 2207 O O . MET A 1 293 ? 12.766 8.957 -12.046 1.00 91.56 293 MET A O 1
ATOM 2211 N N . ARG A 1 294 ? 11.860 8.561 -14.073 1.00 92.38 294 ARG A N 1
ATOM 2212 C CA . ARG A 1 294 ? 13.129 8.673 -14.812 1.00 92.38 294 ARG A CA 1
ATOM 2213 C C . ARG A 1 294 ? 13.786 10.031 -14.594 1.00 92.38 294 ARG A C 1
ATOM 2215 O O . ARG A 1 294 ? 14.977 10.096 -14.309 1.00 92.38 294 ARG A O 1
ATOM 2222 N N . GLN A 1 295 ? 13.023 11.115 -14.735 1.00 91.38 295 GLN A N 1
ATOM 2223 C CA . GLN A 1 295 ? 13.544 12.468 -14.546 1.00 91.38 295 GLN A CA 1
ATOM 2224 C C . GLN A 1 295 ? 14.032 12.691 -13.108 1.00 91.38 295 GLN A C 1
ATOM 2226 O O . GLN A 1 295 ? 15.079 13.296 -12.909 1.00 91.38 295 GLN A O 1
ATOM 2231 N N . MET A 1 296 ? 13.322 12.175 -12.103 1.00 91.00 296 MET A N 1
ATOM 2232 C CA . MET A 1 296 ? 13.744 12.268 -10.702 1.00 91.00 296 MET A CA 1
ATOM 2233 C C . MET A 1 296 ? 15.063 11.536 -10.453 1.00 91.00 296 MET A C 1
ATOM 2235 O O . MET A 1 296 ? 15.954 12.084 -9.810 1.00 91.00 296 MET A O 1
ATOM 2239 N N . VAL A 1 297 ? 15.224 10.337 -11.017 1.00 95.31 297 VAL A N 1
ATOM 2240 C CA . VAL A 1 297 ? 16.499 9.611 -10.973 1.00 95.31 297 VAL A CA 1
ATOM 2241 C C . VAL A 1 297 ? 17.602 10.386 -11.702 1.00 95.31 297 VAL A C 1
ATOM 2243 O O . VAL A 1 297 ? 18.713 10.487 -11.190 1.00 95.31 297 VAL A O 1
ATOM 2246 N N . ALA A 1 298 ? 17.315 10.996 -12.853 1.00 95.62 298 ALA A N 1
ATOM 2247 C CA . ALA A 1 298 ? 18.292 11.801 -13.586 1.00 95.62 298 ALA A CA 1
ATOM 2248 C C . ALA A 1 298 ? 18.720 13.071 -12.828 1.00 95.62 298 ALA A C 1
ATOM 2250 O O . ALA A 1 298 ? 19.885 13.452 -12.895 1.00 95.62 298 ALA A O 1
ATOM 2251 N N . ASN A 1 299 ? 17.809 13.695 -12.079 1.00 94.62 299 ASN A N 1
ATOM 2252 C CA . ASN A 1 299 ? 18.108 14.872 -11.260 1.00 94.62 299 ASN A CA 1
ATOM 2253 C C . ASN A 1 299 ? 18.994 14.532 -10.050 1.00 94.62 299 ASN A C 1
ATOM 2255 O O . ASN A 1 299 ? 19.794 15.358 -9.616 1.00 94.62 299 ASN A O 1
ATOM 2259 N N . GLY A 1 300 ? 18.875 13.311 -9.523 1.00 94.38 300 GLY A N 1
ATOM 2260 C CA . GLY A 1 300 ? 19.589 12.877 -8.330 1.00 94.38 300 GLY A CA 1
ATOM 2261 C C . GLY A 1 300 ? 18.989 13.409 -7.032 1.00 94.38 300 GLY A C 1
ATOM 2262 O O . GLY A 1 300 ? 17.872 13.924 -6.998 1.00 94.38 300 GLY A O 1
ATOM 2263 N N . VAL A 1 301 ? 19.731 13.229 -5.943 1.00 94.56 301 VAL A N 1
ATOM 2264 C CA . VAL A 1 301 ? 19.314 13.578 -4.578 1.00 94.56 301 VAL A CA 1
ATOM 2265 C C . VAL A 1 301 ? 20.435 14.305 -3.840 1.00 94.56 301 VAL A C 1
ATOM 2267 O O . VAL A 1 301 ? 21.595 14.316 -4.269 1.00 94.56 301 VAL A O 1
ATOM 2270 N N . THR A 1 302 ? 20.097 14.935 -2.717 1.00 91.06 302 THR A N 1
ATOM 2271 C CA . THR A 1 302 ? 21.080 15.602 -1.858 1.00 91.06 302 THR A CA 1
ATOM 2272 C C . THR A 1 302 ? 22.111 14.601 -1.319 1.00 91.06 302 THR A C 1
ATOM 2274 O O . THR A 1 302 ? 21.778 13.436 -1.103 1.00 91.06 302 THR A O 1
ATOM 2277 N N . PRO A 1 303 ? 23.366 15.024 -1.070 1.00 87.31 303 PRO A N 1
ATOM 2278 C CA . PRO A 1 303 ? 24.394 14.135 -0.517 1.00 87.31 303 PRO A CA 1
ATOM 2279 C C . PRO A 1 303 ? 24.058 13.664 0.905 1.00 87.31 303 PRO A C 1
ATOM 2281 O O . PRO A 1 303 ? 24.375 12.538 1.277 1.00 87.31 303 PRO A O 1
ATOM 2284 N N . ASN A 1 304 ? 23.354 14.500 1.672 1.00 87.50 304 ASN A N 1
ATOM 2285 C CA . ASN A 1 304 ? 22.825 14.147 2.984 1.00 87.50 304 ASN A CA 1
ATOM 2286 C C . ASN A 1 304 ? 21.433 13.540 2.796 1.00 87.50 304 ASN A C 1
ATOM 2288 O O . ASN A 1 304 ? 20.445 14.274 2.697 1.00 87.50 304 ASN A O 1
ATOM 2292 N N . LEU A 1 305 ? 21.370 12.214 2.673 1.00 88.38 305 LEU A N 1
ATOM 2293 C CA . LEU A 1 305 ? 20.101 11.500 2.553 1.00 88.38 305 LEU A CA 1
ATOM 2294 C C . LEU A 1 305 ? 19.297 11.610 3.858 1.00 88.38 305 LEU A C 1
ATOM 2296 O O . LEU A 1 305 ? 19.891 11.567 4.940 1.00 88.38 305 LEU A O 1
ATOM 2300 N N . PRO A 1 306 ? 17.959 11.732 3.784 1.00 85.75 306 PRO A N 1
ATOM 2301 C CA . PRO A 1 306 ? 17.120 11.741 4.971 1.00 85.75 306 PRO A CA 1
ATOM 2302 C C . PRO A 1 306 ? 17.331 10.481 5.810 1.00 85.75 306 PRO A C 1
ATOM 2304 O O . PRO A 1 306 ? 17.335 9.363 5.300 1.00 85.75 306 PRO A O 1
ATOM 2307 N N . THR A 1 307 ? 17.453 10.662 7.119 1.00 83.62 307 THR A N 1
ATOM 2308 C CA . THR A 1 307 ? 17.394 9.567 8.100 1.00 83.62 307 THR A CA 1
ATOM 2309 C C . THR A 1 307 ? 15.996 9.413 8.696 1.00 83.62 307 THR A C 1
ATOM 2311 O O . THR A 1 307 ? 15.721 8.447 9.406 1.00 83.62 307 THR A O 1
ATOM 2314 N N . SER A 1 308 ? 15.105 10.360 8.397 1.00 84.00 308 SER A N 1
ATOM 2315 C CA . SER A 1 308 ? 13.717 10.402 8.833 1.00 84.00 308 SER A CA 1
ATOM 2316 C C . SER A 1 308 ? 12.752 10.182 7.668 1.00 84.00 308 SER A C 1
ATOM 2318 O O . SER A 1 308 ? 13.082 10.353 6.492 1.00 84.00 308 SER A O 1
ATOM 2320 N N . PHE A 1 309 ? 11.532 9.795 8.024 1.00 89.94 309 PHE A N 1
ATOM 2321 C CA . PHE A 1 309 ? 10.435 9.564 7.096 1.00 89.94 309 PHE A CA 1
ATOM 2322 C C . PHE A 1 309 ? 10.069 10.841 6.328 1.00 89.94 309 PHE A C 1
ATOM 2324 O O . PHE A 1 309 ? 9.726 11.859 6.927 1.00 89.94 309 PHE A O 1
ATOM 2331 N N . THR A 1 310 ? 10.101 10.770 4.998 1.00 89.38 310 THR A N 1
ATOM 2332 C CA . THR A 1 310 ? 9.644 11.822 4.083 1.00 89.38 310 THR A CA 1
ATOM 2333 C C . THR A 1 310 ? 8.758 11.197 3.014 1.00 89.38 310 THR A C 1
ATOM 2335 O O . THR A 1 310 ? 9.245 10.617 2.041 1.00 89.38 310 THR A O 1
ATOM 2338 N N . TYR A 1 311 ? 7.442 11.279 3.213 1.00 89.50 311 TYR A N 1
ATOM 2339 C CA . TYR A 1 311 ? 6.471 10.612 2.351 1.00 89.50 311 TYR A CA 1
ATOM 2340 C C . TYR A 1 311 ? 6.671 10.974 0.869 1.00 89.50 311 TYR A C 1
ATOM 2342 O O . TYR A 1 311 ? 6.588 12.132 0.472 1.00 89.50 311 TYR A O 1
ATOM 2350 N N . GLU A 1 312 ? 6.872 9.953 0.037 1.00 90.88 312 GLU A N 1
ATOM 2351 C CA . GLU A 1 312 ? 7.142 10.096 -1.396 1.00 90.88 312 GLU A CA 1
ATOM 2352 C C . GLU A 1 312 ? 6.666 8.846 -2.154 1.00 90.88 312 GLU A C 1
ATOM 2354 O O . GLU A 1 312 ? 7.225 7.756 -2.016 1.00 90.88 312 GLU A O 1
ATOM 2359 N N . ASN A 1 313 ? 5.607 8.991 -2.955 1.00 91.12 313 ASN A N 1
ATOM 2360 C CA . ASN A 1 313 ? 5.037 7.911 -3.763 1.00 91.12 313 ASN A CA 1
ATOM 2361 C C . ASN A 1 313 ? 6.037 7.357 -4.784 1.00 91.12 313 ASN A C 1
ATOM 2363 O O . ASN A 1 313 ? 5.998 6.152 -5.046 1.00 91.12 313 ASN A O 1
ATOM 2367 N N . THR A 1 314 ? 6.942 8.192 -5.311 1.00 92.25 314 THR A N 1
ATOM 2368 C CA . THR A 1 314 ? 7.990 7.767 -6.250 1.00 92.25 314 THR A CA 1
ATOM 2369 C C . THR A 1 314 ? 8.818 6.623 -5.682 1.00 92.25 314 THR A C 1
ATOM 2371 O O . THR A 1 314 ? 9.189 5.720 -6.426 1.00 92.25 314 THR A O 1
ATOM 2374 N N . ASN A 1 315 ? 9.036 6.578 -4.362 1.00 95.62 315 ASN A N 1
ATOM 2375 C CA . ASN A 1 315 ? 9.781 5.483 -3.742 1.00 95.62 315 ASN A CA 1
ATOM 2376 C C . ASN A 1 315 ? 9.164 4.115 -4.027 1.00 95.62 315 ASN A C 1
ATOM 2378 O O . ASN A 1 315 ? 9.867 3.145 -4.289 1.00 95.62 315 ASN A O 1
ATOM 2382 N N . PHE A 1 316 ? 7.837 4.043 -4.017 1.00 96.44 316 PHE A N 1
ATOM 2383 C CA . PHE A 1 316 ? 7.100 2.814 -4.277 1.00 96.44 316 PHE A CA 1
ATOM 2384 C C . PHE A 1 316 ? 6.788 2.617 -5.764 1.00 96.44 316 PHE A C 1
ATOM 2386 O O . PHE A 1 316 ? 6.710 1.478 -6.219 1.00 96.44 316 PHE A O 1
ATOM 2393 N N . GLY A 1 317 ? 6.683 3.699 -6.540 1.00 95.19 317 GLY A N 1
ATOM 2394 C CA . GLY A 1 317 ? 6.668 3.619 -8.002 1.00 95.19 317 GLY A CA 1
ATOM 2395 C C . GLY A 1 317 ? 7.963 3.012 -8.560 1.00 95.19 317 GLY A C 1
ATOM 2396 O O . GLY A 1 317 ? 7.911 2.141 -9.423 1.00 95.19 317 GLY A O 1
ATOM 2397 N N . LEU A 1 318 ? 9.129 3.374 -8.012 1.00 97.19 318 LEU A N 1
ATOM 2398 C CA . LEU A 1 318 ? 10.408 2.762 -8.387 1.00 97.19 318 LEU A CA 1
ATOM 2399 C C . LEU A 1 318 ? 10.465 1.278 -8.018 1.00 97.19 318 LEU A C 1
ATOM 2401 O O . LEU A 1 318 ? 11.009 0.489 -8.785 1.00 97.19 318 LEU A O 1
ATOM 2405 N N . GLN A 1 319 ? 9.862 0.865 -6.899 1.00 98.44 319 GLN A N 1
ATOM 2406 C CA . GLN A 1 319 ? 9.818 -0.553 -6.528 1.00 98.44 319 GLN A CA 1
ATOM 2407 C C . GLN A 1 319 ? 9.101 -1.423 -7.574 1.00 98.44 319 GLN A C 1
ATOM 2409 O O . GLN A 1 319 ? 9.542 -2.547 -7.792 1.00 98.44 319 GLN A O 1
ATOM 2414 N N . ARG A 1 320 ? 8.087 -0.910 -8.295 1.00 96.62 320 ARG A N 1
ATOM 2415 C CA . ARG A 1 320 ? 7.490 -1.603 -9.460 1.00 96.62 320 ARG A CA 1
ATOM 2416 C C . ARG A 1 320 ? 8.550 -1.950 -10.510 1.00 96.62 320 ARG A C 1
ATOM 2418 O O . ARG A 1 320 ? 8.607 -3.081 -10.984 1.00 96.62 320 ARG A O 1
ATOM 2425 N N . ILE A 1 321 ? 9.385 -0.975 -10.867 1.00 98.38 321 ILE A N 1
ATOM 2426 C CA . ILE A 1 321 ? 10.446 -1.139 -11.870 1.00 98.38 321 ILE A CA 1
ATOM 2427 C C . ILE A 1 321 ? 11.508 -2.114 -11.360 1.00 98.38 321 ILE A C 1
ATOM 2429 O O . ILE A 1 321 ? 11.920 -3.015 -12.086 1.00 98.38 321 ILE A O 1
ATOM 2433 N N . LEU A 1 322 ? 11.910 -1.965 -10.098 1.00 98.75 322 LEU A N 1
ATOM 2434 C CA . LEU A 1 322 ? 12.935 -2.801 -9.484 1.00 98.75 322 LEU A CA 1
ATOM 2435 C C . LEU A 1 322 ? 12.485 -4.258 -9.341 1.00 98.75 322 LEU A C 1
ATOM 2437 O O . LEU A 1 322 ? 13.283 -5.149 -9.596 1.00 98.75 322 LEU A O 1
ATOM 2441 N N . ILE A 1 323 ? 11.218 -4.526 -9.005 1.00 98.75 323 ILE A N 1
ATOM 2442 C CA . ILE A 1 323 ? 10.667 -5.892 -8.994 1.00 98.75 323 ILE A CA 1
ATOM 2443 C C . ILE A 1 323 ? 10.761 -6.520 -10.389 1.00 98.75 323 ILE A C 1
ATOM 2445 O O . ILE A 1 323 ? 11.131 -7.687 -10.514 1.00 98.75 323 ILE A O 1
ATOM 2449 N N . ALA A 1 324 ? 10.484 -5.752 -11.443 1.00 98.62 324 ALA A N 1
ATOM 2450 C CA . ALA A 1 324 ? 10.546 -6.249 -12.812 1.00 98.62 324 ALA A CA 1
ATOM 2451 C C . ALA A 1 324 ? 11.975 -6.634 -13.235 1.00 98.62 324 ALA A C 1
ATOM 2453 O O . ALA A 1 324 ? 12.183 -7.710 -13.799 1.00 98.62 324 ALA A O 1
ATOM 2454 N N . THR A 1 325 ? 12.970 -5.795 -12.936 1.00 98.69 325 THR A N 1
ATOM 2455 C CA . THR A 1 325 ? 14.368 -6.050 -13.316 1.00 98.69 325 THR A CA 1
ATOM 2456 C C . THR A 1 325 ? 15.046 -7.069 -12.399 1.00 98.69 325 THR A C 1
ATOM 2458 O O . THR A 1 325 ? 15.651 -8.023 -12.885 1.00 98.69 325 THR A O 1
ATOM 2461 N N . LEU A 1 326 ? 14.909 -6.939 -11.075 1.00 98.44 326 LEU A N 1
ATOM 2462 C CA . LEU A 1 326 ? 15.477 -7.875 -10.096 1.00 98.44 326 LEU A CA 1
ATOM 2463 C C . LEU A 1 326 ? 14.811 -9.262 -10.160 1.00 98.44 326 LEU A C 1
ATOM 2465 O O . LEU A 1 326 ? 15.467 -10.299 -10.001 1.00 98.44 326 LEU A O 1
ATOM 2469 N N . GLY A 1 327 ? 13.504 -9.296 -10.428 1.00 97.69 327 GLY A N 1
ATOM 2470 C CA . GLY A 1 327 ? 12.749 -10.525 -10.662 1.00 97.69 327 GLY A CA 1
ATOM 2471 C C . GLY A 1 327 ? 13.129 -11.227 -11.967 1.00 97.69 327 GLY A C 1
ATOM 2472 O O . GLY A 1 327 ? 12.855 -12.413 -12.114 1.00 97.69 327 GLY A O 1
ATOM 2473 N N . GLY A 1 328 ? 13.824 -10.538 -12.878 1.00 97.62 328 GLY A N 1
ATOM 2474 C CA . GLY A 1 328 ? 14.216 -11.073 -14.182 1.00 97.62 328 GLY A CA 1
ATOM 2475 C C . GLY A 1 328 ? 13.085 -11.084 -15.213 1.00 97.62 328 GLY A C 1
ATOM 2476 O O . GLY A 1 328 ? 13.223 -11.744 -16.236 1.00 97.62 328 GLY A O 1
ATOM 2477 N N . TYR A 1 329 ? 11.987 -10.364 -14.962 1.00 98.38 329 TYR A N 1
ATOM 2478 C CA . TYR A 1 329 ? 10.882 -10.226 -15.916 1.00 98.38 329 TYR A CA 1
ATOM 2479 C C . TYR A 1 329 ? 11.246 -9.338 -17.094 1.00 98.38 329 TYR A C 1
ATOM 2481 O O . TYR A 1 329 ? 10.801 -9.585 -18.209 1.00 98.38 329 TYR A O 1
ATOM 2489 N N . VAL A 1 330 ? 12.021 -8.286 -16.832 1.00 98.44 330 VAL A N 1
ATOM 2490 C CA . VAL A 1 330 ? 12.444 -7.318 -17.841 1.00 98.44 330 VAL A CA 1
ATOM 2491 C C . VAL A 1 330 ? 13.958 -7.207 -17.795 1.00 98.44 330 VAL A C 1
ATOM 2493 O O . VAL A 1 330 ? 14.541 -6.890 -16.755 1.00 98.44 330 VAL A O 1
ATOM 2496 N N . ASN A 1 331 ? 14.610 -7.450 -18.927 1.00 98.00 331 ASN A N 1
ATOM 2497 C CA . ASN A 1 331 ? 16.038 -7.215 -19.064 1.00 98.00 331 ASN A CA 1
ATOM 2498 C C . ASN A 1 331 ? 16.333 -5.722 -18.847 1.00 98.00 331 ASN A C 1
ATOM 2500 O O . ASN A 1 331 ? 15.806 -4.871 -19.563 1.00 98.00 331 ASN A O 1
ATOM 2504 N N . ARG A 1 332 ? 17.213 -5.388 -17.890 1.00 96.62 332 ARG A N 1
ATOM 2505 C CA . ARG A 1 332 ? 17.572 -3.989 -17.588 1.00 96.62 332 ARG A CA 1
ATOM 2506 C C . ARG A 1 332 ? 18.115 -3.217 -18.799 1.00 96.62 332 ARG A C 1
ATOM 2508 O O . ARG A 1 332 ? 18.050 -1.992 -18.806 1.00 96.62 332 ARG A O 1
ATOM 2515 N N . ASN A 1 333 ? 18.657 -3.928 -19.790 1.00 96.75 333 ASN A N 1
ATOM 2516 C CA . ASN A 1 333 ? 19.219 -3.373 -21.020 1.00 96.75 333 ASN A CA 1
ATOM 2517 C C . ASN A 1 333 ? 18.195 -3.282 -22.166 1.00 96.75 333 ASN A C 1
ATOM 2519 O O . ASN A 1 333 ? 18.596 -3.022 -23.296 1.00 96.75 333 ASN A O 1
ATOM 2523 N N . MET A 1 334 ? 16.900 -3.515 -21.909 1.00 95.25 334 MET A N 1
ATOM 2524 C CA . MET A 1 334 ? 15.862 -3.361 -22.929 1.00 95.25 334 MET A CA 1
ATOM 2525 C C . MET A 1 334 ? 15.889 -1.941 -23.503 1.00 95.25 334 MET A C 1
ATOM 2527 O O . MET A 1 334 ? 15.684 -0.958 -22.782 1.00 95.25 334 MET A O 1
ATOM 2531 N N . ASP A 1 335 ? 16.116 -1.865 -24.811 1.00 91.81 335 ASP A N 1
ATOM 2532 C CA . ASP A 1 335 ? 16.157 -0.627 -25.573 1.00 91.81 335 ASP A CA 1
ATOM 2533 C C . ASP A 1 335 ? 15.322 -0.760 -26.852 1.00 91.81 335 ASP A C 1
ATOM 2535 O O . ASP A 1 335 ? 15.615 -1.547 -27.759 1.00 91.81 335 ASP A O 1
ATOM 2539 N N . MET A 1 336 ? 14.260 0.038 -26.918 1.00 89.12 336 MET A N 1
ATOM 2540 C CA . MET A 1 336 ? 13.375 0.112 -28.078 1.00 89.12 336 MET A CA 1
ATOM 2541 C C . MET A 1 336 ? 13.884 1.081 -29.159 1.00 89.12 336 MET A C 1
ATOM 2543 O O . MET A 1 336 ? 13.244 1.215 -30.199 1.00 89.12 336 MET A O 1
ATOM 2547 N N . GLY A 1 337 ? 15.013 1.763 -28.945 1.00 78.94 337 GLY A N 1
ATOM 2548 C CA . GLY A 1 337 ? 15.659 2.677 -29.894 1.00 78.94 337 GLY A CA 1
ATOM 2549 C C . GLY A 1 337 ? 15.041 4.079 -29.977 1.00 78.94 337 GLY A C 1
ATOM 2550 O O . GLY A 1 337 ? 15.697 4.998 -30.454 1.00 78.94 337 GLY A O 1
ATOM 2551 N N . ASN A 1 338 ? 13.816 4.274 -29.473 1.00 73.12 338 ASN A N 1
ATOM 2552 C CA . ASN A 1 338 ? 13.102 5.557 -29.474 1.00 73.12 338 ASN A CA 1
ATOM 2553 C C . ASN A 1 338 ? 12.584 5.891 -28.069 1.00 73.12 338 ASN A C 1
ATOM 2555 O O . ASN A 1 338 ? 11.738 5.169 -27.551 1.00 73.12 338 ASN A O 1
ATOM 2559 N N . VAL A 1 339 ? 13.009 7.012 -27.470 1.00 63.47 339 VAL A N 1
ATOM 2560 C CA . VAL A 1 339 ? 12.725 7.381 -26.060 1.00 63.47 339 VAL A CA 1
ATOM 2561 C C . VAL A 1 339 ? 11.228 7.353 -25.691 1.00 63.47 339 VAL A C 1
ATOM 2563 O O . VAL A 1 339 ? 10.883 6.894 -24.604 1.00 63.47 339 VAL A O 1
ATOM 2566 N N . GLY A 1 340 ? 10.328 7.771 -26.593 1.00 71.56 340 GLY A N 1
ATOM 2567 C CA . GLY A 1 340 ? 8.874 7.742 -26.355 1.00 71.56 340 GLY A CA 1
ATOM 2568 C C . GLY A 1 340 ? 8.250 6.341 -26.407 1.00 71.56 340 GLY A C 1
ATOM 2569 O O . GLY A 1 340 ? 7.360 6.032 -25.620 1.00 71.56 340 GLY A O 1
ATOM 2570 N N . LEU A 1 341 ? 8.746 5.474 -27.292 1.00 83.19 341 LEU A N 1
ATOM 2571 C CA . LEU A 1 341 ? 8.334 4.070 -27.350 1.00 83.19 341 LEU A CA 1
ATOM 2572 C C . LEU A 1 341 ? 8.966 3.267 -26.205 1.00 83.19 341 LEU A C 1
ATOM 2574 O O . LEU A 1 341 ? 8.311 2.409 -25.623 1.00 83.19 341 LEU A O 1
ATOM 2578 N N . ASN A 1 342 ? 10.217 3.579 -25.854 1.00 88.56 342 ASN A N 1
ATOM 2579 C CA . ASN A 1 342 ? 10.952 2.921 -24.783 1.00 88.56 342 ASN A CA 1
ATOM 2580 C C . ASN A 1 342 ? 10.240 3.118 -23.442 1.00 88.56 342 ASN A C 1
ATOM 2582 O O . ASN A 1 342 ? 9.939 2.138 -22.774 1.00 88.56 342 ASN A O 1
ATOM 2586 N N . ASP A 1 343 ? 9.880 4.356 -23.086 1.00 89.12 343 ASP A N 1
ATOM 2587 C CA . ASP A 1 343 ? 9.164 4.629 -21.833 1.00 89.12 343 ASP A CA 1
ATOM 2588 C C . ASP A 1 343 ? 7.780 3.977 -21.788 1.00 89.12 343 ASP A C 1
ATOM 2590 O O . ASP A 1 343 ? 7.398 3.445 -20.749 1.00 89.12 343 ASP A O 1
ATOM 2594 N N . ALA A 1 344 ? 7.040 3.978 -22.903 1.00 88.12 344 ALA A N 1
ATOM 2595 C CA . ALA A 1 344 ? 5.731 3.330 -22.971 1.00 88.12 344 ALA A CA 1
ATOM 2596 C C . ALA A 1 344 ? 5.836 1.809 -22.761 1.00 88.12 344 ALA A C 1
ATOM 2598 O O . ALA A 1 344 ? 5.063 1.235 -21.993 1.00 88.12 344 ALA A O 1
ATOM 2599 N N . MET A 1 345 ? 6.820 1.161 -23.396 1.00 92.06 345 MET A N 1
ATOM 2600 C CA . MET A 1 345 ? 7.051 -0.280 -23.256 1.00 92.06 345 MET A CA 1
ATOM 2601 C C . MET A 1 345 ? 7.574 -0.646 -21.871 1.00 92.06 345 MET A C 1
ATOM 2603 O O . MET A 1 345 ? 7.109 -1.616 -21.278 1.00 92.06 345 MET A O 1
ATOM 2607 N N . TRP A 1 346 ? 8.495 0.143 -21.317 1.00 95.00 346 TRP A N 1
ATOM 2608 C CA . TRP A 1 346 ? 8.977 -0.045 -19.954 1.00 95.00 346 TRP A CA 1
ATOM 2609 C C . TRP A 1 346 ? 7.873 0.166 -18.910 1.00 95.00 346 TRP A C 1
ATOM 2611 O O . TRP A 1 346 ? 7.767 -0.630 -17.974 1.00 95.00 346 TRP A O 1
ATOM 2621 N N . ASP A 1 347 ? 7.021 1.187 -19.054 1.00 93.50 347 ASP A N 1
ATOM 2622 C CA . ASP A 1 347 ? 5.887 1.391 -18.146 1.00 93.50 347 ASP A CA 1
ATOM 2623 C C . ASP A 1 347 ? 4.941 0.187 -18.173 1.00 93.50 347 ASP A C 1
ATOM 2625 O O . ASP A 1 347 ? 4.666 -0.409 -17.130 1.00 93.50 347 ASP A O 1
ATOM 2629 N N . ALA A 1 348 ? 4.515 -0.231 -19.367 1.00 93.88 348 ALA A N 1
ATOM 2630 C CA . ALA A 1 348 ? 3.627 -1.373 -19.542 1.00 93.88 348 ALA A CA 1
ATOM 2631 C C . ALA A 1 348 ? 4.241 -2.683 -19.014 1.00 93.88 348 ALA A C 1
ATOM 2633 O O . ALA A 1 348 ? 3.606 -3.398 -18.233 1.00 93.88 348 ALA A O 1
ATOM 2634 N N . ALA A 1 349 ? 5.493 -2.981 -19.373 1.00 97.00 349 ALA A N 1
ATOM 2635 C CA . ALA A 1 349 ? 6.178 -4.202 -18.958 1.00 97.00 349 ALA A CA 1
ATOM 2636 C C . ALA A 1 349 ? 6.371 -4.265 -17.439 1.00 97.00 349 ALA A C 1
ATOM 2638 O O . ALA A 1 349 ? 6.123 -5.301 -16.823 1.00 97.00 349 ALA A O 1
ATOM 2639 N N . THR A 1 350 ? 6.768 -3.155 -16.810 1.00 97.38 350 THR A N 1
ATOM 2640 C CA . THR A 1 350 ? 6.989 -3.120 -15.356 1.00 97.38 350 THR A CA 1
ATOM 2641 C C . THR A 1 350 ? 5.679 -3.191 -14.568 1.00 97.38 350 THR A C 1
ATOM 2643 O O . THR A 1 350 ? 5.650 -3.803 -13.501 1.00 97.38 350 THR A O 1
ATOM 2646 N N . ARG A 1 351 ? 4.569 -2.653 -15.098 1.00 95.31 351 ARG A N 1
ATOM 2647 C CA . ARG A 1 351 ? 3.217 -2.840 -14.534 1.00 95.31 351 ARG A CA 1
ATOM 2648 C C . ARG A 1 351 ? 2.769 -4.295 -14.601 1.00 95.31 351 ARG A C 1
ATOM 2650 O O . ARG A 1 351 ? 2.317 -4.820 -13.584 1.00 95.31 351 ARG A O 1
ATOM 2657 N N . ALA A 1 352 ? 2.946 -4.951 -15.747 1.00 96.25 352 ALA A N 1
ATOM 2658 C CA . ALA A 1 352 ? 2.624 -6.366 -15.916 1.00 96.25 352 ALA A CA 1
ATOM 2659 C C . ALA A 1 352 ? 3.471 -7.262 -14.994 1.00 96.25 352 ALA A C 1
ATOM 2661 O O . ALA A 1 352 ? 2.920 -8.097 -14.279 1.00 96.25 352 ALA A O 1
ATOM 2662 N N . ALA A 1 353 ? 4.789 -7.043 -14.950 1.00 98.25 353 ALA A N 1
ATOM 2663 C CA . ALA A 1 353 ? 5.709 -7.795 -14.095 1.00 98.25 353 ALA A CA 1
ATOM 2664 C C . ALA A 1 353 ? 5.370 -7.655 -12.605 1.00 98.25 353 ALA A C 1
ATOM 2666 O O . ALA A 1 353 ? 5.334 -8.642 -11.876 1.00 98.25 353 ALA A O 1
ATOM 2667 N N . TYR A 1 354 ? 5.084 -6.434 -12.145 1.00 98.38 354 TYR A N 1
ATOM 2668 C CA . TYR A 1 354 ? 4.671 -6.197 -10.763 1.00 98.38 354 TYR A CA 1
ATOM 2669 C C . TYR A 1 354 ? 3.347 -6.892 -10.431 1.00 98.38 354 TYR A C 1
ATOM 2671 O O . TYR A 1 354 ? 3.246 -7.545 -9.393 1.00 98.38 354 TYR A O 1
ATOM 2679 N N . ALA A 1 355 ? 2.345 -6.776 -11.308 1.00 97.50 355 ALA A N 1
ATOM 2680 C CA . ALA A 1 355 ? 1.048 -7.414 -11.106 1.00 97.50 355 ALA A CA 1
ATOM 2681 C C . ALA A 1 355 ? 1.186 -8.937 -10.988 1.00 97.50 3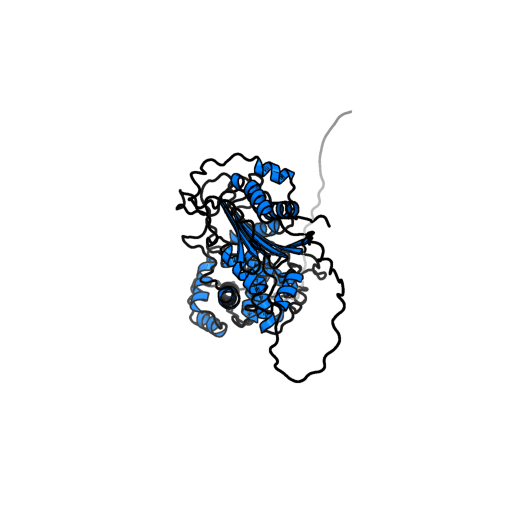55 ALA A C 1
ATOM 2683 O O . ALA A 1 355 ? 0.616 -9.539 -10.077 1.00 97.50 355 ALA A O 1
ATOM 2684 N N . ASP A 1 356 ? 1.983 -9.541 -11.871 1.00 98.00 356 ASP A N 1
ATOM 2685 C CA . ASP A 1 356 ? 2.265 -10.973 -11.875 1.00 98.00 356 ASP A CA 1
ATOM 2686 C C . ASP A 1 356 ? 3.026 -11.407 -10.613 1.00 98.00 356 ASP A C 1
ATOM 2688 O O . ASP A 1 356 ? 2.597 -12.332 -9.918 1.00 98.00 356 ASP A O 1
ATOM 2692 N N . TYR A 1 357 ? 4.092 -10.685 -10.246 1.00 98.75 357 TYR A N 1
ATOM 2693 C CA . TYR A 1 357 ? 4.887 -11.002 -9.062 1.00 98.75 357 TYR A CA 1
ATOM 2694 C C . TYR A 1 357 ? 4.061 -10.949 -7.777 1.00 98.75 357 TYR A C 1
ATOM 2696 O O . TYR A 1 357 ? 4.102 -11.888 -6.981 1.00 98.75 357 TYR A O 1
ATOM 2704 N N . VAL A 1 358 ? 3.303 -9.867 -7.571 1.00 98.81 358 VAL A N 1
ATOM 2705 C CA . VAL A 1 358 ? 2.451 -9.702 -6.386 1.00 98.81 358 VAL A CA 1
ATOM 2706 C C . VAL A 1 358 ? 1.363 -10.773 -6.363 1.00 98.81 358 VAL A C 1
ATOM 2708 O O . VAL A 1 358 ? 1.124 -11.375 -5.316 1.00 98.81 358 VAL A O 1
ATOM 2711 N N . SER A 1 359 ? 0.750 -11.072 -7.511 1.00 98.38 359 SER A N 1
ATOM 2712 C CA . SER A 1 359 ? -0.273 -12.117 -7.600 1.00 98.38 359 SER A CA 1
ATOM 2713 C C . SER A 1 359 ? 0.274 -13.482 -7.182 1.00 98.38 359 SER A C 1
ATOM 2715 O O . SER A 1 359 ? -0.336 -14.161 -6.361 1.00 98.38 359 SER A O 1
ATOM 2717 N N . LYS A 1 360 ? 1.450 -13.868 -7.689 1.00 98.31 360 LYS A N 1
ATOM 2718 C CA . LYS A 1 360 ? 2.058 -15.181 -7.424 1.00 98.31 360 LYS A CA 1
ATOM 2719 C C . LYS A 1 360 ? 2.665 -15.309 -6.032 1.00 98.31 360 LYS A C 1
ATOM 2721 O O . LYS A 1 360 ? 2.585 -16.380 -5.442 1.00 98.31 360 LYS A O 1
ATOM 2726 N N . ASN A 1 361 ? 3.296 -14.253 -5.523 1.00 98.62 361 ASN A N 1
ATOM 2727 C CA . ASN A 1 361 ? 4.170 -14.349 -4.348 1.00 98.62 361 ASN A CA 1
ATOM 2728 C C . ASN A 1 361 ? 3.623 -13.648 -3.102 1.00 98.62 361 ASN A C 1
ATOM 2730 O O . ASN A 1 361 ? 4.164 -13.838 -2.018 1.00 98.62 361 ASN A O 1
ATOM 2734 N N . VAL A 1 362 ? 2.543 -12.874 -3.229 1.00 98.75 362 VAL A N 1
ATOM 2735 C CA . VAL A 1 362 ? 1.885 -12.221 -2.087 1.00 98.75 362 VAL A CA 1
ATOM 2736 C C . VAL A 1 362 ? 0.428 -12.650 -1.987 1.00 98.75 362 VAL A C 1
ATOM 2738 O O . VAL A 1 362 ? 0.017 -13.194 -0.966 1.00 98.75 362 VAL A O 1
ATOM 2741 N N . PHE A 1 363 ? -0.350 -12.467 -3.054 1.00 98.75 363 PHE A N 1
ATOM 2742 C CA . PHE A 1 363 ? -1.785 -12.747 -3.034 1.00 98.75 363 PHE A CA 1
ATOM 2743 C C . PHE A 1 363 ? -2.101 -14.240 -3.020 1.00 98.75 363 PHE A C 1
ATOM 2745 O O . PHE A 1 363 ? -2.833 -14.675 -2.136 1.00 98.75 363 PHE A O 1
ATOM 2752 N N . ALA A 1 364 ? -1.513 -15.050 -3.903 1.00 98.50 364 ALA A N 1
ATOM 2753 C CA . ALA A 1 364 ? -1.764 -16.490 -3.906 1.00 98.50 364 ALA A CA 1
ATOM 2754 C C . ALA A 1 364 ? -1.377 -17.174 -2.570 1.00 98.50 364 ALA A C 1
ATOM 2756 O O . ALA A 1 364 ? -2.204 -17.921 -2.043 1.00 98.50 364 ALA A O 1
ATOM 2757 N N . PRO A 1 365 ? -0.219 -16.879 -1.936 1.00 98.12 365 PRO A N 1
ATOM 2758 C CA . PRO A 1 365 ? 0.095 -17.382 -0.593 1.00 98.12 365 PRO A CA 1
ATOM 2759 C C . PRO A 1 365 ? -0.878 -16.915 0.499 1.00 98.12 365 PRO A C 1
ATOM 2761 O O . PRO A 1 365 ? -1.115 -17.647 1.465 1.00 98.12 365 PRO A O 1
ATOM 2764 N N . ALA A 1 366 ? -1.455 -15.720 0.339 1.00 98.06 366 ALA A N 1
ATOM 2765 C CA . ALA A 1 366 ? -2.511 -15.186 1.196 1.00 98.06 366 ALA A CA 1
ATOM 2766 C C . ALA A 1 366 ? -3.916 -15.726 0.855 1.00 98.06 366 ALA A C 1
ATOM 2768 O O . ALA A 1 366 ? -4.869 -15.402 1.552 1.00 98.06 366 ALA A O 1
ATOM 2769 N N . GLY A 1 367 ? -4.066 -16.562 -0.179 1.00 97.62 367 GLY A N 1
ATOM 2770 C CA . GLY A 1 367 ? -5.362 -17.104 -0.607 1.00 97.62 367 GLY A CA 1
ATOM 2771 C C . GLY A 1 367 ? -6.225 -16.126 -1.411 1.00 97.62 367 GLY A C 1
ATOM 2772 O O . GLY A 1 367 ? -7.421 -16.351 -1.575 1.00 97.62 367 GLY A O 1
ATOM 2773 N N . ILE A 1 368 ? -5.635 -15.049 -1.925 1.00 97.81 368 ILE A N 1
ATOM 2774 C CA . ILE A 1 368 ? -6.328 -13.991 -2.658 1.00 97.81 368 ILE A CA 1
ATOM 2775 C C . ILE A 1 368 ? -6.212 -14.265 -4.157 1.00 97.81 368 ILE A C 1
ATOM 2777 O O . ILE A 1 368 ? -5.114 -14.371 -4.704 1.00 97.81 368 ILE A O 1
ATOM 2781 N N . ALA A 1 369 ? -7.356 -14.331 -4.835 1.00 94.19 369 ALA A N 1
ATOM 2782 C CA . ALA A 1 369 ? -7.440 -14.523 -6.278 1.00 94.19 369 ALA A CA 1
ATOM 2783 C C . ALA A 1 369 ? -8.040 -13.295 -6.971 1.00 94.19 369 ALA A C 1
ATOM 2785 O O . ALA A 1 369 ? -8.860 -12.572 -6.402 1.00 94.19 369 ALA A O 1
ATOM 2786 N N . ASN A 1 370 ? -7.671 -13.076 -8.234 1.00 90.56 370 ASN A N 1
ATOM 2787 C CA . ASN A 1 370 ? -8.252 -12.040 -9.096 1.00 90.56 370 ASN A CA 1
ATOM 2788 C C . ASN A 1 370 ? -8.193 -10.618 -8.505 1.00 90.56 370 ASN A C 1
ATOM 2790 O O . ASN A 1 370 ? -9.052 -9.790 -8.811 1.00 90.56 370 ASN A O 1
ATOM 2794 N N . ALA A 1 371 ? -7.243 -10.333 -7.609 1.00 93.88 371 ALA A N 1
ATOM 2795 C CA . ALA A 1 371 ? -6.965 -8.966 -7.186 1.00 93.88 371 ALA A CA 1
ATOM 2796 C C . ALA A 1 371 ? -6.430 -8.178 -8.386 1.00 93.88 371 ALA A C 1
ATOM 2798 O O . ALA A 1 371 ? -5.645 -8.690 -9.183 1.00 93.88 371 ALA A O 1
ATOM 2799 N N . GLY A 1 372 ? -6.886 -6.940 -8.535 1.00 92.94 372 GLY A N 1
ATOM 2800 C CA . GLY A 1 372 ? -6.638 -6.152 -9.734 1.00 92.94 372 GLY A CA 1
ATOM 2801 C C . GLY A 1 372 ? -6.609 -4.661 -9.449 1.00 92.94 372 GLY A C 1
ATOM 2802 O O . GLY A 1 372 ? -6.871 -4.212 -8.329 1.00 92.94 372 GLY A O 1
ATOM 2803 N N . PHE A 1 373 ? -6.282 -3.903 -10.491 1.00 91.81 373 PHE A N 1
ATOM 2804 C CA . PHE A 1 373 ? -6.239 -2.444 -10.437 1.00 91.81 373 PHE A CA 1
ATOM 2805 C C . PHE A 1 373 ? -7.521 -1.766 -10.909 1.00 91.81 373 PHE A C 1
ATOM 2807 O O . PHE A 1 373 ? -7.685 -0.570 -10.685 1.00 91.81 373 PHE A O 1
ATOM 2814 N N . ASP A 1 374 ? -8.416 -2.523 -11.541 1.00 86.75 374 ASP A N 1
ATOM 2815 C CA . ASP A 1 374 ? -9.735 -2.054 -11.945 1.00 86.75 374 ASP A CA 1
ATOM 2816 C C . ASP A 1 374 ? -10.808 -2.572 -10.983 1.00 86.75 374 ASP A C 1
ATOM 2818 O O . ASP A 1 374 ? -10.623 -3.512 -10.200 1.00 86.75 374 ASP A O 1
ATOM 2822 N N . LYS A 1 375 ? -11.964 -1.935 -11.061 1.00 81.06 375 LYS A N 1
ATOM 2823 C CA . LYS A 1 375 ? -13.168 -2.310 -10.337 1.00 81.06 375 LYS A CA 1
ATOM 2824 C C . LYS A 1 375 ? -13.880 -3.490 -10.995 1.00 81.06 375 LYS A C 1
ATOM 2826 O O . LYS A 1 375 ? -13.759 -3.763 -12.184 1.00 81.06 375 LYS A O 1
ATOM 2831 N N . THR A 1 376 ? -14.799 -4.064 -10.234 1.00 81.88 376 THR A N 1
ATOM 2832 C CA . THR A 1 376 ? -15.887 -4.894 -10.757 1.00 81.88 376 THR A CA 1
ATOM 2833 C C . THR A 1 376 ? -17.231 -4.219 -10.475 1.00 81.88 376 THR A C 1
ATOM 2835 O O . THR A 1 376 ? -17.301 -3.212 -9.762 1.00 81.88 376 THR A O 1
ATOM 2838 N N . ALA A 1 377 ? -18.331 -4.793 -10.969 1.00 82.00 377 ALA A N 1
ATOM 2839 C CA . ALA A 1 377 ? -19.680 -4.356 -10.593 1.00 82.00 377 ALA A CA 1
ATOM 2840 C C . ALA A 1 377 ? -19.925 -4.416 -9.069 1.00 82.00 377 ALA A C 1
ATOM 2842 O O . ALA A 1 377 ? -20.771 -3.687 -8.550 1.00 82.00 377 ALA A O 1
ATOM 2843 N N . ASN A 1 378 ? -19.160 -5.247 -8.352 1.00 84.44 378 ASN A N 1
ATOM 2844 C CA . ASN A 1 378 ? -19.275 -5.415 -6.910 1.00 84.44 378 ASN A CA 1
ATOM 2845 C C . ASN A 1 378 ? -18.411 -4.444 -6.103 1.00 84.44 378 ASN A C 1
ATOM 2847 O O . ASN A 1 378 ? -18.677 -4.314 -4.915 1.00 84.44 378 ASN A O 1
ATOM 2851 N N . THR A 1 379 ? -17.439 -3.746 -6.693 1.00 93.06 379 THR A N 1
ATOM 2852 C CA . THR A 1 379 ? -16.579 -2.789 -5.976 1.00 93.06 379 THR A CA 1
ATOM 2853 C C . THR A 1 379 ? -17.391 -1.602 -5.434 1.00 93.06 379 THR A C 1
ATOM 2855 O O . THR A 1 379 ? -18.345 -1.139 -6.077 1.00 93.06 379 THR A O 1
ATOM 2858 N N . ALA A 1 380 ? -17.018 -1.121 -4.244 1.00 96.06 380 ALA A N 1
ATOM 2859 C CA . ALA A 1 380 ? -17.576 0.091 -3.648 1.00 96.06 380 ALA A CA 1
ATOM 2860 C C . ALA A 1 380 ? -17.366 1.317 -4.555 1.00 96.06 380 ALA A C 1
ATOM 2862 O O . ALA A 1 380 ? -16.426 1.369 -5.346 1.00 96.06 380 ALA A O 1
ATOM 2863 N N . LEU A 1 381 ? -18.253 2.302 -4.435 1.00 95.62 381 LEU A N 1
ATOM 2864 C CA . LEU A 1 381 ? -18.097 3.613 -5.065 1.00 95.62 381 LEU A CA 1
ATOM 2865 C C . LEU A 1 381 ? -17.808 4.661 -3.999 1.00 95.62 381 LEU A C 1
ATOM 2867 O O . LEU A 1 381 ? -18.228 4.511 -2.851 1.00 95.62 381 LEU A O 1
ATOM 2871 N N . ALA A 1 382 ? -17.128 5.727 -4.403 1.00 94.69 382 ALA A N 1
ATOM 2872 C CA . ALA A 1 382 ? -16.769 6.837 -3.537 1.00 94.69 382 ALA A CA 1
ATOM 2873 C C . ALA A 1 382 ? -17.773 7.981 -3.633 1.00 94.69 382 ALA A C 1
ATOM 2875 O O . ALA A 1 382 ? -18.351 8.253 -4.685 1.00 94.69 382 ALA A O 1
ATOM 2876 N N . TYR A 1 383 ? -17.951 8.695 -2.531 1.00 93.19 383 TYR A N 1
ATOM 2877 C CA . TYR A 1 383 ? -18.972 9.723 -2.404 1.00 93.19 383 TYR A CA 1
ATOM 2878 C C . TYR A 1 383 ? -18.438 10.947 -1.683 1.00 93.19 383 TYR A C 1
ATOM 2880 O O . TYR A 1 383 ? -17.454 10.879 -0.944 1.00 93.19 383 TYR A O 1
ATOM 2888 N N . SER A 1 384 ? -19.119 12.073 -1.892 1.00 90.81 384 SER A N 1
ATOM 2889 C CA . SER A 1 384 ? -18.870 13.257 -1.093 1.00 90.81 384 SER A CA 1
ATOM 2890 C C . SER A 1 384 ? -19.615 13.167 0.222 1.00 90.81 384 SER A C 1
ATOM 2892 O O . SER A 1 384 ? -20.588 12.417 0.365 1.00 90.81 384 SER A O 1
ATOM 2894 N N . ILE A 1 385 ? -19.163 13.957 1.190 1.00 86.00 385 ILE A N 1
ATOM 2895 C CA . ILE A 1 385 ? -19.801 14.005 2.494 1.00 86.00 385 ILE A CA 1
ATOM 2896 C C . ILE A 1 385 ? -21.252 14.498 2.397 1.00 86.00 385 ILE A C 1
ATOM 2898 O O . ILE A 1 385 ? -22.096 13.994 3.125 1.00 86.00 385 ILE A O 1
ATOM 2902 N N . SER A 1 386 ? -21.591 15.410 1.488 1.00 82.62 386 SER A N 1
ATOM 2903 C CA . SER A 1 386 ? -22.968 15.893 1.301 1.00 82.62 386 SER A CA 1
ATOM 2904 C C . SER A 1 386 ? -23.823 14.978 0.412 1.00 82.62 386 SER A C 1
ATOM 2906 O O . SER A 1 386 ? -24.997 15.261 0.189 1.00 82.62 386 SER A O 1
ATOM 2908 N N . GLY A 1 387 ? -23.267 13.874 -0.098 1.00 77.38 387 GLY A N 1
ATOM 2909 C CA . GLY A 1 387 ? -23.926 13.017 -1.082 1.00 77.38 387 GLY A CA 1
ATOM 2910 C C . GLY A 1 387 ? -23.576 13.413 -2.520 1.00 77.38 387 GLY A C 1
ATOM 2911 O O . GLY A 1 387 ? -22.402 13.575 -2.850 1.00 77.38 387 GLY A O 1
ATOM 2912 N N . GLY A 1 388 ? -24.571 13.504 -3.406 1.00 84.88 388 GLY A N 1
ATOM 2913 C CA . GLY A 1 388 ? -24.350 13.794 -4.835 1.00 84.88 388 GLY A CA 1
ATOM 2914 C C . GLY A 1 388 ? -23.946 12.570 -5.663 1.00 84.88 388 GLY A C 1
ATOM 2915 O O . GLY A 1 388 ? -24.175 11.448 -5.230 1.00 84.88 388 GLY A O 1
ATOM 2916 N N . ALA A 1 389 ? -23.398 12.760 -6.864 1.00 89.88 389 ALA A N 1
ATOM 2917 C CA . ALA A 1 389 ? -23.086 11.665 -7.790 1.00 89.88 389 ALA A CA 1
ATOM 2918 C C . ALA A 1 389 ? -21.970 10.738 -7.273 1.00 89.88 389 ALA A C 1
ATOM 2920 O O . ALA A 1 389 ? -20.966 11.202 -6.730 1.00 89.88 389 ALA A O 1
ATOM 2921 N N . ALA A 1 390 ? -22.101 9.429 -7.498 1.00 92.31 390 ALA A N 1
ATOM 2922 C CA . ALA A 1 390 ? -21.045 8.470 -7.183 1.00 92.31 390 ALA A CA 1
ATOM 2923 C C . ALA A 1 390 ? -19.783 8.719 -8.021 1.00 92.31 390 ALA A C 1
ATOM 2925 O O . ALA A 1 390 ? -19.871 9.073 -9.198 1.00 92.31 390 ALA A O 1
ATOM 2926 N N . TRP A 1 391 ? -18.610 8.518 -7.425 1.00 91.94 391 TRP A N 1
ATOM 2927 C CA . TRP A 1 391 ? -17.330 8.517 -8.122 1.00 91.94 391 TRP A CA 1
ATOM 2928 C C . TRP A 1 391 ? -16.785 7.112 -8.262 1.00 91.94 391 TRP A C 1
ATOM 2930 O O . TRP A 1 391 ? -16.851 6.278 -7.357 1.00 91.94 391 TRP A O 1
ATOM 2940 N N . ASN A 1 392 ? -16.206 6.903 -9.431 1.00 89.50 392 ASN A N 1
ATOM 2941 C CA . ASN A 1 392 ? -15.541 5.697 -9.827 1.00 89.50 392 ASN A CA 1
ATOM 2942 C C . ASN A 1 392 ? -14.070 6.019 -10.087 1.00 89.50 392 ASN A C 1
ATOM 2944 O O . ASN A 1 392 ? -13.762 6.749 -11.031 1.00 89.50 392 ASN A O 1
ATOM 2948 N N . SER A 1 393 ? -13.177 5.487 -9.256 1.00 85.00 393 SER A N 1
ATOM 2949 C CA . SER A 1 393 ? -11.738 5.742 -9.353 1.00 85.00 393 SER A CA 1
ATOM 2950 C C . SER A 1 393 ? -11.090 5.117 -10.596 1.00 85.00 393 SER A C 1
ATOM 2952 O O . SER A 1 393 ? -10.044 5.601 -11.027 1.00 85.00 393 SER A O 1
ATOM 2954 N N . GLY A 1 394 ? -11.758 4.150 -11.236 1.00 87.12 394 GLY A N 1
ATOM 2955 C CA . GLY A 1 394 ? -11.323 3.549 -12.497 1.00 87.12 394 GLY A CA 1
ATOM 2956 C C . GLY A 1 394 ? -10.172 2.557 -12.344 1.00 87.12 394 GLY A C 1
ATOM 2957 O O . GLY A 1 394 ? -9.831 2.150 -11.237 1.00 87.12 394 GLY A O 1
ATOM 2958 N N . ASP A 1 395 ? -9.582 2.182 -13.478 1.00 87.75 395 ASP A N 1
ATOM 2959 C CA . ASP A 1 395 ? -8.332 1.428 -13.497 1.00 87.75 395 ASP A CA 1
ATOM 2960 C C . ASP A 1 395 ? -7.171 2.339 -13.074 1.00 87.75 395 ASP A C 1
ATOM 2962 O O . ASP A 1 395 ? -6.884 3.364 -13.700 1.00 87.75 395 ASP A O 1
ATOM 2966 N N . LEU A 1 396 ? -6.502 1.954 -11.990 1.00 88.44 396 LEU A N 1
ATOM 2967 C CA . LEU A 1 396 ? -5.358 2.661 -11.422 1.00 88.44 396 LEU A CA 1
ATOM 2968 C C . LEU A 1 396 ? -4.041 1.903 -11.623 1.00 88.44 396 LEU A C 1
ATOM 2970 O O . LEU A 1 396 ? -3.076 2.134 -10.895 1.00 88.44 396 LEU A O 1
ATOM 2974 N N . SER A 1 397 ? -3.960 1.012 -12.612 1.00 89.19 397 SER A N 1
ATOM 2975 C CA . SER A 1 397 ? -2.769 0.197 -12.879 1.00 89.19 397 SER A CA 1
ATOM 2976 C C . SER A 1 397 ? -1.525 1.031 -13.194 1.00 89.19 397 SER A C 1
ATOM 2978 O O . SER A 1 397 ? -0.405 0.576 -12.964 1.00 89.19 397 SER A O 1
ATOM 2980 N N . TRP A 1 398 ? -1.685 2.274 -13.650 1.00 84.69 398 TRP A N 1
ATOM 2981 C CA . TRP A 1 398 ? -0.589 3.231 -13.833 1.00 84.69 398 TRP A CA 1
ATOM 2982 C C . TRP A 1 398 ? 0.109 3.609 -12.509 1.00 84.69 398 TRP A C 1
ATOM 2984 O O . TRP A 1 398 ? 1.304 3.903 -12.516 1.00 84.69 398 TRP A O 1
ATOM 2994 N N . ARG A 1 399 ? -0.587 3.493 -11.364 1.00 86.38 399 ARG A N 1
ATOM 2995 C CA . ARG A 1 399 ? -0.057 3.707 -10.000 1.00 86.38 399 ARG A CA 1
ATOM 2996 C C . ARG A 1 399 ? 0.562 2.480 -9.347 1.00 86.38 399 ARG A C 1
ATOM 2998 O O . ARG A 1 399 ? 0.981 2.569 -8.185 1.00 86.38 399 ARG A O 1
ATOM 3005 N N . ALA A 1 400 ? 0.604 1.353 -10.056 1.00 91.50 400 ALA A N 1
ATOM 3006 C CA . ALA A 1 400 ? 1.165 0.107 -9.554 1.00 91.50 400 ALA A CA 1
ATOM 3007 C C . ALA A 1 400 ? 2.504 0.341 -8.828 1.00 91.50 400 ALA A C 1
ATOM 3009 O O . ALA A 1 400 ? 3.339 1.134 -9.267 1.00 91.50 400 ALA A O 1
ATOM 3010 N N . GLY A 1 401 ? 2.678 -0.321 -7.686 1.00 94.06 401 GLY A N 1
ATOM 3011 C CA . GLY A 1 401 ? 3.769 -0.080 -6.742 1.00 94.06 401 GLY A CA 1
ATOM 3012 C C . GLY A 1 401 ? 3.376 0.887 -5.623 1.00 94.06 401 GLY A C 1
ATOM 3013 O O . GLY A 1 401 ? 3.470 0.535 -4.449 1.00 94.06 401 GLY A O 1
ATOM 3014 N N . SER A 1 402 ? 2.869 2.082 -5.939 1.00 92.56 402 SER A N 1
ATOM 3015 C CA . SER A 1 402 ? 2.482 3.066 -4.908 1.00 92.56 402 SER A CA 1
ATOM 3016 C C . SER A 1 402 ? 1.013 3.002 -4.484 1.00 92.56 402 SER A C 1
ATOM 3018 O O . SER A 1 402 ? 0.666 3.498 -3.408 1.00 92.56 402 SER A O 1
ATOM 3020 N N . GLY A 1 403 ? 0.152 2.435 -5.324 1.00 92.12 403 GLY A N 1
ATOM 3021 C CA . GLY A 1 403 ? -1.298 2.477 -5.188 1.00 92.12 403 GLY A CA 1
ATOM 3022 C C . GLY A 1 403 ? -1.999 1.527 -6.156 1.00 92.12 403 GLY A C 1
ATOM 3023 O O . GLY A 1 403 ? -1.360 0.729 -6.842 1.00 92.12 403 GLY A O 1
ATOM 3024 N N . GLY A 1 404 ? -3.321 1.674 -6.232 1.00 90.56 404 GLY A N 1
ATOM 3025 C CA . GLY A 1 404 ? -4.159 1.138 -7.301 1.00 90.56 404 GLY A CA 1
ATOM 3026 C C . GLY A 1 404 ? -4.778 -0.230 -7.041 1.00 90.56 404 GLY A C 1
ATOM 3027 O O . GLY A 1 404 ? -5.728 -0.580 -7.733 1.00 90.56 404 GLY A O 1
ATOM 3028 N N . TRP A 1 405 ? -4.299 -1.002 -6.061 1.00 97.00 405 TRP A N 1
ATOM 3029 C CA . TRP A 1 405 ? -4.937 -2.277 -5.740 1.00 97.00 405 TRP A CA 1
ATOM 3030 C C . TRP A 1 405 ? -6.364 -2.062 -5.235 1.00 97.00 405 TRP A C 1
ATOM 3032 O O . TRP A 1 405 ? -6.616 -1.206 -4.386 1.00 97.00 405 TRP A O 1
ATOM 3042 N N . HIS A 1 406 ? -7.284 -2.887 -5.724 1.00 97.25 406 HIS A N 1
ATOM 3043 C CA . HIS A 1 406 ? -8.619 -3.025 -5.163 1.00 97.25 406 HIS A CA 1
ATOM 3044 C C . HIS A 1 406 ? -8.674 -4.281 -4.302 1.00 97.25 406 HIS A C 1
ATOM 3046 O O . HIS A 1 406 ? -8.634 -5.388 -4.836 1.00 97.25 406 HIS A O 1
ATOM 3052 N N . LEU A 1 407 ? -8.786 -4.103 -2.986 1.00 98.12 407 LEU A N 1
ATOM 3053 C CA . LEU A 1 407 ? -8.882 -5.184 -2.004 1.00 98.12 407 LEU A CA 1
ATOM 3054 C C . LEU A 1 407 ? -10.015 -4.894 -1.015 1.00 98.12 407 LEU A C 1
ATOM 3056 O O . LEU A 1 407 ? -10.440 -3.750 -0.836 1.00 98.12 407 LEU A O 1
ATOM 3060 N N . SER A 1 408 ? -10.523 -5.951 -0.401 1.00 98.25 408 SER A N 1
ATOM 3061 C CA . SER A 1 408 ? -11.466 -5.899 0.713 1.00 98.25 408 SER A CA 1
ATOM 3062 C C . SER A 1 408 ? -10.738 -5.854 2.059 1.00 98.25 408 SER A C 1
ATOM 3064 O O . SER A 1 408 ? -9.519 -6.030 2.116 1.00 98.25 408 SER A O 1
ATOM 3066 N N . VAL A 1 409 ? -11.459 -5.622 3.164 1.00 98.69 409 VAL A N 1
ATOM 3067 C CA . VAL A 1 409 ? -10.827 -5.685 4.497 1.00 98.69 409 VAL A CA 1
ATOM 3068 C C . VAL A 1 409 ? -10.330 -7.089 4.818 1.00 98.69 409 VAL A C 1
ATOM 3070 O O . VAL A 1 409 ? -9.274 -7.206 5.429 1.00 98.69 409 VAL A O 1
ATOM 3073 N N . ASP A 1 410 ? -11.033 -8.138 4.380 1.00 98.44 410 ASP A N 1
ATOM 3074 C CA . ASP A 1 410 ? -10.563 -9.514 4.561 1.00 98.44 410 ASP A CA 1
ATOM 3075 C C . ASP A 1 410 ? -9.248 -9.752 3.819 1.00 98.44 410 ASP A C 1
ATOM 3077 O O . ASP A 1 410 ? -8.291 -10.219 4.425 1.00 98.44 410 ASP A O 1
ATOM 3081 N N . GLU A 1 411 ? -9.148 -9.317 2.565 1.00 98.69 411 GLU A N 1
ATOM 3082 C CA . GLU A 1 411 ? -7.946 -9.524 1.751 1.00 98.69 411 GLU A CA 1
ATOM 3083 C C . GLU A 1 411 ? -6.739 -8.719 2.259 1.00 98.69 411 GLU A C 1
ATOM 3085 O O . GLU A 1 411 ? -5.616 -9.219 2.265 1.00 98.69 411 GLU A O 1
ATOM 3090 N N . ILE A 1 412 ? -6.940 -7.486 2.743 1.00 98.88 412 ILE A N 1
ATOM 3091 C CA . ILE A 1 412 ? -5.863 -6.721 3.399 1.00 98.88 412 ILE A CA 1
ATOM 3092 C C . ILE A 1 412 ? -5.336 -7.490 4.621 1.00 98.88 412 ILE A C 1
ATOM 3094 O O . ILE A 1 412 ? -4.122 -7.578 4.832 1.00 98.88 412 ILE A O 1
ATOM 3098 N N . LEU A 1 413 ? -6.245 -8.045 5.426 1.00 98.75 413 LEU A N 1
ATOM 3099 C CA . LEU A 1 413 ? -5.906 -8.807 6.625 1.00 98.75 413 LEU A CA 1
ATOM 3100 C C . LEU A 1 413 ? -5.281 -10.165 6.296 1.00 98.75 413 LEU A C 1
ATOM 3102 O O . LEU A 1 413 ? -4.400 -10.606 7.029 1.00 98.75 413 LEU A O 1
ATOM 3106 N N . ASP A 1 414 ? -5.680 -10.802 5.198 1.00 98.38 414 ASP A N 1
ATOM 3107 C CA . ASP A 1 414 ? -5.087 -12.048 4.713 1.00 98.38 414 ASP A CA 1
ATOM 3108 C C . ASP A 1 414 ? -3.628 -11.834 4.295 1.00 98.38 414 ASP A C 1
ATOM 3110 O O . ASP A 1 414 ? -2.763 -12.612 4.699 1.00 98.38 414 ASP A O 1
ATOM 3114 N N . VAL A 1 415 ? -3.311 -10.739 3.584 1.00 98.62 415 VAL A N 1
ATOM 3115 C CA . VAL A 1 415 ? -1.909 -10.376 3.291 1.00 98.62 415 VAL A CA 1
ATOM 3116 C C . VAL A 1 415 ? -1.130 -10.137 4.583 1.00 98.62 415 VAL A C 1
ATOM 3118 O O . VAL A 1 415 ? -0.021 -10.650 4.736 1.00 98.62 415 VAL A O 1
ATOM 3121 N N . ALA A 1 416 ? -1.693 -9.376 5.527 1.00 98.06 416 ALA A N 1
ATOM 3122 C CA . ALA A 1 416 ? -1.021 -9.076 6.789 1.00 98.06 416 ALA A CA 1
ATOM 3123 C C . ALA A 1 416 ? -0.742 -10.347 7.611 1.00 98.06 416 ALA A C 1
ATOM 3125 O O . ALA A 1 416 ? 0.382 -10.538 8.076 1.00 98.06 416 ALA A O 1
ATOM 3126 N N . ALA A 1 417 ? -1.721 -11.244 7.735 1.00 95.62 417 ALA A N 1
ATOM 3127 C CA . ALA A 1 417 ? -1.583 -12.522 8.428 1.00 95.62 417 ALA A CA 1
ATOM 3128 C C . ALA A 1 417 ? -0.576 -13.451 7.729 1.00 95.62 417 ALA A C 1
ATOM 3130 O O . ALA A 1 417 ? 0.317 -14.016 8.374 1.00 95.62 417 ALA A O 1
ATOM 3131 N N . ALA A 1 418 ? -0.675 -13.569 6.399 1.00 96.75 418 ALA A N 1
ATOM 3132 C CA . ALA A 1 418 ? 0.234 -14.377 5.596 1.00 96.75 418 ALA A CA 1
ATOM 3133 C C . ALA A 1 418 ? 1.685 -13.906 5.754 1.00 96.75 418 ALA A C 1
ATOM 3135 O O . ALA A 1 418 ? 2.582 -14.727 5.959 1.00 96.75 418 ALA A O 1
ATOM 3136 N N . TYR A 1 419 ? 1.904 -12.593 5.741 1.00 97.31 419 TYR A N 1
ATOM 3137 C CA . TYR A 1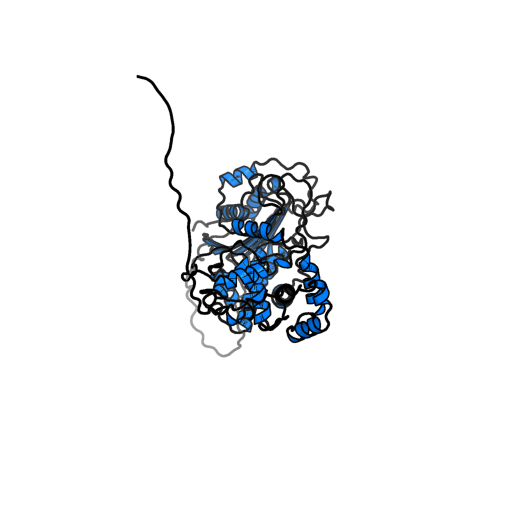 419 ? 3.222 -12.007 5.924 1.00 97.31 419 TYR A CA 1
ATOM 3138 C C . TYR A 1 419 ? 3.751 -12.187 7.350 1.00 97.31 419 TYR A C 1
ATOM 3140 O O . TYR A 1 419 ? 4.877 -12.636 7.526 1.00 97.31 419 TYR A O 1
ATOM 3148 N N . ARG A 1 420 ? 2.951 -11.873 8.377 1.00 94.69 420 ARG A N 1
ATOM 3149 C CA . ARG A 1 420 ? 3.417 -11.814 9.773 1.00 94.69 420 ARG A CA 1
ATOM 3150 C C . ARG A 1 420 ? 3.782 -13.167 10.367 1.00 94.69 420 ARG A C 1
ATOM 3152 O O . ARG A 1 420 ? 4.795 -13.263 11.055 1.00 94.69 420 ARG A O 1
ATOM 3159 N N . TYR A 1 421 ? 2.933 -14.176 10.181 1.00 89.94 421 TYR A N 1
ATOM 3160 C CA . TYR A 1 421 ? 3.040 -15.405 10.977 1.00 89.94 421 TYR A CA 1
ATOM 3161 C C . TYR A 1 421 ? 2.724 -16.705 10.240 1.00 89.94 421 TYR A C 1
ATOM 3163 O O . TYR A 1 421 ? 2.832 -17.764 10.849 1.00 89.94 421 TYR A O 1
ATOM 3171 N N . SER A 1 422 ? 2.379 -16.680 8.949 1.00 90.50 422 SER A N 1
ATOM 3172 C CA . SER A 1 422 ? 2.122 -17.937 8.226 1.00 90.50 422 SER A CA 1
ATOM 3173 C C . SER A 1 422 ? 3.387 -18.648 7.731 1.00 90.50 422 SER A C 1
ATOM 3175 O O . SER A 1 422 ? 3.337 -19.842 7.451 1.00 90.50 422 SER A O 1
ATOM 3177 N N . GLY A 1 423 ? 4.496 -17.918 7.556 1.00 93.69 423 GLY A N 1
ATOM 3178 C CA . GLY A 1 423 ? 5.710 -18.432 6.912 1.00 93.69 423 GLY A CA 1
ATOM 3179 C C . GLY A 1 423 ? 5.594 -18.650 5.394 1.00 93.69 423 GLY A C 1
ATOM 3180 O O . GLY A 1 423 ? 6.547 -19.120 4.784 1.00 93.69 423 GLY A O 1
ATOM 3181 N N . LYS A 1 424 ? 4.447 -18.329 4.774 1.00 95.94 424 LYS A N 1
ATOM 3182 C CA . LYS A 1 424 ? 4.173 -18.611 3.351 1.00 95.94 424 LYS A CA 1
ATOM 3183 C C . LYS A 1 424 ? 4.756 -17.592 2.369 1.00 95.94 424 LYS A C 1
ATOM 3185 O O . LYS A 1 424 ? 4.856 -17.904 1.188 1.00 95.94 424 LYS A O 1
ATOM 3190 N N . ILE A 1 425 ? 5.067 -16.380 2.831 1.00 98.19 425 ILE A N 1
ATOM 3191 C CA . ILE A 1 425 ? 5.655 -15.314 2.001 1.00 98.19 425 ILE A CA 1
ATOM 3192 C C . ILE A 1 425 ? 7.146 -15.196 2.321 1.00 98.19 425 ILE A C 1
ATOM 3194 O O . ILE A 1 425 ? 7.988 -15.431 1.470 1.00 98.19 425 ILE A O 1
ATOM 3198 N N . VAL A 1 426 ? 7.470 -14.913 3.582 1.00 98.06 426 VAL A N 1
ATOM 3199 C CA . VAL A 1 426 ? 8.831 -14.969 4.131 1.00 98.06 426 VAL A CA 1
ATOM 3200 C C . VAL A 1 426 ? 8.796 -15.633 5.502 1.00 98.06 426 VAL A C 1
ATOM 3202 O O . VAL A 1 426 ? 7.717 -15.844 6.067 1.00 98.06 426 VAL A O 1
ATOM 3205 N N . SER A 1 427 ? 9.965 -15.942 6.068 1.00 98.06 427 SER A N 1
ATOM 3206 C CA . SER A 1 427 ? 10.044 -16.431 7.446 1.00 98.06 427 SER A CA 1
ATOM 3207 C C . SER A 1 427 ? 9.439 -15.424 8.435 1.00 98.06 427 SER A C 1
ATOM 3209 O O . SER A 1 427 ? 9.490 -14.206 8.242 1.00 98.06 427 SER A O 1
ATOM 3211 N N . THR A 1 428 ? 8.883 -15.922 9.539 1.00 96.50 428 THR A N 1
ATOM 3212 C CA . THR A 1 428 ? 8.250 -15.074 10.565 1.00 96.50 428 THR A CA 1
ATOM 3213 C C . THR A 1 428 ? 9.245 -14.105 11.211 1.00 96.50 428 THR A C 1
ATOM 3215 O O . THR A 1 428 ? 8.897 -12.964 11.520 1.00 96.50 428 THR A O 1
ATOM 3218 N N . SER A 1 429 ? 10.513 -14.508 11.348 1.00 97.38 429 SER A N 1
ATOM 3219 C CA . SER A 1 429 ? 11.595 -13.641 11.824 1.00 97.38 429 SER A CA 1
ATOM 3220 C C . SER A 1 429 ? 11.920 -12.525 10.829 1.00 97.38 429 SER A C 1
ATOM 3222 O O . SER A 1 429 ? 12.081 -11.372 11.240 1.00 97.38 429 SER A O 1
ATOM 3224 N N . ARG A 1 430 ? 11.948 -12.827 9.522 1.00 98.00 430 ARG A N 1
ATOM 3225 C CA . ARG A 1 430 ? 12.124 -11.822 8.466 1.00 98.00 430 ARG A CA 1
ATOM 3226 C C . ARG A 1 430 ? 10.977 -10.819 8.474 1.00 98.00 430 ARG A C 1
ATOM 3228 O O . ARG A 1 430 ? 11.238 -9.619 8.468 1.00 98.00 430 ARG A O 1
ATOM 3235 N N . ALA A 1 431 ? 9.732 -11.289 8.544 1.00 97.75 431 ALA A N 1
ATOM 3236 C CA . ALA A 1 431 ? 8.562 -10.419 8.606 1.00 97.75 431 ALA A CA 1
ATOM 3237 C C . ALA A 1 431 ? 8.592 -9.507 9.842 1.00 97.75 431 ALA A C 1
ATOM 3239 O O . ALA A 1 431 ? 8.425 -8.294 9.717 1.00 97.75 431 ALA A O 1
ATOM 3240 N N . SER A 1 432 ? 8.880 -10.071 11.021 1.00 96.69 432 SER A N 1
ATOM 3241 C CA . SER A 1 432 ? 9.018 -9.317 12.272 1.00 96.69 432 SER A CA 1
ATOM 3242 C C . SER A 1 432 ? 10.104 -8.238 12.177 1.00 96.69 432 SER A C 1
ATOM 3244 O O . SER A 1 432 ? 9.855 -7.075 12.499 1.00 96.69 432 SER A O 1
ATOM 3246 N N . SER A 1 433 ? 11.283 -8.582 11.642 1.00 97.81 433 SER A N 1
ATOM 3247 C CA . SER A 1 433 ? 12.376 -7.625 11.428 1.00 97.81 433 SER A CA 1
ATOM 3248 C C . SER A 1 433 ? 11.973 -6.489 10.483 1.00 97.81 433 SER A C 1
ATOM 3250 O O . SER A 1 433 ? 12.176 -5.318 10.804 1.00 97.81 433 SER A O 1
ATOM 3252 N N . SER A 1 434 ? 11.353 -6.809 9.345 1.00 98.19 434 SER A N 1
ATOM 3253 C CA . SER A 1 434 ? 10.904 -5.819 8.359 1.00 98.19 434 SER A CA 1
ATOM 3254 C C . SER A 1 434 ? 9.816 -4.886 8.904 1.00 98.19 434 SER A C 1
ATOM 3256 O O . SER A 1 434 ? 9.859 -3.683 8.650 1.00 98.19 434 SER A O 1
ATOM 3258 N N . ILE A 1 435 ? 8.870 -5.407 9.697 1.00 97.75 435 ILE A N 1
ATOM 3259 C CA . ILE A 1 435 ? 7.857 -4.590 10.389 1.00 97.75 435 ILE A CA 1
ATOM 3260 C C . ILE A 1 435 ? 8.533 -3.672 11.410 1.00 97.75 435 ILE A C 1
ATOM 3262 O O . ILE A 1 435 ? 8.273 -2.470 11.420 1.00 97.75 435 ILE A O 1
ATOM 3266 N N . GLY A 1 436 ? 9.462 -4.201 12.215 1.00 97.38 436 GLY A N 1
ATOM 3267 C CA . GLY A 1 436 ? 10.248 -3.414 13.170 1.00 97.38 436 GLY A CA 1
ATOM 3268 C C . GLY A 1 436 ? 11.003 -2.250 12.517 1.00 97.38 436 GLY A C 1
ATOM 3269 O O . GLY A 1 436 ? 11.091 -1.165 13.097 1.00 97.38 436 GLY A O 1
ATOM 3270 N N . LYS A 1 437 ? 11.471 -2.454 11.280 1.00 97.38 437 LYS A N 1
ATOM 3271 C CA . LYS A 1 437 ? 12.134 -1.453 10.432 1.00 97.38 437 LYS A CA 1
ATOM 3272 C C . LYS A 1 437 ? 11.183 -0.558 9.631 1.00 97.38 437 LYS A C 1
ATOM 3274 O O . LYS A 1 437 ? 11.659 0.247 8.838 1.00 97.38 437 LYS A O 1
ATOM 3279 N N . MET A 1 438 ? 9.870 -0.649 9.844 1.00 96.81 438 MET A N 1
ATOM 3280 C CA . MET A 1 438 ? 8.858 0.202 9.202 1.00 96.81 438 MET A CA 1
ATOM 3281 C C . MET A 1 438 ? 8.712 0.012 7.684 1.00 96.81 438 MET A C 1
ATOM 3283 O O . MET A 1 438 ? 8.200 0.903 7.009 1.00 96.81 438 MET A O 1
ATOM 3287 N N . TYR A 1 439 ? 9.123 -1.126 7.117 1.00 98.31 439 TYR A N 1
ATOM 3288 C CA . TYR A 1 439 ? 9.025 -1.326 5.667 1.00 98.31 439 TYR A CA 1
ATOM 3289 C C . TYR A 1 439 ? 7.559 -1.314 5.214 1.00 98.31 439 TYR A C 1
ATOM 3291 O O . TYR A 1 439 ? 6.781 -2.192 5.584 1.00 98.31 439 TYR A O 1
ATOM 3299 N N . GLY A 1 440 ? 7.183 -0.316 4.409 1.00 97.12 440 GLY A N 1
ATOM 3300 C CA . GLY A 1 440 ? 5.816 -0.163 3.904 1.00 97.12 440 GLY A CA 1
ATOM 3301 C C . GLY A 1 440 ? 4.814 0.454 4.882 1.00 97.12 440 GLY A C 1
ATOM 3302 O O . GLY A 1 440 ? 3.628 0.482 4.555 1.00 97.12 440 GLY A O 1
ATOM 3303 N N . PHE A 1 441 ? 5.257 0.955 6.040 1.00 97.19 441 PHE A N 1
ATOM 3304 C CA . PHE A 1 441 ? 4.412 1.606 7.049 1.00 97.19 441 PHE A CA 1
ATOM 3305 C C . PHE A 1 441 ? 4.647 3.120 7.093 1.00 97.19 441 PHE A C 1
ATOM 3307 O O . PHE A 1 441 ? 5.741 3.592 6.796 1.00 97.19 441 PHE A O 1
ATOM 3314 N N . ASP A 1 442 ? 3.619 3.876 7.488 1.00 93.81 442 ASP A N 1
ATOM 3315 C CA . ASP A 1 442 ? 3.720 5.338 7.642 1.00 93.81 442 ASP A CA 1
ATOM 3316 C C . ASP A 1 442 ? 4.263 5.732 9.018 1.00 93.81 442 ASP A C 1
ATOM 3318 O O . ASP A 1 442 ? 4.936 6.747 9.170 1.00 93.81 442 ASP A O 1
ATOM 3322 N N . GLY A 1 443 ? 3.996 4.915 10.035 1.00 93.56 443 GLY A N 1
ATOM 3323 C CA . GLY A 1 443 ? 4.389 5.230 11.397 1.00 93.56 443 GLY A CA 1
ATOM 3324 C C . GLY A 1 443 ? 4.010 4.138 12.386 1.00 93.56 443 GLY A C 1
ATOM 3325 O O . GLY A 1 443 ? 3.384 3.128 12.044 1.00 93.56 443 GLY A O 1
ATOM 3326 N N . ARG A 1 444 ? 4.395 4.354 13.642 1.00 95.25 444 ARG A N 1
ATOM 3327 C CA . ARG A 1 444 ? 4.012 3.498 14.764 1.00 95.25 444 ARG A CA 1
ATOM 3328 C C . ARG A 1 444 ? 3.586 4.332 15.964 1.00 95.25 444 ARG A C 1
ATOM 3330 O O . ARG A 1 444 ? 4.153 5.393 16.207 1.00 95.25 444 ARG A O 1
ATOM 3337 N N . TRP A 1 445 ? 2.618 3.836 16.718 1.00 94.88 445 TRP A N 1
ATOM 3338 C CA . TRP A 1 445 ? 2.183 4.419 17.980 1.00 94.88 445 TRP A CA 1
ATOM 3339 C C . TRP A 1 445 ? 2.813 3.646 19.128 1.00 94.88 445 TRP A C 1
ATOM 3341 O O . TRP A 1 445 ? 2.786 2.414 19.136 1.00 94.88 445 TRP A O 1
ATOM 3351 N N . ASN A 1 446 ? 3.377 4.370 20.090 1.00 95.38 446 ASN A N 1
ATOM 3352 C CA . ASN A 1 446 ? 3.801 3.785 21.351 1.00 95.38 446 ASN A CA 1
ATOM 3353 C C . ASN A 1 446 ? 2.618 3.817 22.321 1.00 95.38 446 ASN A C 1
ATOM 3355 O O . ASN A 1 446 ? 2.130 4.898 22.648 1.00 95.38 446 ASN A O 1
ATOM 3359 N N . THR A 1 447 ? 2.132 2.648 22.730 1.00 95.31 447 THR A N 1
ATOM 3360 C CA . THR A 1 447 ? 0.934 2.514 23.571 1.00 95.31 447 THR A CA 1
ATOM 3361 C C . THR A 1 447 ? 1.257 1.659 24.796 1.00 95.31 447 THR A C 1
ATOM 3363 O O . THR A 1 447 ? 2.184 0.848 24.721 1.00 95.31 447 THR A O 1
ATOM 3366 N N . PRO A 1 448 ? 0.500 1.765 25.904 1.00 94.56 448 PRO A N 1
ATOM 3367 C CA . PRO A 1 448 ? 0.721 0.904 27.067 1.00 94.56 448 PRO A CA 1
ATOM 3368 C C . PRO A 1 448 ? 0.628 -0.598 26.751 1.00 94.56 448 PRO A C 1
ATOM 3370 O O . PRO A 1 448 ? 1.296 -1.396 27.396 1.00 94.56 448 PRO A O 1
ATOM 3373 N N . ALA A 1 449 ? -0.153 -0.987 25.735 1.00 93.56 449 ALA A N 1
ATOM 3374 C CA . ALA A 1 449 ? -0.287 -2.377 25.287 1.00 93.56 449 ALA A CA 1
ATOM 3375 C C . ALA A 1 449 ? 0.813 -2.824 24.297 1.00 93.56 449 ALA A C 1
ATOM 3377 O O . ALA A 1 449 ? 0.817 -3.974 23.859 1.00 93.56 449 ALA A O 1
ATOM 3378 N N . GLY A 1 450 ? 1.734 -1.929 23.917 1.00 95.31 450 GLY A N 1
ATOM 3379 C CA . GLY A 1 450 ? 2.826 -2.176 22.973 1.00 95.31 450 GLY A CA 1
ATOM 3380 C C . GLY A 1 450 ? 2.760 -1.323 21.700 1.00 95.31 450 GLY A C 1
ATOM 3381 O O . GLY A 1 450 ? 1.948 -0.404 21.571 1.00 95.31 450 GLY A O 1
ATOM 3382 N N . LEU A 1 451 ? 3.649 -1.615 20.745 1.00 97.00 451 LEU A N 1
ATOM 3383 C CA . LEU A 1 451 ? 3.760 -0.866 19.489 1.00 97.00 451 LEU A CA 1
ATOM 3384 C C . LEU A 1 451 ? 2.649 -1.234 18.497 1.00 97.00 451 LEU A C 1
ATOM 3386 O O . LEU A 1 451 ? 2.457 -2.409 18.187 1.00 97.00 451 LEU A O 1
ATOM 3390 N N . VAL A 1 452 ? 1.988 -0.219 17.938 1.00 97.94 452 VAL A N 1
ATOM 3391 C CA . VAL A 1 452 ? 1.008 -0.368 16.850 1.00 97.94 452 VAL A CA 1
ATOM 3392 C C . VAL A 1 452 ? 1.557 0.256 15.578 1.00 97.94 452 VAL A C 1
ATOM 3394 O O . VAL A 1 452 ? 1.780 1.460 15.530 1.00 97.94 452 VAL A O 1
ATOM 3397 N N . TYR A 1 453 ? 1.754 -0.540 14.536 1.00 98.19 453 TYR A N 1
ATOM 3398 C CA . TYR A 1 453 ? 2.226 -0.085 13.229 1.00 98.19 453 TYR A CA 1
ATOM 3399 C C . TYR A 1 453 ? 1.028 0.234 12.343 1.00 98.19 453 TYR A C 1
ATOM 3401 O O . TYR A 1 453 ? 0.073 -0.542 12.305 1.00 98.19 453 TYR A O 1
ATOM 3409 N N . HIS A 1 454 ? 1.068 1.353 11.623 1.00 97.31 454 HIS A N 1
ATOM 3410 C CA . HIS A 1 454 ? -0.054 1.777 10.793 1.00 97.31 454 HIS A CA 1
ATOM 3411 C C . HIS A 1 454 ? 0.359 2.103 9.364 1.00 97.31 454 HIS A C 1
ATOM 3413 O O . HIS A 1 454 ? 1.440 2.641 9.099 1.00 97.31 454 HIS A O 1
ATOM 3419 N N . LYS A 1 455 ? -0.546 1.790 8.438 1.00 97.19 455 LYS A N 1
ATOM 3420 C CA . LYS A 1 455 ? -0.460 2.224 7.051 1.00 97.19 455 LYS A CA 1
ATOM 3421 C C . LYS A 1 455 ? -1.778 2.846 6.610 1.00 97.19 455 LYS A C 1
ATOM 3423 O O . LYS A 1 455 ? -2.808 2.172 6.638 1.00 97.19 455 LYS A O 1
ATOM 3428 N N . ASN A 1 456 ? -1.755 4.115 6.200 1.00 93.69 456 ASN A N 1
ATOM 3429 C CA . ASN A 1 456 ? -2.942 4.817 5.717 1.00 93.69 456 ASN A CA 1
ATOM 3430 C C . ASN A 1 456 ? -3.008 4.874 4.187 1.00 93.69 456 ASN A C 1
ATOM 3432 O O . ASN A 1 456 ? -2.004 4.813 3.475 1.00 93.69 456 ASN A O 1
ATOM 3436 N N . GLY A 1 457 ? -4.232 5.003 3.683 1.00 93.50 457 GLY A N 1
ATOM 3437 C CA . GLY A 1 457 ? -4.554 5.221 2.284 1.00 93.50 457 GLY A CA 1
ATOM 3438 C C . GLY A 1 457 ? -5.664 6.253 2.139 1.00 93.50 457 GLY A C 1
ATOM 3439 O O . GLY A 1 457 ? -6.630 6.259 2.896 1.00 93.50 457 GLY A O 1
ATOM 3440 N N . SER A 1 458 ? -5.489 7.145 1.169 1.00 90.44 458 SER A N 1
ATOM 3441 C CA . SER A 1 458 ? -6.436 8.198 0.816 1.00 90.44 458 SER A CA 1
ATOM 3442 C C . SER A 1 458 ? -6.368 8.417 -0.692 1.00 90.44 458 SER A C 1
ATOM 3444 O O . SER A 1 458 ? -5.284 8.627 -1.245 1.00 90.44 458 SER A O 1
ATOM 3446 N N . TRP A 1 459 ? -7.514 8.333 -1.359 1.00 89.06 459 TRP A N 1
ATOM 3447 C CA . TRP A 1 459 ? -7.667 8.609 -2.780 1.00 89.06 459 TRP A CA 1
ATOM 3448 C C . TRP A 1 459 ? -8.846 9.541 -2.993 1.00 89.06 459 TRP A C 1
ATOM 3450 O O . TRP A 1 459 ? -9.964 9.219 -2.612 1.00 89.06 459 TRP A O 1
ATOM 3460 N N . ARG A 1 460 ? -8.592 10.718 -3.563 1.00 85.19 460 ARG A N 1
ATOM 3461 C CA . ARG A 1 460 ? -9.573 11.800 -3.701 1.00 85.19 460 ARG A CA 1
ATOM 3462 C C . ARG A 1 460 ? -9.746 12.141 -5.173 1.00 85.19 460 ARG A C 1
ATOM 3464 O O . ARG A 1 460 ? -8.775 12.130 -5.927 1.00 85.19 460 ARG A O 1
ATOM 3471 N N . GLU A 1 461 ? -10.962 12.493 -5.565 1.00 82.50 461 GLU A N 1
ATOM 3472 C CA . GLU A 1 461 ? -11.216 12.964 -6.927 1.00 82.50 461 GLU A CA 1
ATOM 3473 C C . GLU A 1 461 ? -10.648 14.372 -7.175 1.00 82.50 461 GLU A C 1
ATOM 3475 O O . GLU A 1 461 ? -10.123 14.646 -8.254 1.00 82.50 461 GLU A O 1
ATOM 3480 N N . GLN A 1 462 ? -10.752 15.255 -6.175 1.00 73.69 462 GLN A N 1
ATOM 3481 C CA . GLN A 1 462 ? -10.350 16.665 -6.236 1.00 73.69 462 GLN A CA 1
ATOM 3482 C C . GLN A 1 462 ? -9.520 17.049 -5.001 1.00 73.69 462 GLN A C 1
ATOM 3484 O O . GLN A 1 462 ? -9.632 16.409 -3.946 1.00 73.69 462 GLN A O 1
ATOM 3489 N N . SER A 1 463 ? -8.676 18.078 -5.141 1.00 60.91 463 SER A N 1
ATOM 3490 C CA . SER A 1 463 ? -7.687 18.494 -4.134 1.00 60.91 463 SER A CA 1
ATOM 3491 C C . SER A 1 463 ? -8.301 19.103 -2.873 1.00 60.91 463 SER A C 1
ATOM 3493 O O . SER A 1 463 ? -7.771 18.890 -1.781 1.00 60.91 463 SER A O 1
ATOM 3495 N N . ASP A 1 464 ? -9.440 19.787 -2.998 1.00 59.16 464 ASP A N 1
ATOM 3496 C CA . ASP A 1 464 ? -9.940 20.655 -1.935 1.00 59.16 464 ASP A CA 1
ATOM 3497 C C . ASP A 1 464 ? -11.110 20.006 -1.182 1.00 59.16 464 ASP A C 1
ATOM 3499 O O . ASP A 1 464 ? -12.139 19.634 -1.745 1.00 59.16 464 ASP A O 1
ATOM 3503 N N . CYS A 1 465 ? -10.935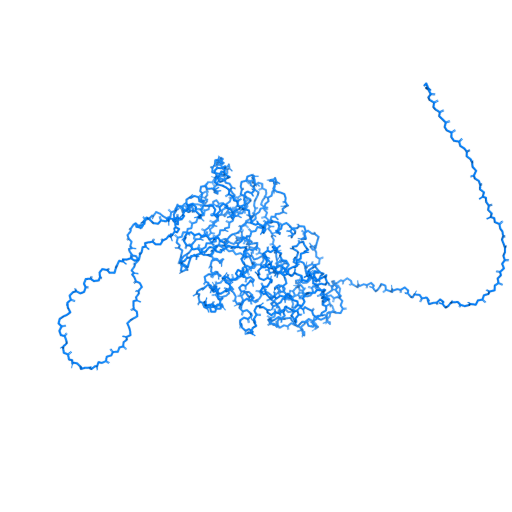 19.859 0.129 1.00 64.12 465 CYS A N 1
ATOM 3504 C CA . CYS A 1 465 ? -12.036 19.730 1.082 1.00 64.12 465 CYS A CA 1
ATOM 3505 C C . CYS A 1 465 ? -12.671 21.129 1.262 1.00 64.12 465 CYS A C 1
ATOM 3507 O O . CYS A 1 465 ? -11.893 22.082 1.316 1.00 64.12 465 CYS A O 1
ATOM 3509 N N . PRO A 1 466 ? -14.005 21.321 1.401 1.00 62.62 466 PRO A N 1
ATOM 3510 C CA . PRO A 1 466 ? -15.026 20.318 1.727 1.00 62.62 466 PRO A CA 1
ATOM 3511 C C . PRO A 1 466 ? -16.181 20.132 0.721 1.00 62.62 466 PRO A C 1
ATOM 3513 O O . PRO A 1 466 ? -17.037 19.274 0.944 1.00 62.62 466 PRO A O 1
ATOM 3516 N N . VAL A 1 467 ? -16.254 20.886 -0.380 1.00 54.34 467 VAL A N 1
ATOM 3517 C CA . VAL A 1 467 ? -17.429 20.844 -1.275 1.00 54.34 467 VAL A CA 1
ATOM 3518 C C . VAL A 1 467 ? -17.162 19.968 -2.500 1.00 54.34 467 VAL A C 1
ATOM 3520 O O . VAL A 1 467 ? -16.268 20.243 -3.289 1.00 54.34 467 VAL A O 1
ATOM 3523 N N . GLY A 1 468 ? -17.948 18.897 -2.660 1.00 66.50 468 GLY A N 1
ATOM 3524 C CA . GLY A 1 468 ? -17.905 18.010 -3.833 1.00 66.50 468 GLY A CA 1
ATOM 3525 C C . GLY A 1 468 ? -16.825 16.923 -3.802 1.00 66.50 468 GLY A C 1
ATOM 3526 O O . GLY A 1 468 ? -16.816 16.056 -4.675 1.00 66.50 468 GLY A O 1
ATOM 3527 N N . GLN A 1 469 ? -15.953 16.906 -2.789 1.00 81.31 469 GLN A N 1
ATOM 3528 C CA . GLN A 1 469 ? -14.853 15.946 -2.715 1.00 81.31 469 GLN A CA 1
ATOM 3529 C C . GLN A 1 469 ? -15.347 14.519 -2.478 1.00 81.31 469 GLN A C 1
ATOM 3531 O O . GLN A 1 469 ? -15.892 14.210 -1.421 1.00 81.31 469 GLN A O 1
ATOM 3536 N N . ARG A 1 470 ? -15.075 13.633 -3.436 1.00 90.31 470 ARG A N 1
ATOM 3537 C CA . ARG A 1 470 ? -15.313 12.188 -3.337 1.00 90.31 470 ARG A CA 1
ATOM 3538 C C . ARG A 1 470 ? -14.009 11.499 -2.960 1.00 90.31 470 ARG A C 1
ATOM 3540 O O . ARG A 1 470 ? -12.962 11.852 -3.505 1.00 90.31 470 ARG A O 1
ATOM 3547 N N . GLN A 1 471 ? -14.057 10.575 -2.001 1.00 91.31 471 GLN A N 1
ATOM 3548 C CA . GLN A 1 471 ? -12.845 9.994 -1.420 1.00 91.31 471 GLN A CA 1
ATOM 3549 C C . GLN A 1 471 ? -13.009 8.513 -1.066 1.00 91.31 471 GLN A C 1
ATOM 3551 O O . GLN A 1 471 ? -14.040 8.109 -0.539 1.00 91.31 471 GLN A O 1
ATOM 3556 N N . GLU A 1 472 ? -11.964 7.733 -1.313 1.00 94.06 472 GLU A N 1
ATOM 3557 C CA . GLU A 1 472 ? -11.756 6.380 -0.797 1.00 94.06 472 GLU A CA 1
ATOM 3558 C C . GLU A 1 472 ? -10.652 6.452 0.260 1.00 94.06 472 GLU A C 1
ATOM 3560 O O . GLU A 1 472 ? -9.583 7.016 0.014 1.00 94.06 472 GLU A O 1
ATOM 3565 N N . GLN A 1 473 ? -10.902 5.915 1.448 1.00 95.94 473 GLN A N 1
ATOM 3566 C CA . GLN A 1 473 ? -9.932 5.890 2.539 1.00 95.94 473 GLN A CA 1
ATOM 3567 C C . GLN A 1 473 ? -9.768 4.476 3.067 1.00 95.94 473 GLN A C 1
ATOM 3569 O O . GLN A 1 473 ? -10.735 3.725 3.188 1.00 95.94 473 GLN A O 1
ATOM 3574 N N . SER A 1 474 ? -8.541 4.132 3.429 1.00 98.00 474 SER A N 1
ATOM 3575 C CA . SER A 1 474 ? -8.200 2.822 3.964 1.00 98.00 474 SER A CA 1
ATOM 3576 C C . SER A 1 474 ? -7.183 2.939 5.090 1.00 98.00 474 SER A C 1
ATOM 3578 O O . SER A 1 474 ? -6.321 3.820 5.080 1.00 98.00 474 SER A O 1
ATOM 3580 N N . LEU A 1 475 ? -7.239 2.019 6.043 1.00 98.44 475 LEU A N 1
ATOM 3581 C CA . LEU A 1 475 ? -6.282 1.940 7.138 1.00 98.44 475 LEU A CA 1
ATOM 3582 C C . LEU A 1 475 ? -5.985 0.478 7.457 1.00 98.44 475 LEU A C 1
ATOM 3584 O O . LEU A 1 475 ? -6.915 -0.309 7.602 1.00 98.44 475 LEU A O 1
ATOM 3588 N N . LEU A 1 476 ? -4.703 0.151 7.594 1.00 98.81 476 LEU A N 1
ATOM 3589 C CA . LEU A 1 476 ? -4.207 -1.104 8.152 1.00 98.81 476 LEU A CA 1
ATOM 3590 C C . LEU A 1 476 ? -3.494 -0.808 9.473 1.00 98.81 476 LEU A C 1
ATOM 3592 O O . LEU A 1 476 ? -2.615 0.055 9.508 1.00 98.81 476 LEU A O 1
ATOM 3596 N N . LEU A 1 477 ? -3.837 -1.553 10.523 1.00 98.62 477 LEU A N 1
ATOM 3597 C CA . LEU A 1 477 ? -3.111 -1.603 11.788 1.00 98.62 477 LEU A CA 1
ATOM 3598 C C . LEU A 1 477 ? -2.542 -3.001 12.021 1.00 98.62 477 LEU A C 1
ATOM 3600 O O . LEU A 1 477 ? -3.250 -3.999 11.894 1.00 98.62 477 LEU A O 1
ATOM 3604 N N . VAL A 1 478 ? -1.278 -3.049 12.426 1.00 98.00 478 VAL A N 1
ATOM 3605 C CA . VAL A 1 478 ? -0.574 -4.236 12.912 1.00 98.00 478 VAL A CA 1
ATOM 3606 C C . VAL A 1 478 ? -0.252 -4.000 14.383 1.00 98.00 478 VAL A C 1
ATOM 3608 O O . VAL A 1 478 ? 0.487 -3.081 14.729 1.00 98.00 478 VAL A O 1
ATOM 3611 N N . MET A 1 479 ? -0.858 -4.805 15.250 1.00 96.69 479 MET A N 1
ATOM 3612 C CA . MET A 1 479 ? -0.933 -4.568 16.691 1.00 96.69 479 MET A CA 1
ATOM 3613 C C . MET A 1 479 ? -0.272 -5.703 17.499 1.00 96.69 479 MET A C 1
ATOM 3615 O O . MET A 1 479 ? -0.039 -6.802 16.962 1.00 96.69 479 MET A O 1
ATOM 3619 N N . PRO A 1 480 ? 0.016 -5.459 18.794 1.00 92.44 480 PRO A N 1
ATOM 3620 C CA . PRO A 1 480 ? 0.485 -6.474 19.736 1.00 92.44 480 PRO A CA 1
ATOM 3621 C C . PRO A 1 480 ? -0.474 -7.667 19.855 1.00 92.44 480 PRO A C 1
ATOM 3623 O O . PRO A 1 480 ? -1.648 -7.589 19.495 1.00 92.44 480 PRO A O 1
ATOM 3626 N N . GLY A 1 481 ? 0.038 -8.800 20.343 1.00 89.62 481 GLY A N 1
ATOM 3627 C CA . GLY A 1 481 ? -0.765 -10.013 20.536 1.00 89.62 481 GLY A CA 1
ATOM 3628 C C . GLY A 1 481 ? -1.301 -10.623 19.236 1.00 89.62 481 GLY A C 1
ATOM 3629 O O . GLY A 1 481 ? -2.401 -11.169 19.242 1.00 89.62 481 GLY A O 1
ATOM 3630 N N . ASN A 1 482 ? -0.553 -10.504 18.128 1.00 91.56 482 ASN A N 1
ATOM 3631 C CA . ASN A 1 482 ? -0.946 -10.969 16.787 1.00 91.56 482 ASN A CA 1
ATOM 3632 C C . ASN A 1 482 ? -2.314 -10.445 16.341 1.00 91.56 482 ASN A C 1
ATOM 3634 O O . ASN A 1 482 ? -3.108 -11.182 15.754 1.00 91.56 482 ASN A O 1
ATOM 3638 N N . MET A 1 483 ? -2.600 -9.183 16.661 1.00 96.31 483 MET A N 1
ATOM 3639 C CA . MET A 1 483 ? -3.816 -8.519 16.219 1.00 96.31 483 MET A CA 1
ATOM 3640 C C . MET A 1 483 ? -3.578 -7.700 14.954 1.00 96.31 483 MET A C 1
ATOM 3642 O O . MET A 1 483 ? -2.543 -7.045 14.816 1.00 96.31 483 MET A O 1
ATOM 3646 N N . GLU A 1 484 ? -4.558 -7.683 14.058 1.00 97.94 484 GLU A N 1
ATOM 3647 C CA . GLU A 1 484 ? -4.605 -6.808 12.886 1.00 97.94 484 GLU A CA 1
ATOM 3648 C C . GLU A 1 484 ? -5.979 -6.158 12.754 1.00 97.94 484 GLU A C 1
ATOM 3650 O O . GLU A 1 484 ? -6.987 -6.739 13.154 1.00 97.94 484 GLU A O 1
ATOM 3655 N N . MET A 1 485 ? -6.032 -4.974 12.149 1.00 98.69 485 MET A N 1
ATOM 3656 C CA . MET A 1 485 ? -7.286 -4.317 11.794 1.00 98.69 485 MET A CA 1
ATOM 3657 C C . MET A 1 485 ? -7.188 -3.697 10.406 1.00 98.69 485 MET A C 1
ATOM 3659 O O . MET A 1 485 ? -6.193 -3.049 10.091 1.00 98.69 485 MET A O 1
ATOM 3663 N N . ALA A 1 486 ? -8.242 -3.844 9.609 1.00 98.88 486 ALA A N 1
ATOM 3664 C CA . ALA A 1 486 ? -8.414 -3.120 8.360 1.00 98.88 486 ALA A CA 1
ATOM 3665 C C . ALA A 1 486 ? -9.741 -2.355 8.377 1.00 98.88 486 ALA A C 1
ATOM 3667 O O . ALA A 1 486 ? -10.752 -2.877 8.846 1.00 98.88 486 ALA A O 1
ATOM 3668 N N . LEU A 1 487 ? -9.734 -1.125 7.867 1.00 98.88 487 LEU A N 1
ATOM 3669 C CA . LEU A 1 487 ? -10.897 -0.240 7.768 1.00 98.88 487 LEU A CA 1
ATOM 3670 C C . LEU A 1 487 ? -10.943 0.381 6.371 1.00 98.88 487 LEU A C 1
ATOM 3672 O O . LEU A 1 487 ? -9.928 0.897 5.907 1.00 98.88 487 LEU A O 1
ATOM 3676 N N . LEU A 1 488 ? -12.116 0.363 5.738 1.00 98.75 488 LEU A N 1
ATOM 3677 C CA . LEU A 1 488 ? -12.406 1.021 4.463 1.00 98.75 488 LEU A CA 1
ATOM 3678 C C . LEU A 1 488 ? -13.575 1.995 4.632 1.00 98.75 488 LEU A C 1
ATOM 3680 O O . LEU A 1 488 ? -14.600 1.620 5.198 1.00 98.75 488 LEU A O 1
ATOM 3684 N N . VAL A 1 489 ? -13.430 3.221 4.124 1.00 97.81 489 VAL A N 1
ATOM 3685 C CA . VAL A 1 489 ? -14.441 4.294 4.164 1.00 97.81 489 VAL A CA 1
ATOM 3686 C C . VAL A 1 489 ? -14.566 4.924 2.774 1.00 97.81 489 VAL A C 1
ATOM 3688 O O . VAL A 1 489 ? -13.556 5.304 2.185 1.00 97.81 489 VAL A O 1
ATOM 3691 N N . ASN A 1 490 ? -15.784 5.082 2.249 1.00 96.19 490 ASN A N 1
ATOM 3692 C CA . ASN A 1 490 ? -16.029 5.612 0.895 1.00 96.19 490 ASN A CA 1
ATOM 3693 C C . ASN A 1 490 ? -16.479 7.083 0.841 1.00 96.19 490 ASN A C 1
ATOM 3695 O O . ASN A 1 490 ? -17.262 7.478 -0.028 1.00 96.19 490 ASN A O 1
ATOM 3699 N N . SER A 1 491 ? -15.997 7.904 1.770 1.00 94.25 491 SER A N 1
ATOM 3700 C CA . SER A 1 491 ? -16.144 9.361 1.731 1.00 94.25 491 SER A CA 1
ATOM 3701 C C . SER A 1 491 ? -15.079 10.042 2.590 1.00 94.25 491 SER A C 1
ATOM 3703 O O . SER A 1 491 ? -14.410 9.356 3.368 1.00 94.25 491 SER A O 1
ATOM 3705 N N . PRO A 1 492 ? -14.957 11.383 2.543 1.00 92.94 492 PRO A N 1
ATOM 3706 C CA . PRO A 1 492 ? -14.317 12.140 3.619 1.00 92.94 492 PRO A CA 1
ATOM 3707 C C . PRO A 1 492 ? -15.008 11.907 4.975 1.00 92.94 492 PRO A C 1
ATOM 3709 O O . PRO A 1 492 ? -16.149 11.430 5.007 1.00 92.94 492 PRO A O 1
ATOM 3712 N N . VAL A 1 493 ? -14.336 12.257 6.081 1.00 92.44 493 VAL A N 1
ATOM 3713 C CA . VAL A 1 493 ? -14.915 12.197 7.438 1.00 92.44 493 VAL A CA 1
ATOM 3714 C C . VAL A 1 493 ? -15.377 13.577 7.896 1.00 92.44 493 VAL A C 1
ATOM 3716 O O . VAL A 1 493 ? -14.573 14.454 8.205 1.00 92.44 493 VAL A O 1
ATOM 3719 N N . GLY A 1 494 ? -16.689 13.761 7.962 1.00 89.94 494 GLY A N 1
ATOM 3720 C CA . GLY A 1 494 ? -17.329 15.008 8.346 1.00 89.94 494 GLY A CA 1
ATOM 3721 C C . GLY A 1 494 ? -17.082 16.147 7.347 1.00 89.94 494 GLY A C 1
ATOM 3722 O O . GLY A 1 494 ? -16.333 16.005 6.377 1.00 89.94 494 GLY A O 1
ATOM 3723 N N . PRO A 1 495 ? -17.724 17.305 7.565 1.00 85.44 495 PRO A N 1
ATOM 3724 C CA . PRO A 1 495 ? -17.577 18.471 6.695 1.00 85.44 495 PRO A CA 1
ATOM 3725 C C . PRO A 1 495 ? -16.169 19.077 6.738 1.00 85.44 495 PRO A C 1
ATOM 3727 O O . PRO A 1 495 ? -15.816 19.829 5.847 1.00 85.44 495 PRO A O 1
ATOM 3730 N N . SER A 1 496 ? -15.353 18.756 7.744 1.00 85.06 496 SER A N 1
ATOM 3731 C CA . SER A 1 496 ? -13.972 19.245 7.865 1.00 85.06 496 SER A CA 1
ATOM 3732 C C . SER A 1 496 ? -12.928 18.281 7.287 1.00 85.06 496 SER A C 1
ATOM 3734 O O . SER A 1 496 ? -11.732 18.540 7.419 1.00 85.06 496 SER A O 1
ATOM 3736 N N . CYS A 1 497 ? -13.359 17.160 6.691 1.00 87.06 497 CYS A N 1
ATOM 3737 C CA . CYS A 1 497 ? -12.499 16.066 6.225 1.00 87.06 497 CYS A CA 1
ATOM 3738 C C . CYS A 1 497 ? -11.458 15.653 7.275 1.00 87.06 497 CYS A C 1
ATOM 3740 O O . CYS A 1 497 ? -10.259 15.570 6.991 1.00 87.06 497 CYS A O 1
ATOM 3742 N N . THR A 1 498 ? -11.926 15.435 8.505 1.00 90.00 498 THR A N 1
ATOM 3743 C CA . THR A 1 498 ? -11.097 15.043 9.642 1.00 90.00 498 THR A CA 1
ATOM 3744 C C . THR A 1 498 ? -10.282 13.803 9.290 1.00 90.00 498 THR A C 1
ATOM 3746 O O . THR A 1 498 ? -10.769 12.875 8.641 1.00 90.00 498 THR A O 1
ATOM 3749 N N . PHE A 1 499 ? -9.014 13.785 9.694 1.00 90.12 499 PHE A N 1
ATOM 3750 C CA . PHE A 1 499 ? -8.101 12.733 9.276 1.00 90.12 499 PHE A CA 1
ATOM 3751 C C . PHE A 1 499 ? -8.467 11.386 9.914 1.00 90.12 499 PHE A C 1
ATOM 3753 O O . PHE A 1 499 ? -8.328 11.210 11.125 1.00 90.12 499 PHE A O 1
ATOM 3760 N N . LEU A 1 500 ? -8.896 10.421 9.090 1.00 94.19 500 LEU A N 1
ATOM 3761 C CA . LEU A 1 500 ? -9.416 9.123 9.539 1.00 94.19 500 LEU A CA 1
ATOM 3762 C C . LEU A 1 500 ? -8.468 8.402 10.503 1.00 94.19 500 LEU A C 1
ATOM 3764 O O . LEU A 1 500 ? -8.883 7.917 11.552 1.00 94.19 500 LEU A O 1
ATOM 3768 N N . ARG A 1 501 ? -7.176 8.358 10.167 1.00 94.44 501 ARG A N 1
ATOM 3769 C CA . ARG A 1 501 ? -6.173 7.680 10.988 1.00 94.44 501 ARG A CA 1
ATOM 3770 C C . ARG A 1 501 ? -6.006 8.347 12.356 1.00 94.44 501 ARG A C 1
ATOM 3772 O O . ARG A 1 501 ? -5.823 7.644 13.340 1.00 94.44 501 ARG A O 1
ATOM 3779 N N . GLY A 1 502 ? -6.087 9.677 12.434 1.00 94.12 502 GLY A N 1
ATOM 3780 C CA . GLY A 1 502 ? -6.039 10.392 13.713 1.00 94.12 502 GLY A CA 1
ATOM 3781 C C . GLY A 1 502 ? -7.237 10.071 14.613 1.00 94.12 502 GLY A C 1
ATOM 3782 O O . GLY A 1 502 ? -7.054 9.876 15.810 1.00 94.12 502 GLY A O 1
ATOM 3783 N N . ILE A 1 503 ? -8.439 9.928 14.037 1.00 96.62 503 ILE A N 1
ATOM 3784 C CA . ILE A 1 503 ? -9.637 9.487 14.775 1.00 96.62 503 ILE A CA 1
ATOM 3785 C C . ILE A 1 503 ? -9.410 8.089 15.357 1.00 96.62 503 ILE A C 1
ATOM 3787 O O . ILE A 1 503 ? -9.577 7.882 16.555 1.00 96.62 503 ILE A O 1
ATOM 3791 N N . VAL A 1 504 ? -8.985 7.140 14.515 1.00 97.81 504 VAL A N 1
ATOM 3792 C CA . VAL A 1 504 ? -8.734 5.755 14.940 1.00 97.81 504 VAL A CA 1
ATOM 3793 C C . VAL A 1 504 ? -7.650 5.690 16.013 1.00 97.81 504 VAL A C 1
ATOM 3795 O O . VAL A 1 504 ? -7.820 4.969 16.988 1.00 97.81 504 VAL A O 1
ATOM 3798 N N . GLN A 1 505 ? -6.563 6.450 15.861 1.00 97.00 505 GLN A N 1
ATOM 3799 C CA . GLN A 1 505 ? -5.486 6.516 16.848 1.00 97.00 505 GLN A CA 1
ATOM 3800 C C . GLN A 1 505 ? -6.000 6.988 18.208 1.00 97.00 505 GLN A C 1
ATOM 3802 O O . GLN A 1 505 ? -5.726 6.345 19.216 1.00 97.00 505 GLN A O 1
ATOM 3807 N N . GLN A 1 506 ? -6.742 8.096 18.245 1.00 97.44 506 GLN A N 1
ATOM 3808 C CA . GLN A 1 506 ? -7.241 8.648 19.501 1.00 97.44 506 GLN A CA 1
ATOM 3809 C C . GLN A 1 506 ? -8.217 7.681 20.186 1.00 97.44 506 GLN A C 1
ATOM 3811 O O . GLN A 1 506 ? -8.065 7.422 21.374 1.00 97.44 506 GLN A O 1
ATOM 3816 N N . ILE A 1 507 ? -9.147 7.079 19.435 1.00 98.19 507 ILE A N 1
ATOM 3817 C CA . ILE A 1 507 ? -10.103 6.093 19.971 1.00 98.19 507 ILE A CA 1
ATOM 3818 C C . ILE A 1 507 ? -9.388 4.824 20.447 1.00 98.19 507 ILE A C 1
ATOM 3820 O O . ILE A 1 507 ? -9.734 4.283 21.493 1.00 98.19 507 ILE A O 1
ATOM 3824 N N . TYR A 1 508 ? -8.365 4.365 19.719 1.00 97.62 508 TYR A N 1
ATOM 3825 C CA . TYR A 1 508 ? -7.526 3.244 20.143 1.00 97.62 508 TYR A CA 1
ATOM 3826 C C . TYR A 1 508 ? -6.867 3.532 21.493 1.00 97.62 508 TYR A C 1
ATOM 3828 O O . TYR A 1 508 ? -6.938 2.703 22.394 1.00 97.62 508 TYR A O 1
ATOM 3836 N N . MET A 1 509 ? -6.258 4.712 21.648 1.00 96.44 509 MET A N 1
ATOM 3837 C CA . MET A 1 509 ? -5.604 5.114 22.897 1.00 96.44 509 MET A CA 1
ATOM 3838 C C . MET A 1 509 ? -6.596 5.258 24.054 1.00 96.44 509 MET A C 1
ATOM 3840 O O . MET A 1 509 ? -6.271 4.866 25.171 1.00 96.44 509 MET A O 1
ATOM 3844 N N . ASP A 1 510 ? -7.795 5.777 23.787 1.00 96.94 510 ASP A N 1
ATOM 3845 C CA . ASP A 1 510 ? -8.855 5.944 24.788 1.00 96.94 510 ASP A CA 1
ATOM 3846 C C . ASP A 1 510 ? -9.426 4.599 25.276 1.00 96.94 510 ASP A C 1
ATOM 3848 O O . ASP A 1 510 ? -9.965 4.533 26.376 1.00 96.94 510 ASP A O 1
ATOM 3852 N N . ASN A 1 511 ? -9.244 3.525 24.499 1.00 97.31 511 ASN A N 1
ATOM 3853 C CA . ASN A 1 511 ? -9.731 2.176 24.796 1.00 97.31 511 ASN A CA 1
ATOM 3854 C C . ASN A 1 511 ? -8.620 1.191 25.213 1.00 97.31 511 ASN A C 1
ATOM 3856 O O . ASN A 1 511 ? -8.837 -0.023 25.239 1.00 97.31 511 ASN A O 1
ATOM 3860 N N . ILE A 1 512 ? -7.421 1.679 25.553 1.00 96.94 512 ILE A N 1
ATOM 3861 C CA . ILE A 1 512 ? -6.419 0.844 26.227 1.00 96.94 512 ILE A CA 1
ATOM 3862 C C . ILE A 1 512 ? -6.766 0.732 27.711 1.00 96.94 512 ILE A C 1
ATOM 3864 O O . ILE A 1 512 ? -6.736 1.712 28.453 1.00 96.94 512 ILE A O 1
ATOM 3868 N N . VAL A 1 513 ? -7.024 -0.494 28.155 1.00 95.50 513 VAL A N 1
ATOM 3869 C CA . VAL A 1 513 ? -7.203 -0.837 29.562 1.00 95.50 513 VAL A CA 1
ATOM 3870 C C . VAL A 1 513 ? -5.834 -1.098 30.172 1.00 95.50 513 VAL A C 1
ATOM 3872 O O . VAL A 1 513 ? -5.086 -1.954 29.697 1.00 95.50 513 VAL A O 1
ATOM 3875 N N . VAL A 1 514 ? -5.520 -0.378 31.246 1.00 91.12 514 VAL A N 1
ATOM 3876 C CA . VAL A 1 514 ? -4.360 -0.634 32.107 1.00 91.12 514 VAL A CA 1
ATOM 3877 C C . VAL A 1 514 ? -4.898 -1.270 33.390 1.00 91.12 514 VAL A C 1
ATOM 3879 O O . VAL A 1 514 ? -5.528 -0.567 34.179 1.00 91.12 514 VAL A O 1
ATOM 3882 N N . PRO A 1 515 ? -4.739 -2.592 33.580 1.00 84.94 515 PRO A N 1
ATOM 3883 C CA . PRO A 1 515 ? -5.201 -3.264 34.785 1.00 84.94 515 PRO A CA 1
ATOM 3884 C C . PRO A 1 515 ? -4.582 -2.638 36.037 1.00 84.94 515 PRO A C 1
ATOM 3886 O O . PRO A 1 515 ? -3.383 -2.359 36.062 1.00 84.94 515 PRO A O 1
ATOM 3889 N N . ASN A 1 516 ? -5.391 -2.441 37.078 1.00 77.50 516 ASN A N 1
ATOM 3890 C CA . ASN A 1 516 ? -4.856 -2.127 38.399 1.00 77.50 516 ASN A CA 1
ATOM 3891 C C . ASN A 1 516 ? -4.103 -3.369 38.900 1.00 77.50 516 ASN A C 1
ATOM 3893 O O . ASN A 1 516 ? -4.656 -4.471 38.851 1.00 77.50 516 ASN A O 1
ATOM 3897 N N . GLY A 1 517 ? -2.833 -3.178 39.269 1.00 58.09 517 GLY A N 1
ATOM 3898 C CA . GLY A 1 517 ? -1.930 -4.237 39.729 1.00 58.09 517 GLY A CA 1
ATOM 3899 C C . GLY A 1 517 ? -2.300 -4.828 41.078 1.00 58.09 517 GLY A C 1
ATOM 3900 O O . GLY A 1 517 ? -2.992 -4.134 41.859 1.00 58.09 517 GLY A O 1
#

Radius of gyration: 30.33 Å; Cα contacts (8 Å, |Δi|>4): 901; chains: 1; bounding box: 75×128×96 Å

Nearest PDB structures (foldseek):
  7v21-assembly1_B  TM=6.903E-01  e=1.046E-10  Homo sapiens
  7v21-assembly1_D  TM=6.684E-01  e=1.220E-10  Homo sapiens
  6kjt-assembly1_D  TM=6.635E-01  e=1.516E-09  Jeotgalibacillus marinus
  6kjr-assembly1_A  TM=6.318E-01  e=7.380E-10  Jeotgalibacillus marinus
  6kjq-assembly1_A  TM=6.412E-01  e=1.070E-08  Jeotgalibacillus marinus

Secondary structure (DSSP, 8-state):
----------------------------------------HHHHHT-HHHHHHHHTTB-SS-HHHHHHHHHHHTT-HHHHHHHHHHHHHTTS-----HHHHHHHHTSPPPTT-----S----S---------PPPPP-----------------------PPPPPPPEE-HHHHHHHHHHHHTTTSSEEEEEEEETTEEEEEEEEEEEE-GGGT-EE--TT--EE-GGGHHHHHHHHHHHHHHHTT--TTSBGGGGS-TTS---TTGGG-BHHHHHTT-S---SSS---HHHHHHHHHH---SS--SS----HHHHHHHHHHHHHHTTSB-TT---SSHHHHHHHHHHHHHHHHHHHHIIIIITTTT--S-BSS--TTS--EEETTEEEEE-----GGGTTTS--EE-HHHHHHHHHHHHHSSSSS-HHHHHHHHHTTTT-SEEEEETTEEEEEEEEEEESSSSSSSS--EEEEEEEEETTTEEEEEEESS-STTTT--HHHHHHHHHHHTEE----

Sequence (517 aa):
MISRTALGGCVLSAVIMTSSVGLASAQQRAQPATQISSANPQIQMRDPQVRTRLASNLSGISVDAVMAMAEGASRSGSNERAREVQSQRDGVDRAVSRAEIGTLIRLPARAGTESAPGNILPPPRVRPDRAVPPAPSDRAIQAPERTVPPRAPTPSGGTSLAAPPQPYLDVNGFGEDLHNALRNSVQGYTMRMRRNGQNIYTLQWNWARRPADGGRGWNPDRRMNIASVSKFVTAVAMVDLLDRRNIDPKTSIAQWLPAYWSRGANVNNITFEMLMTHSSGLNNSGSTAFATMRQMVANGVTPNLPTSFTYENTNFGLQRILIATLGGYVNRNMDMGNVGLNDAMWDAATRAAYADYVSKNVFAPAGIANAGFDKTANTALAYSISGGAAWNSGDLSWRAGSGGWHLSVDEILDVAAAYRYSGKIVSTSRASSSIGKMYGFDGRWNTPAGLVYHKNGSWREQSDCPVGQRQEQSLLLVMPGNMEMALLVNSPVGPSCTFLRGIVQQIYMDNIVVPNG

Mean predicted aligned error: 11.66 Å

Solvent-accessible surface area (backbone atoms only — not comparable to full-atom values): 29067 Å² total; per-residue (Å²): 135,85,89,88,86,86,91,86,93,86,90,88,88,89,85,85,90,88,91,88,84,89,81,89,78,85,80,78,75,78,73,79,80,75,77,73,77,73,70,57,64,74,63,52,66,70,36,70,66,51,56,52,57,48,50,78,29,47,38,101,60,60,59,68,60,26,53,54,45,30,66,61,60,80,77,58,79,77,69,54,53,66,54,21,42,50,51,35,68,72,58,56,94,56,89,48,53,71,66,60,44,53,53,30,48,68,42,64,79,57,89,82,72,67,71,52,62,95,58,71,61,67,74,81,78,80,76,81,86,74,79,79,75,78,78,84,76,88,77,82,88,81,86,87,87,84,91,80,90,78,73,84,79,74,84,76,86,69,78,73,72,71,77,73,72,69,36,38,71,41,66,64,60,31,51,53,53,49,46,52,38,39,70,45,17,39,57,21,31,28,34,40,31,30,42,78,85,39,81,76,48,64,48,41,38,43,36,25,25,48,69,97,68,73,53,34,54,36,46,55,81,43,26,32,59,28,21,37,40,28,23,34,56,39,30,54,43,49,52,37,51,28,59,79,66,73,48,63,48,79,44,52,47,57,87,40,46,54,64,89,54,59,71,24,53,54,41,68,72,30,23,50,43,27,30,34,39,26,23,48,45,68,81,80,58,28,35,43,50,58,69,54,43,47,51,50,41,35,67,27,34,60,88,77,53,44,92,54,79,46,68,38,37,34,39,27,22,49,47,18,46,36,48,9,28,71,69,54,26,33,47,43,75,65,73,71,89,39,76,73,56,31,51,36,47,50,45,23,42,21,40,52,33,33,53,50,48,37,43,64,56,40,29,46,61,31,72,49,73,89,72,38,29,49,75,58,96,72,35,46,41,18,22,17,64,92,46,80,75,77,39,78,88,56,69,26,52,75,34,38,28,30,20,24,39,32,45,16,40,51,55,55,48,28,42,52,41,24,36,48,69,61,49,62,48,37,50,38,67,58,33,49,51,41,54,74,64,33,48,28,40,78,49,70,47,89,47,90,54,41,60,33,38,34,24,61,17,57,42,59,79,52,89,55,80,63,75,82,28,25,17,31,31,25,39,41,39,45,38,54,85,59,24,40,35,23,37,40,30,27,20,33,38,36,77,80,47,49,56,66,68,17,50,53,51,45,44,49,62,74,23,50,46,70,59,84,123